Protein AF-0000000070871800 (afdb_homodimer)

Structure (mmCIF, N/CA/C/O backbone):
data_AF-0000000070871800-model_v1
#
loop_
_entity.id
_entity.type
_entity.pdbx_description
1 polymer 'PNPLA domain-containing protein'
#
loop_
_atom_site.group_PDB
_atom_site.id
_atom_site.type_symbol
_atom_site.label_atom_id
_atom_site.label_alt_id
_atom_site.label_comp_id
_atom_site.label_asym_id
_atom_site.label_entity_id
_atom_site.label_seq_id
_atom_site.pdbx_PDB_ins_code
_atom_site.Cartn_x
_atom_site.Cartn_y
_atom_site.Cartn_z
_atom_site.occupancy
_atom_site.B_iso_or_equiv
_atom_site.auth_seq_id
_atom_site.auth_comp_id
_atom_site.auth_asym_id
_atom_site.auth_atom_id
_atom_site.pdbx_PDB_model_num
ATOM 1 N N . MET A 1 1 ? -22.359 12.406 -31.828 1 23.59 1 MET A N 1
ATOM 2 C CA . MET A 1 1 ? -21.234 13.07 -32.469 1 23.59 1 MET A CA 1
ATOM 3 C C . MET A 1 1 ? -20.219 13.555 -31.438 1 23.59 1 MET A C 1
ATOM 5 O O . MET A 1 1 ? -20.328 14.68 -30.938 1 23.59 1 MET A O 1
ATOM 9 N N . LYS A 1 2 ? -19.906 12.875 -30.281 1 24.02 2 LYS A N 1
ATOM 10 C CA . LYS A 1 2 ? -19.562 13.148 -28.891 1 24.02 2 LYS A CA 1
ATOM 11 C C . LYS A 1 2 ? -18.172 13.773 -28.766 1 24.02 2 LYS A C 1
ATOM 13 O O . LYS A 1 2 ? -17.203 13.211 -29.266 1 24.02 2 LYS A O 1
ATOM 18 N N . ARG A 1 3 ? -18 15.109 -28.484 1 25.19 3 ARG A N 1
ATOM 19 C CA . ARG A 1 3 ? -16.922 16.109 -28.516 1 25.19 3 ARG A CA 1
ATOM 20 C C . ARG A 1 3 ? -15.727 15.641 -27.719 1 25.19 3 ARG A C 1
ATOM 22 O O . ARG A 1 3 ? -15.797 15.531 -26.484 1 25.19 3 ARG A O 1
ATOM 29 N N . ARG A 1 4 ? -14.859 14.859 -28.25 1 28.39 4 ARG A N 1
ATOM 30 C CA . ARG A 1 4 ? -13.562 14.266 -27.953 1 28.39 4 ARG A CA 1
ATOM 31 C C . ARG A 1 4 ? -12.555 15.328 -27.516 1 28.39 4 ARG A C 1
ATOM 33 O O . ARG A 1 4 ? -12.062 16.094 -28.344 1 28.39 4 ARG A O 1
ATOM 40 N N . VAL A 1 5 ? -12.891 16.125 -26.406 1 26.3 5 VAL A N 1
ATOM 41 C CA . VAL A 1 5 ? -12.062 17.281 -26.062 1 26.3 5 VAL A CA 1
ATOM 42 C C . VAL A 1 5 ? -10.594 16.859 -26.016 1 26.3 5 VAL A C 1
ATOM 44 O O . VAL A 1 5 ? -10.203 16.047 -25.172 1 26.3 5 VAL A O 1
ATOM 47 N N . PHE A 1 6 ? -10.023 16.625 -27.094 1 27.39 6 PHE A N 1
ATOM 48 C CA . PHE A 1 6 ? -8.602 16.578 -27.406 1 27.39 6 PHE A CA 1
ATOM 49 C C . PHE A 1 6 ? -7.883 17.797 -26.859 1 27.39 6 PHE A C 1
ATOM 51 O O . PHE A 1 6 ? -7.996 18.891 -27.406 1 27.39 6 PHE A O 1
ATOM 58 N N . LEU A 1 7 ? -7.922 18.125 -25.594 1 26.5 7 LEU A N 1
ATOM 59 C CA . LEU A 1 7 ? -7.098 19.281 -25.297 1 26.5 7 LEU A CA 1
ATOM 60 C C . LEU A 1 7 ? -5.664 19.078 -25.781 1 26.5 7 LEU A C 1
ATOM 62 O O . LEU A 1 7 ? -4.984 18.156 -25.328 1 26.5 7 LEU A O 1
ATOM 66 N N . LEU A 1 8 ? -5.316 19.406 -26.953 1 26.95 8 LEU A N 1
ATOM 67 C CA . LEU A 1 8 ? -4.047 19.875 -27.516 1 26.95 8 LEU A CA 1
ATOM 68 C C . LEU A 1 8 ? -3.262 20.672 -26.484 1 26.95 8 LEU A C 1
ATOM 70 O O . LEU A 1 8 ? -3.777 21.641 -25.906 1 26.95 8 LEU A O 1
ATOM 74 N N . ILE A 1 9 ? -2.279 19.984 -25.969 1 28.34 9 ILE A N 1
ATOM 75 C CA . ILE A 1 9 ? -1.251 20.625 -25.172 1 28.34 9 ILE A CA 1
ATOM 76 C C . ILE A 1 9 ? -0.75 21.875 -25.875 1 28.34 9 ILE A C 1
ATOM 78 O O . ILE A 1 9 ? -0.09 21.797 -26.922 1 28.34 9 ILE A O 1
ATOM 82 N N . LEU A 1 10 ? -1.666 22.812 -26.141 1 27.66 10 LEU A N 1
ATOM 83 C CA . LEU A 1 10 ? -1.104 24.125 -26.438 1 27.66 10 LEU A CA 1
ATOM 84 C C . LEU A 1 10 ? -0.038 24.516 -25.406 1 27.66 10 LEU A C 1
ATOM 86 O O . LEU A 1 10 ? -0.31 24.547 -24.203 1 27.66 10 LEU A O 1
ATOM 90 N N . LEU A 1 11 ? 1.194 24.281 -25.844 1 30.36 11 LEU A N 1
ATOM 91 C CA . LEU A 1 11 ? 2.451 24.797 -25.328 1 30.36 11 LEU A CA 1
ATOM 92 C C . LEU A 1 11 ? 2.322 26.281 -24.984 1 30.36 11 LEU A C 1
ATOM 94 O O . LEU A 1 11 ? 2.553 27.141 -25.828 1 30.36 11 LEU A O 1
ATOM 98 N N . ILE A 1 12 ? 1.156 26.719 -24.531 1 31.41 12 ILE A N 1
ATOM 99 C CA . ILE A 1 12 ? 1.242 28.125 -24.203 1 31.41 12 ILE A CA 1
ATOM 100 C C . ILE A 1 12 ? 2.283 28.328 -23.094 1 31.41 12 ILE A C 1
ATOM 102 O O . ILE A 1 12 ? 2.152 27.781 -22 1 31.41 12 ILE A O 1
ATOM 106 N N . PHE A 1 13 ? 3.484 28.688 -23.5 1 32.81 13 PHE A N 1
ATOM 107 C CA . PHE A 1 13 ? 4.578 29.359 -22.797 1 32.81 13 PHE A CA 1
ATOM 108 C C . PHE A 1 13 ? 4.047 30.453 -21.875 1 32.81 13 PHE A C 1
ATOM 110 O O . PHE A 1 13 ? 3.949 31.609 -22.297 1 32.81 13 PHE A O 1
ATOM 117 N N . THR A 1 14 ? 2.9 30.328 -21.281 1 34.12 14 THR A N 1
ATOM 118 C CA . THR A 1 14 ? 2.727 31.484 -20.391 1 34.12 14 THR A CA 1
ATOM 119 C C . THR A 1 14 ? 3.797 31.5 -19.312 1 34.12 14 THR A C 1
ATOM 121 O O . THR A 1 14 ? 4.008 30.484 -18.625 1 34.12 14 THR A O 1
ATOM 124 N N . THR A 1 15 ? 4.898 32.156 -19.5 1 36.12 15 THR A N 1
ATOM 125 C CA . THR A 1 15 ? 5.773 32.75 -18.5 1 36.12 15 THR A CA 1
ATOM 126 C C . THR A 1 15 ? 4.973 33.219 -17.281 1 36.12 15 THR A C 1
ATOM 128 O O . THR A 1 15 ? 4.578 34.375 -17.188 1 36.12 15 THR A O 1
ATOM 131 N N . SER A 1 16 ? 3.889 32.594 -16.969 1 36.38 16 SER A N 1
ATOM 132 C CA . SER A 1 16 ? 3.221 33.125 -15.805 1 36.38 16 SER A CA 1
ATOM 133 C C . SER A 1 16 ? 4.188 33.281 -14.633 1 36.38 16 SER A C 1
ATOM 135 O O . SER A 1 16 ? 5.172 32.562 -14.539 1 36.38 16 SER A O 1
ATOM 137 N N . CYS A 1 17 ? 4.188 34.438 -14.016 1 36.19 17 CYS A N 1
ATOM 138 C CA . CYS A 1 17 ? 4.773 34.844 -12.742 1 36.19 17 CYS A CA 1
ATOM 139 C C . CYS A 1 17 ? 4.695 33.719 -11.719 1 36.19 17 CYS A C 1
ATOM 141 O O . CYS A 1 17 ? 3.605 33.344 -11.281 1 36.19 17 CYS A O 1
ATOM 143 N N . THR A 1 18 ? 5.516 32.75 -11.953 1 40.75 18 THR A N 1
ATOM 144 C CA . THR A 1 18 ? 5.66 31.812 -10.836 1 40.75 18 THR A CA 1
ATOM 145 C C . THR A 1 18 ? 5.633 32.562 -9.508 1 40.75 18 THR A C 1
ATOM 147 O O . THR A 1 18 ? 6.402 33.5 -9.297 1 40.75 18 THR A O 1
ATOM 150 N N . PRO A 1 19 ? 4.578 32.688 -8.875 1 40.88 19 PRO A N 1
ATOM 151 C CA . PRO A 1 19 ? 4.707 33.375 -7.59 1 40.88 19 PRO A CA 1
ATOM 152 C C . PRO A 1 19 ? 6.055 33.125 -6.918 1 40.88 19 PRO A C 1
ATOM 154 O O . PRO A 1 19 ? 6.66 32.062 -7.105 1 40.88 19 PRO A O 1
ATOM 157 N N . LYS A 1 20 ? 6.727 34.281 -6.605 1 44.09 20 LYS A N 1
ATOM 158 C CA . LYS A 1 20 ? 7.984 34.25 -5.863 1 44.09 20 LYS A CA 1
ATOM 159 C C . LYS A 1 20 ? 7.902 33.312 -4.668 1 44.09 20 LYS A C 1
ATOM 161 O O . LYS A 1 20 ? 7.098 33.531 -3.758 1 44.09 20 LYS A O 1
ATOM 166 N N . TYR A 1 21 ? 8.078 32.031 -4.859 1 51.03 21 TYR A N 1
ATOM 167 C CA . TYR A 1 21 ? 8.227 31.109 -3.734 1 51.03 21 TYR A CA 1
ATOM 168 C C . TYR A 1 21 ? 9.156 31.703 -2.676 1 51.03 21 TYR A C 1
ATOM 170 O O . TYR A 1 21 ? 10.297 32.062 -2.977 1 51.03 21 TYR A O 1
ATOM 178 N N . ILE A 1 22 ? 8.547 32.125 -1.594 1 50.94 22 ILE A N 1
ATOM 179 C CA . ILE A 1 22 ? 9.367 32.531 -0.455 1 50.94 22 ILE A CA 1
ATOM 180 C C . ILE A 1 22 ? 9.828 31.312 0.317 1 50.94 22 ILE A C 1
ATOM 182 O O . ILE A 1 22 ? 9.016 30.609 0.913 1 50.94 22 ILE A O 1
ATOM 186 N N . PRO A 1 23 ? 11.062 30.922 0.012 1 58.34 23 PRO A N 1
ATOM 187 C CA . PRO A 1 23 ? 11.555 29.797 0.79 1 58.34 23 PRO A CA 1
ATOM 188 C C . PRO A 1 23 ? 11.383 29.984 2.295 1 58.34 23 PRO A C 1
ATOM 190 O O . PRO A 1 23 ? 11.594 31.094 2.807 1 58.34 23 PRO A O 1
ATOM 193 N N . LEU A 1 24 ? 10.609 29.156 2.838 1 63.72 24 LEU A N 1
ATOM 194 C CA . LEU A 1 24 ? 10.508 29.219 4.293 1 63.72 24 LEU A CA 1
ATOM 195 C C . LEU A 1 24 ? 11.844 28.875 4.945 1 63.72 24 LEU A C 1
ATOM 197 O O . LEU A 1 24 ? 12.578 28.016 4.453 1 63.72 24 LEU A O 1
ATOM 201 N N . ASN A 1 25 ? 12.297 29.75 5.75 1 67.25 25 ASN A N 1
ATOM 202 C CA . ASN A 1 25 ? 13.492 29.469 6.543 1 67.25 25 ASN A CA 1
ATOM 203 C C . ASN A 1 25 ? 13.266 28.297 7.496 1 67.25 25 ASN A C 1
ATOM 205 O O . ASN A 1 25 ? 12.594 28.438 8.516 1 67.25 25 ASN A O 1
ATOM 209 N N . MET A 1 26 ? 13.609 27.172 7.047 1 81.88 26 MET A N 1
ATOM 210 C CA . MET A 1 26 ? 13.453 26 7.891 1 81.88 26 MET A CA 1
ATOM 211 C C . MET A 1 26 ? 14.695 25.766 8.75 1 81.88 26 MET A C 1
ATOM 213 O O . MET A 1 26 ? 15.82 25.781 8.234 1 81.88 26 MET A O 1
ATOM 217 N N . PRO A 1 27 ? 14.469 25.641 10.055 1 86.25 27 PRO A N 1
ATOM 218 C CA . PRO A 1 27 ? 15.617 25.234 10.867 1 86.25 27 PRO A CA 1
ATOM 219 C C . PRO A 1 27 ? 16.141 23.844 10.508 1 86.25 27 PRO A C 1
ATOM 221 O O . PRO A 1 27 ? 15.422 23.047 9.906 1 86.25 27 PRO A O 1
ATOM 224 N N . ASP A 1 28 ? 17.359 23.594 10.812 1 87.75 28 ASP A N 1
ATOM 225 C CA . ASP A 1 28 ? 17.984 22.312 10.508 1 87.75 28 ASP A CA 1
ATOM 226 C C . ASP A 1 28 ? 17.375 21.188 11.32 1 87.75 28 ASP A C 1
ATOM 228 O O . ASP A 1 28 ? 17.266 20.047 10.852 1 87.75 28 ASP A O 1
ATOM 232 N N . CYS A 1 29 ? 17.047 21.547 12.578 1 89.38 29 CYS A N 1
ATOM 233 C CA . CYS A 1 29 ? 16.375 20.594 13.469 1 89.38 29 CYS A CA 1
ATOM 234 C C . CYS A 1 29 ? 15.109 21.188 14.062 1 89.38 29 CYS A C 1
ATOM 236 O O . CYS A 1 29 ? 15.016 22.406 14.242 1 89.38 29 CYS A O 1
ATOM 238 N N . PRO A 1 30 ? 14.156 20.297 14.242 1 90.75 30 PRO A N 1
ATOM 239 C CA . PRO A 1 30 ? 12.969 20.844 14.906 1 90.75 30 PRO A CA 1
ATOM 240 C C . PRO A 1 30 ? 13.258 21.297 16.328 1 90.75 30 PRO A C 1
ATOM 242 O O . PRO A 1 30 ? 14.07 20.688 17.031 1 90.75 30 PRO A O 1
ATOM 245 N N . PRO A 1 31 ? 12.641 22.422 16.688 1 91.75 31 PRO A N 1
ATOM 246 C CA . PRO A 1 31 ? 12.75 22.781 18.109 1 91.75 31 PRO A CA 1
ATOM 247 C C . PRO A 1 31 ? 12.219 21.703 19.047 1 91.75 31 PRO A C 1
ATOM 249 O O . PRO A 1 31 ? 11.477 20.812 18.609 1 91.75 31 PRO A O 1
ATOM 252 N N . PRO A 1 32 ? 12.664 21.672 20.266 1 92.25 32 PRO A N 1
ATOM 253 C CA . PRO A 1 32 ? 12.117 20.688 21.203 1 92.25 32 PRO A CA 1
ATOM 254 C C . PRO A 1 32 ? 10.594 20.781 21.328 1 92.25 32 PRO A C 1
ATOM 256 O O . PRO A 1 32 ? 10.062 21.875 21.547 1 92.25 32 PRO A O 1
ATOM 259 N N . PRO A 1 33 ? 9.945 19.766 21.125 1 93 33 PRO A N 1
ATOM 260 C CA . PRO A 1 33 ? 8.484 19.797 21.25 1 93 33 PRO A CA 1
ATOM 261 C C . PRO A 1 33 ? 8.008 19.875 22.688 1 93 33 PRO A C 1
ATOM 263 O O . PRO A 1 33 ? 8.648 19.312 23.594 1 93 33 PRO A O 1
ATOM 266 N N . PRO A 1 34 ? 6.949 20.578 22.938 1 93.38 34 PRO A N 1
ATOM 267 C CA . PRO A 1 34 ? 6.367 20.531 24.281 1 93.38 34 PRO A CA 1
ATOM 268 C C . PRO A 1 34 ? 5.891 19.141 24.672 1 93.38 34 PRO A C 1
ATOM 270 O O . PRO A 1 34 ? 5.527 18.344 23.812 1 93.38 34 PRO A O 1
ATOM 273 N N . PRO A 1 35 ? 5.926 18.859 25.922 1 94.56 35 PRO A N 1
ATOM 274 C CA . PRO A 1 35 ? 5.414 17.562 26.375 1 94.56 35 PRO A CA 1
ATOM 275 C C . PRO A 1 35 ? 3.908 17.422 26.172 1 94.56 35 PRO A C 1
ATOM 277 O O . PRO A 1 35 ? 3.166 18.406 26.312 1 94.56 35 PRO A O 1
ATOM 280 N N . ILE A 1 36 ? 3.504 16.328 25.75 1 95.56 36 ILE A N 1
ATOM 281 C CA . ILE A 1 36 ? 2.094 15.969 25.656 1 95.56 36 ILE A CA 1
ATOM 282 C C . ILE A 1 36 ? 1.732 14.969 26.75 1 95.56 36 ILE A C 1
ATOM 284 O O . ILE A 1 36 ? 2.188 13.82 26.719 1 95.56 36 ILE A O 1
ATOM 288 N N . GLU A 1 37 ? 1.031 15.453 27.703 1 93.06 37 GLU A N 1
ATOM 289 C CA . GLU A 1 37 ? 0.683 14.617 28.859 1 93.06 37 GLU A CA 1
ATOM 290 C C . GLU A 1 37 ? -0.814 14.672 29.141 1 93.06 37 GLU A C 1
ATOM 292 O O . GLU A 1 37 ? -1.507 15.586 28.688 1 93.06 37 GLU A O 1
ATOM 297 N N . ASN A 1 38 ? -1.325 13.703 29.766 1 95.31 38 ASN A N 1
ATOM 298 C CA . ASN A 1 38 ? -2.701 13.641 30.25 1 95.31 38 ASN A CA 1
ATOM 299 C C . ASN A 1 38 ? -3.701 13.797 29.109 1 95.31 38 ASN A C 1
ATOM 301 O O . ASN A 1 38 ? -4.59 14.648 29.172 1 95.31 38 ASN A O 1
ATOM 305 N N . VAL A 1 39 ? -3.492 13.016 28.094 1 98.06 39 VAL A N 1
ATOM 306 C CA . VAL A 1 39 ? -4.387 13.039 26.938 1 98.06 39 VAL A CA 1
ATOM 307 C C . VAL A 1 39 ? -5.625 12.195 27.219 1 98.06 39 VAL A C 1
ATOM 309 O O . VAL A 1 39 ? -5.543 10.969 27.312 1 98.06 39 VAL A O 1
ATOM 312 N N . ARG A 1 40 ? -6.727 12.812 27.438 1 98.25 40 ARG A N 1
ATOM 313 C CA . ARG A 1 40 ? -7.973 12.07 27.609 1 98.25 40 ARG A CA 1
ATOM 314 C C . ARG A 1 40 ? -8.484 11.547 26.266 1 98.25 40 ARG A C 1
ATOM 316 O O . ARG A 1 40 ? -8.711 10.352 26.109 1 98.25 40 ARG A O 1
ATOM 323 N N . VAL A 1 41 ? -8.633 12.445 25.25 1 98.62 41 VAL A N 1
ATOM 324 C CA . VAL A 1 41 ? -9.141 12.07 23.938 1 98.62 41 VAL A CA 1
ATOM 325 C C . VAL A 1 41 ? -8.133 12.477 22.859 1 98.62 41 VAL A C 1
ATOM 327 O O . VAL A 1 41 ? -7.832 13.664 22.688 1 98.62 41 VAL A O 1
ATOM 330 N N . ALA A 1 42 ? -7.574 11.461 22.156 1 98.88 42 ALA A N 1
ATOM 331 C CA . ALA A 1 42 ? -6.77 11.688 20.953 1 98.88 42 ALA A CA 1
ATOM 332 C C . ALA A 1 42 ? -7.605 11.492 19.703 1 98.88 42 ALA A C 1
ATOM 334 O O . ALA A 1 42 ? -8.242 10.453 19.516 1 98.88 42 ALA A O 1
ATOM 335 N N . LEU A 1 43 ? -7.617 12.516 18.906 1 98.88 43 LEU A N 1
ATOM 336 C CA . LEU A 1 43 ? -8.297 12.453 17.625 1 98.88 43 LEU A CA 1
ATOM 337 C C . LEU A 1 43 ? -7.312 12.172 16.5 1 98.88 43 LEU A C 1
ATOM 339 O O . LEU A 1 43 ? -6.324 12.891 16.328 1 98.88 43 LEU A O 1
ATOM 343 N N . VAL A 1 44 ? -7.582 11.094 15.797 1 98.88 44 VAL A N 1
ATOM 344 C CA . VAL A 1 44 ? -6.73 10.688 14.688 1 98.88 44 VAL A CA 1
ATOM 345 C C . VAL A 1 44 ? -7.422 11 13.367 1 98.88 44 VAL A C 1
ATOM 347 O O . VAL A 1 44 ? -8.523 10.516 13.102 1 98.88 44 VAL A O 1
ATOM 350 N N . LEU A 1 45 ? -6.766 11.844 12.602 1 98.69 45 LEU A N 1
ATOM 351 C CA . LEU A 1 45 ? -7.301 12.242 11.305 1 98.69 45 LEU A CA 1
ATOM 352 C C . LEU A 1 45 ? -6.531 11.586 10.164 1 98.69 45 LEU A C 1
ATOM 354 O O . LEU A 1 45 ? -5.383 11.945 9.898 1 98.69 45 LEU A O 1
ATOM 358 N N . GLY A 1 46 ? -7.18 10.688 9.445 1 98.06 46 GLY A N 1
ATOM 359 C CA . GLY A 1 46 ? -6.547 9.953 8.367 1 98.06 46 GLY A CA 1
ATOM 360 C C . GLY A 1 46 ? -6.375 10.773 7.102 1 98.06 46 GLY A C 1
ATOM 361 O O . GLY A 1 46 ? -7.02 11.805 6.938 1 98.06 46 GLY A O 1
ATOM 362 N N . GLY A 1 47 ? -5.484 10.273 6.258 1 95.75 47 GLY A N 1
ATOM 363 C CA . GLY A 1 47 ? -5.328 10.867 4.941 1 95.75 47 GLY A CA 1
ATOM 364 C C . GLY A 1 47 ? -6.383 10.406 3.951 1 95.75 47 GLY A C 1
ATOM 365 O O . GLY A 1 47 ? -7.078 9.414 4.191 1 95.75 47 GLY A O 1
ATOM 366 N N . GLY A 1 48 ? -6.484 11.211 2.857 1 90.19 48 GLY A N 1
ATOM 367 C CA . GLY A 1 48 ? -7.5 10.852 1.882 1 90.19 48 GLY A CA 1
ATOM 368 C C . GLY A 1 48 ? -7.699 11.906 0.811 1 90.19 48 GLY A C 1
ATOM 369 O O . GLY A 1 48 ? -8.727 11.93 0.136 1 90.19 48 GLY A O 1
ATOM 370 N N . GLY A 1 49 ? -6.809 12.789 0.669 1 83.75 49 GLY A N 1
ATOM 371 C CA . GLY A 1 49 ? -6.879 13.805 -0.371 1 83.75 49 GLY A CA 1
ATOM 372 C C . GLY A 1 49 ? -7.996 14.805 -0.156 1 83.75 49 GLY A C 1
ATOM 373 O O . GLY A 1 49 ? -8.148 15.344 0.942 1 83.75 49 GLY A O 1
ATOM 374 N N . PHE A 1 50 ? -8.758 15.055 -1.188 1 80.31 50 PHE A N 1
ATOM 375 C CA . PHE A 1 50 ? -9.773 16.094 -1.164 1 80.31 50 PHE A CA 1
ATOM 376 C C . PHE A 1 50 ? -11 15.648 -0.37 1 80.31 50 PHE A C 1
ATOM 378 O O . PHE A 1 50 ? -11.953 16.406 -0.202 1 80.31 50 PHE A O 1
ATOM 385 N N . LYS A 1 51 ? -10.922 14.469 0.127 1 88.94 51 LYS A N 1
ATOM 386 C CA . LYS A 1 51 ? -12.039 13.977 0.934 1 88.94 51 LYS A CA 1
ATOM 387 C C . LYS A 1 51 ? -11.961 14.508 2.361 1 88.94 51 LYS A C 1
ATOM 389 O O . LYS A 1 51 ? -12.781 14.148 3.209 1 88.94 51 LYS A O 1
ATOM 394 N N . GLY A 1 52 ? -11.086 15.359 2.594 1 92.38 52 GLY A N 1
ATOM 395 C CA . GLY A 1 52 ? -10.82 15.914 3.912 1 92.38 52 GLY A CA 1
ATOM 396 C C . GLY A 1 52 ? -11.992 16.688 4.48 1 92.38 52 GLY A C 1
ATOM 397 O O . GLY A 1 52 ? -12.086 16.891 5.691 1 92.38 52 GLY A O 1
ATOM 398 N N . MET A 1 53 ? -12.914 17.062 3.627 1 93.19 53 MET A N 1
ATOM 399 C CA . MET A 1 53 ? -14.086 17.797 4.102 1 93.19 53 MET A CA 1
ATOM 400 C C . MET A 1 53 ? -14.922 16.938 5.047 1 93.19 53 MET A C 1
ATOM 402 O O . MET A 1 53 ? -15.641 17.453 5.898 1 93.19 53 MET A O 1
ATOM 406 N N . ALA A 1 54 ? -14.82 15.68 4.895 1 95.25 54 ALA A N 1
ATOM 407 C CA . ALA A 1 54 ? -15.531 14.773 5.797 1 95.25 54 ALA A CA 1
ATOM 408 C C . ALA A 1 54 ? -15.039 14.938 7.234 1 95.25 54 ALA A C 1
ATOM 410 O O . ALA A 1 54 ? -15.82 14.812 8.18 1 95.25 54 ALA A O 1
ATOM 411 N N . HIS A 1 55 ? -13.742 15.188 7.402 1 97.62 55 HIS A N 1
ATOM 412 C CA . HIS A 1 55 ? -13.219 15.461 8.734 1 97.62 55 HIS A CA 1
ATOM 413 C C . HIS A 1 55 ? -13.945 16.641 9.375 1 97.62 55 HIS A C 1
ATOM 415 O O . HIS A 1 55 ? -14.266 16.609 10.57 1 97.62 55 HIS A O 1
ATOM 421 N N . VAL A 1 56 ? -14.227 17.656 8.609 1 97.06 56 VAL A N 1
ATOM 422 C CA . VAL A 1 56 ? -14.859 18.875 9.102 1 97.06 56 VAL A CA 1
ATOM 423 C C . VAL A 1 56 ? -16.266 18.562 9.602 1 97.06 56 VAL A C 1
ATOM 425 O O . VAL A 1 56 ? -16.688 19.062 10.656 1 97.06 56 VAL A O 1
ATOM 428 N N . GLY A 1 57 ? -16.969 17.766 8.828 1 97 57 GLY A N 1
ATOM 429 C CA . GLY A 1 57 ? -18.281 17.344 9.281 1 97 57 GLY A CA 1
ATOM 430 C C . GLY A 1 57 ? -18.266 16.641 10.625 1 97 57 GLY A C 1
ATOM 431 O O . GLY A 1 57 ? -19.078 16.938 11.5 1 97 57 GLY A O 1
ATOM 432 N N . VAL A 1 58 ? -17.359 15.742 10.805 1 97.88 58 VAL A N 1
ATOM 433 C CA . VAL A 1 58 ? -17.25 14.992 12.047 1 97.88 58 VAL A CA 1
ATOM 434 C C . VAL A 1 58 ? -16.875 15.93 13.188 1 97.88 58 VAL A C 1
ATOM 436 O O . VAL A 1 58 ? -17.391 15.82 14.297 1 97.88 58 VAL A O 1
ATOM 439 N N . LEU A 1 59 ? -15.984 16.859 12.922 1 98.06 59 LEU A N 1
ATOM 440 C CA . LEU A 1 59 ? -15.555 17.828 13.938 1 98.06 59 LEU A CA 1
ATOM 441 C C . LEU A 1 59 ? -16.734 18.656 14.438 1 98.06 59 LEU A C 1
ATOM 443 O O . LEU A 1 59 ? -16.812 18.969 15.625 1 98.06 59 LEU A O 1
ATOM 447 N N . GLU A 1 60 ? -17.578 19 13.539 1 97.69 60 GLU A N 1
ATOM 448 C CA . GLU A 1 60 ? -18.766 19.75 13.953 1 97.69 60 GLU A CA 1
ATOM 449 C C . GLU A 1 60 ? -19.625 18.938 14.914 1 97.69 60 GLU A C 1
ATOM 451 O O . GLU A 1 60 ? -20.172 19.484 15.875 1 97.69 60 GLU A O 1
ATOM 456 N N . ILE A 1 61 ? -19.781 17.656 14.609 1 97.12 61 ILE A N 1
ATOM 457 C CA . ILE A 1 61 ? -20.531 16.781 15.492 1 97.12 61 ILE A CA 1
ATOM 458 C C . ILE A 1 61 ? -19.859 16.703 16.859 1 97.12 61 ILE A C 1
ATOM 460 O O . ILE A 1 61 ? -20.547 16.719 17.891 1 97.12 61 ILE A O 1
ATOM 464 N N . PHE A 1 62 ? -18.531 16.641 16.875 1 97.5 62 PHE A N 1
ATOM 465 C CA . PHE A 1 62 ? -17.797 16.625 18.141 1 97.5 62 PHE A CA 1
ATOM 466 C C . PHE A 1 62 ? -18.125 17.875 18.953 1 97.5 62 PHE A C 1
ATOM 468 O O . PHE A 1 62 ? -18.391 17.781 20.156 1 97.5 62 PHE A O 1
ATOM 475 N N . GLU A 1 63 ? -18.125 19 18.328 1 97.44 63 GLU A N 1
ATOM 476 C CA . GLU A 1 63 ? -18.422 20.266 19 1 97.44 63 GLU A CA 1
ATOM 477 C C . GLU A 1 63 ? -19.859 20.281 19.531 1 97.44 63 GLU A C 1
ATOM 479 O O . GLU A 1 63 ? -20.094 20.672 20.672 1 97.44 63 GLU A O 1
ATOM 484 N N . ARG A 1 64 ? -20.766 19.828 18.734 1 96.44 64 ARG A N 1
ATOM 485 C CA . ARG A 1 64 ? -22.172 19.828 19.109 1 96.44 64 ARG A CA 1
ATOM 486 C C . ARG A 1 64 ? -22.422 18.969 20.359 1 96.44 64 ARG A C 1
ATOM 488 O O . ARG A 1 64 ? -23.297 19.281 21.156 1 96.44 64 ARG A O 1
ATOM 495 N N . HIS A 1 65 ? -21.609 18 20.5 1 96.69 65 HIS A N 1
ATOM 496 C CA . HIS A 1 65 ? -21.844 17.062 21.594 1 96.69 65 HIS A CA 1
ATOM 497 C C . HIS A 1 65 ? -20.828 17.281 22.703 1 96.69 65 HIS A C 1
ATOM 499 O O . HIS A 1 65 ? -20.766 16.484 23.656 1 96.69 65 HIS A O 1
ATOM 505 N N . GLY A 1 66 ? -19.984 18.219 22.547 1 96.94 66 GLY A N 1
ATOM 506 C CA . GLY A 1 66 ? -19.047 18.594 23.594 1 96.94 66 GLY A CA 1
ATOM 507 C C . GLY A 1 66 ? -17.953 17.547 23.812 1 96.94 66 GLY A C 1
ATOM 508 O O . GLY A 1 66 ? -17.516 17.344 24.953 1 96.94 66 GLY A O 1
ATOM 509 N N . ILE A 1 67 ? -17.578 16.844 22.781 1 96.81 67 ILE A N 1
ATOM 510 C CA . ILE A 1 67 ? -16.484 15.875 22.875 1 96.81 67 ILE A CA 1
ATOM 511 C C . ILE A 1 67 ? -15.148 16.594 22.875 1 96.81 67 ILE A C 1
ATOM 513 O O . ILE A 1 67 ? -14.805 17.266 21.906 1 96.81 67 ILE A O 1
ATOM 517 N N . PRO A 1 68 ? -14.414 16.469 23.891 1 97.19 68 PRO A N 1
ATOM 518 C CA . PRO A 1 68 ? -13.133 17.172 23.938 1 97.19 68 PRO A CA 1
ATOM 519 C C . PRO A 1 68 ? -12.078 16.531 23.047 1 97.19 68 PRO A C 1
ATOM 521 O O . PRO A 1 68 ? -12.164 15.344 22.734 1 97.19 68 PRO A O 1
ATOM 524 N N . ILE A 1 69 ? -11.117 17.312 22.594 1 98.44 69 ILE A N 1
ATOM 525 C CA . ILE A 1 69 ? -9.953 16.859 21.844 1 98.44 69 ILE A CA 1
ATOM 526 C C . ILE A 1 69 ? -8.68 17.391 22.484 1 98.44 69 ILE A C 1
ATOM 528 O O . ILE A 1 69 ? -8.422 18.594 22.469 1 98.44 69 ILE A O 1
ATOM 532 N N . ASP A 1 70 ? -7.852 16.484 22.984 1 98.56 70 ASP A N 1
ATOM 533 C CA . ASP A 1 70 ? -6.652 16.891 23.719 1 98.56 70 ASP A CA 1
ATOM 534 C C . ASP A 1 70 ? -5.41 16.781 22.844 1 98.56 70 ASP A C 1
ATOM 536 O O . ASP A 1 70 ? -4.371 17.359 23.156 1 98.56 70 ASP A O 1
ATOM 540 N N . LEU A 1 71 ? -5.562 15.992 21.812 1 98.81 71 LEU A N 1
ATOM 541 C CA . LEU A 1 71 ? -4.465 15.727 20.891 1 98.81 71 LEU A CA 1
ATOM 542 C C . LEU A 1 71 ? -4.988 15.391 19.5 1 98.81 71 LEU A C 1
ATOM 544 O O . LEU A 1 71 ? -5.965 14.656 19.359 1 98.81 71 LEU A O 1
ATOM 548 N N . ILE A 1 72 ? -4.375 15.992 18.562 1 98.94 72 ILE A N 1
ATOM 549 C CA . ILE A 1 72 ? -4.676 15.641 17.172 1 98.94 72 ILE A CA 1
ATOM 550 C C . ILE A 1 72 ? -3.449 15.016 16.531 1 98.94 72 ILE A C 1
ATOM 552 O O . ILE A 1 72 ? -2.34 15.539 16.641 1 98.94 72 ILE A O 1
ATOM 556 N N . VAL A 1 73 ? -3.58 13.844 15.961 1 98.88 73 VAL A N 1
ATOM 557 C CA . VAL A 1 73 ? -2.576 13.188 15.133 1 98.88 73 VAL A CA 1
ATOM 558 C C . VAL A 1 73 ? -3.092 13.055 13.703 1 98.88 73 VAL A C 1
ATOM 560 O O . VAL A 1 73 ? -4.145 12.453 13.469 1 98.88 73 VAL A O 1
ATOM 563 N N . GLY A 1 74 ? -2.357 13.648 12.758 1 98.81 74 GLY A N 1
ATOM 564 C CA . GLY A 1 74 ? -2.91 13.711 11.414 1 98.81 74 GLY A CA 1
ATOM 565 C C . GLY A 1 74 ? -1.933 13.266 10.352 1 98.81 74 GLY A C 1
ATOM 566 O O . GLY A 1 74 ? -0.729 13.508 10.461 1 98.81 74 GLY A O 1
ATOM 567 N N . THR A 1 75 ? -2.422 12.68 9.305 1 98.62 75 THR A N 1
ATOM 568 C CA . THR A 1 75 ? -1.678 12.289 8.117 1 98.62 75 THR A CA 1
ATOM 569 C C . THR A 1 75 ? -2.252 12.961 6.871 1 98.62 75 THR A C 1
ATOM 571 O O . THR A 1 75 ? -3.461 12.914 6.637 1 98.62 75 THR A O 1
ATOM 574 N N . SER A 1 76 ? -1.342 13.578 6.008 1 97.19 76 SER A N 1
ATOM 575 C CA . SER A 1 76 ? -1.749 14.195 4.75 1 97.19 76 SER A CA 1
ATOM 576 C C . SER A 1 76 ? -2.844 15.234 4.969 1 97.19 76 SER A C 1
ATOM 578 O O . SER A 1 76 ? -2.68 16.156 5.77 1 97.19 76 SER A O 1
ATOM 580 N N . VAL A 1 77 ? -3.957 15.141 4.336 1 96 77 VAL A N 1
ATOM 581 C CA . VAL A 1 77 ? -5.035 16.109 4.516 1 96 77 VAL A CA 1
ATOM 582 C C . VAL A 1 77 ? -5.492 16.109 5.969 1 96 77 VAL A C 1
ATOM 584 O O . VAL A 1 77 ? -5.938 17.141 6.484 1 96 77 VAL A O 1
ATOM 587 N N . GLY A 1 78 ? -5.375 14.992 6.605 1 98.25 78 GLY A N 1
ATOM 588 C CA . GLY A 1 78 ? -5.668 14.953 8.031 1 98.25 78 GLY A CA 1
ATOM 589 C C . GLY A 1 78 ? -4.793 15.883 8.852 1 98.25 78 GLY A C 1
ATOM 590 O O . GLY A 1 78 ? -5.262 16.5 9.812 1 98.25 78 GLY A O 1
ATOM 591 N N . SER A 1 79 ? -3.52 15.953 8.453 1 98.69 79 SER A N 1
ATOM 592 C CA . SER A 1 79 ? -2.637 16.891 9.141 1 98.69 79 SER A CA 1
ATOM 593 C C . SER A 1 79 ? -3.01 18.328 8.82 1 98.69 79 SER A C 1
ATOM 595 O O . SER A 1 79 ? -2.902 19.203 9.68 1 98.69 79 SER A O 1
ATOM 597 N N . ALA A 1 80 ? -3.439 18.594 7.621 1 97.69 80 ALA A N 1
ATOM 598 C CA . ALA A 1 80 ? -3.854 19.938 7.23 1 97.69 80 ALA A CA 1
ATOM 599 C C . ALA A 1 80 ? -5.094 20.391 8 1 97.69 80 ALA A C 1
ATOM 601 O O . ALA A 1 80 ? -5.105 21.469 8.602 1 97.69 80 ALA A O 1
ATOM 602 N N . ILE A 1 81 ? -6.078 19.516 7.996 1 98.19 81 ILE A N 1
ATOM 603 C CA . ILE A 1 81 ? -7.312 19.797 8.727 1 98.19 81 ILE A CA 1
ATOM 604 C C . ILE A 1 81 ? -7.016 19.922 10.219 1 98.19 81 ILE A C 1
ATOM 606 O O . ILE A 1 81 ? -7.539 20.812 10.898 1 98.19 81 ILE A O 1
ATOM 610 N N . GLY A 1 82 ? -6.203 18.984 10.656 1 98.81 82 GLY A N 1
ATOM 611 C CA . GLY A 1 82 ? -5.793 19.031 12.047 1 98.81 82 GLY A CA 1
ATOM 612 C C . GLY A 1 82 ? -5.117 20.328 12.422 1 98.81 82 GLY A C 1
ATOM 613 O O . GLY A 1 82 ? -5.41 20.922 13.469 1 98.81 82 GLY A O 1
ATOM 614 N N . ALA A 1 83 ? -4.25 20.828 11.586 1 98.69 83 ALA A N 1
ATOM 615 C CA . ALA A 1 83 ? -3.539 22.078 11.844 1 98.69 83 ALA A CA 1
ATOM 616 C C . ALA A 1 83 ? -4.496 23.266 11.852 1 98.69 83 ALA A C 1
ATOM 618 O O . ALA A 1 83 ? -4.453 24.094 12.766 1 98.69 83 ALA A O 1
ATOM 619 N N . LEU A 1 84 ? -5.324 23.328 10.891 1 98.44 84 LEU A N 1
ATOM 620 C CA . LEU A 1 84 ? -6.273 24.438 10.773 1 98.44 84 LEU A CA 1
ATOM 621 C C . LEU A 1 84 ? -7.227 24.453 11.969 1 98.44 84 LEU A C 1
ATOM 623 O O . LEU A 1 84 ? -7.5 25.516 12.531 1 98.44 84 LEU A O 1
ATOM 627 N N . TYR A 1 85 ? -7.719 23.266 12.336 1 98.75 85 TYR A N 1
ATOM 628 C CA . TYR A 1 85 ? -8.648 23.172 13.453 1 98.75 85 TYR A CA 1
ATOM 629 C C . TYR A 1 85 ? -7.949 23.469 14.773 1 98.75 85 TYR A C 1
ATOM 631 O O . TYR A 1 85 ? -8.492 24.172 15.633 1 98.75 85 TYR A O 1
ATOM 639 N N . ALA A 1 86 ? -6.754 22.953 14.914 1 98.75 86 ALA A N 1
ATOM 640 C CA . ALA A 1 86 ? -6 23.172 16.141 1 98.75 86 ALA A CA 1
ATOM 641 C C . ALA A 1 86 ? -5.66 24.656 16.312 1 98.75 86 ALA A C 1
ATOM 643 O O . ALA A 1 86 ? -5.523 25.141 17.438 1 98.75 86 ALA A O 1
ATOM 644 N N . ASP A 1 87 ? -5.484 25.328 15.219 1 98.62 87 ASP A N 1
ATOM 645 C CA . ASP A 1 87 ? -5.18 26.766 15.227 1 98.62 87 ASP A CA 1
ATOM 646 C C . ASP A 1 87 ? -6.387 27.578 15.688 1 98.62 87 ASP A C 1
ATOM 648 O O . ASP A 1 87 ? -6.246 28.516 16.469 1 98.62 87 ASP A O 1
ATOM 652 N N . HIS A 1 88 ? -7.527 27.266 15.211 1 97.94 88 HIS A N 1
ATOM 653 C CA . HIS A 1 88 ? -8.812 27.875 15.547 1 97.94 88 HIS A CA 1
ATOM 654 C C . HIS A 1 88 ? -9.922 26.828 15.594 1 97.94 88 HIS A C 1
ATOM 656 O O . HIS A 1 88 ? -10.625 26.609 14.602 1 97.94 88 HIS A O 1
ATOM 662 N N . PRO A 1 89 ? -10.148 26.297 16.828 1 97.88 89 PRO A N 1
ATOM 663 C CA . PRO A 1 89 ? -11.094 25.188 16.938 1 97.88 89 PRO A CA 1
ATOM 664 C C . PRO A 1 89 ? -12.547 25.625 16.766 1 97.88 89 PRO A C 1
ATOM 666 O O . PRO A 1 89 ? -13.258 25.828 17.75 1 97.88 89 PRO A O 1
ATOM 669 N N . ASN A 1 90 ? -12.922 25.766 15.57 1 98.12 90 ASN A N 1
ATOM 670 C CA . ASN A 1 90 ? -14.273 26.109 15.117 1 98.12 90 ASN A CA 1
ATOM 671 C C . ASN A 1 90 ? -14.602 25.438 13.781 1 98.12 90 ASN A C 1
ATOM 673 O O . ASN A 1 90 ? -14.156 25.906 12.734 1 98.12 90 ASN A O 1
ATOM 677 N N . ALA A 1 91 ? -15.414 24.469 13.852 1 97.75 91 ALA A N 1
ATOM 678 C CA . ALA A 1 91 ? -15.695 23.625 12.688 1 97.75 91 ALA A CA 1
ATOM 679 C C . ALA A 1 91 ? -16.422 24.422 11.609 1 97.75 91 ALA A C 1
ATOM 681 O O . ALA A 1 91 ? -16.188 24.234 10.414 1 97.75 91 ALA A O 1
ATOM 682 N N . VAL A 1 92 ? -17.297 25.234 11.961 1 96.75 92 VAL A N 1
ATOM 683 C CA . VAL A 1 92 ? -18.078 26.016 11.008 1 96.75 92 VAL A CA 1
ATOM 684 C C . VAL A 1 92 ? -17.156 26.969 10.25 1 96.75 92 VAL A C 1
ATOM 686 O O . VAL A 1 92 ? -17.266 27.109 9.031 1 96.75 92 VAL A O 1
ATOM 689 N N . ASP A 1 93 ? -16.297 27.641 10.977 1 97.06 93 ASP A N 1
ATOM 690 C CA . ASP A 1 93 ? -15.312 28.516 10.328 1 97.06 93 ASP A CA 1
ATOM 691 C C . ASP A 1 93 ? -14.414 27.734 9.383 1 97.06 93 ASP A C 1
ATOM 693 O O . ASP A 1 93 ? -14.086 28.203 8.289 1 97.06 93 ASP A O 1
ATOM 697 N N . LEU A 1 94 ? -14.016 26.609 9.875 1 97.06 94 LEU A N 1
ATOM 698 C CA . LEU A 1 94 ? -13.18 25.75 9.055 1 97.06 94 LEU A CA 1
ATOM 699 C C . LEU A 1 94 ? -13.906 25.359 7.766 1 97.06 94 LEU A C 1
ATOM 701 O O . LEU A 1 94 ? -13.312 25.391 6.684 1 97.06 94 LEU A O 1
ATOM 705 N N . LYS A 1 95 ? -15.141 24.969 7.855 1 95.81 95 LYS A N 1
ATOM 706 C CA . LYS A 1 95 ? -15.961 24.641 6.691 1 95.81 95 LYS A CA 1
ATOM 707 C C . LYS A 1 95 ? -15.961 25.797 5.688 1 95.81 95 LYS A C 1
ATOM 709 O O . LYS A 1 95 ? -15.734 25.594 4.492 1 95.81 95 LYS A O 1
ATOM 714 N N . ASN A 1 96 ? -16.203 26.938 6.176 1 94.62 96 ASN A N 1
ATOM 715 C CA . ASN A 1 96 ? -16.312 28.109 5.316 1 94.62 96 ASN A CA 1
ATOM 716 C C . ASN A 1 96 ? -15 28.375 4.578 1 94.62 96 ASN A C 1
ATOM 718 O O . ASN A 1 96 ? -15.016 28.734 3.398 1 94.62 96 ASN A O 1
ATOM 722 N N . LYS A 1 97 ? -13.922 28.234 5.277 1 92.06 97 LYS A N 1
ATOM 723 C CA . LYS A 1 97 ? -12.602 28.422 4.676 1 92.06 97 LYS A CA 1
ATOM 724 C C . LYS A 1 97 ? -12.352 27.422 3.561 1 92.06 97 LYS A C 1
ATOM 726 O O . LYS A 1 97 ? -11.883 27.781 2.482 1 92.06 97 LYS A O 1
ATOM 731 N N . LEU A 1 98 ? -12.711 26.219 3.795 1 92.5 98 LEU A N 1
ATOM 732 C CA . LEU A 1 98 ? -12.328 25.141 2.893 1 92.5 98 LEU A CA 1
ATOM 733 C C . LEU A 1 98 ? -13.305 25.031 1.726 1 92.5 98 LEU A C 1
ATOM 735 O O . LEU A 1 98 ? -12.922 24.641 0.625 1 92.5 98 LEU A O 1
ATOM 739 N N . MET A 1 99 ? -14.531 25.391 1.932 1 90.5 99 MET A N 1
ATOM 740 C CA . MET A 1 99 ? -15.539 25.328 0.88 1 90.5 99 MET A CA 1
ATOM 741 C C . MET A 1 99 ? -15.195 26.266 -0.263 1 90.5 99 MET A C 1
ATOM 743 O O . MET A 1 99 ? -15.562 26.016 -1.414 1 90.5 99 MET A O 1
ATOM 747 N N . LYS A 1 100 ? -14.469 27.234 -0.018 1 86.06 100 LYS A N 1
ATOM 748 C CA . LYS A 1 100 ? -14.164 28.281 -0.994 1 86.06 100 LYS A CA 1
ATOM 749 C C . LYS A 1 100 ? -12.93 27.922 -1.816 1 86.06 100 LYS A C 1
ATOM 751 O O . LYS A 1 100 ? -12.672 28.531 -2.855 1 86.06 100 LYS A O 1
ATOM 756 N N . VAL A 1 101 ? -12.266 26.938 -1.384 1 84.06 101 VAL A N 1
ATOM 757 C CA . VAL A 1 101 ? -10.992 26.609 -2.014 1 84.06 101 VAL A CA 1
ATOM 758 C C . VAL A 1 101 ? -11.227 25.781 -3.271 1 84.06 101 VAL A C 1
ATOM 760 O O . VAL A 1 101 ? -12.023 24.844 -3.258 1 84.06 101 VAL A O 1
ATOM 763 N N . LYS A 1 102 ? -10.562 26.219 -4.359 1 79.38 102 LYS A N 1
ATOM 764 C CA . LYS A 1 102 ? -10.617 25.438 -5.598 1 79.38 102 LYS A CA 1
ATOM 765 C C . LYS A 1 102 ? -9.336 24.625 -5.789 1 79.38 102 LYS A C 1
ATOM 767 O O . LYS A 1 102 ? -8.266 25.031 -5.336 1 79.38 102 LYS A O 1
ATOM 772 N N . LYS A 1 103 ? -9.461 23.5 -6.531 1 78.25 103 LYS A N 1
ATOM 773 C CA . LYS A 1 103 ? -8.359 22.562 -6.738 1 78.25 103 LYS A CA 1
ATOM 774 C C . LYS A 1 103 ? -7.156 23.266 -7.367 1 78.25 103 LYS A C 1
ATOM 776 O O . LYS A 1 103 ? -6.012 23.016 -6.98 1 78.25 103 LYS A O 1
ATOM 781 N N . TRP A 1 104 ? -7.383 24.125 -8.289 1 75.06 104 TRP A N 1
ATOM 782 C CA . TRP A 1 104 ? -6.305 24.781 -9.023 1 75.06 104 TRP A CA 1
ATOM 783 C C . TRP A 1 104 ? -5.582 25.797 -8.141 1 75.06 104 TRP A C 1
ATOM 785 O O . TRP A 1 104 ? -4.496 26.266 -8.492 1 75.06 104 TRP A O 1
ATOM 795 N N . GLU A 1 105 ? -6.242 26.078 -7.047 1 74.69 105 GLU A N 1
ATOM 796 C CA . GLU A 1 105 ? -5.609 27 -6.105 1 74.69 105 GLU A CA 1
ATOM 797 C C . GLU A 1 105 ? -4.652 26.266 -5.176 1 74.69 105 GLU A C 1
ATOM 799 O O . GLU A 1 105 ? -3.816 26.875 -4.516 1 74.69 105 GLU A O 1
ATOM 804 N N . ILE A 1 106 ? -4.727 24.938 -5.195 1 79.94 106 ILE A N 1
ATOM 805 C CA . ILE A 1 106 ? -3.941 24.156 -4.254 1 79.94 106 ILE A CA 1
ATOM 806 C C . ILE A 1 106 ? -2.918 23.312 -5.012 1 79.94 106 ILE A C 1
ATOM 808 O O . ILE A 1 106 ? -1.803 23.094 -4.531 1 79.94 106 ILE A O 1
ATOM 812 N N . LEU A 1 107 ? -3.295 22.969 -6.199 1 75.62 107 LEU A N 1
ATOM 813 C CA . LEU A 1 107 ? -2.432 22.094 -6.992 1 75.62 107 LEU A CA 1
ATOM 814 C C . LEU A 1 107 ? -1.709 22.891 -8.078 1 75.62 107 LEU A C 1
ATOM 816 O O . LEU A 1 107 ? -2.348 23.5 -8.938 1 75.62 107 LEU A O 1
ATOM 820 N N . ASP A 1 108 ? -0.409 22.922 -8.078 1 78.62 108 ASP A N 1
ATOM 821 C CA . ASP A 1 108 ? 0.399 23.594 -9.086 1 78.62 108 ASP A CA 1
ATOM 822 C C . ASP A 1 108 ? 0.898 22.609 -10.141 1 78.62 108 ASP A C 1
ATOM 824 O O . ASP A 1 108 ? 2.104 22.5 -10.375 1 78.62 108 ASP A O 1
ATOM 828 N N . LEU A 1 109 ? 0.019 22 -10.844 1 74.12 109 LEU A N 1
ATOM 829 C CA . LEU A 1 109 ? 0.344 20.984 -11.828 1 74.12 109 LEU A CA 1
ATOM 830 C C . LEU A 1 109 ? 1.199 21.562 -12.953 1 74.12 109 LEU A C 1
ATOM 832 O O . LEU A 1 109 ? 0.899 22.641 -13.477 1 74.12 109 LEU A O 1
ATOM 836 N N . SER A 1 110 ? 2.287 20.922 -13.219 1 75.88 110 SER A N 1
ATOM 837 C CA . SER A 1 110 ? 3.191 21.312 -14.297 1 75.88 110 SER A CA 1
ATOM 838 C C . SER A 1 110 ? 3.529 20.125 -15.188 1 75.88 110 SER A C 1
ATOM 840 O O . SER A 1 110 ? 4.137 19.141 -14.734 1 75.88 110 SER A O 1
ATOM 842 N N . ILE A 1 111 ? 3.252 20.172 -16.359 1 70.75 111 ILE A N 1
ATOM 843 C CA . ILE A 1 111 ? 3.541 19.125 -17.344 1 70.75 111 ILE A CA 1
ATOM 844 C C . ILE A 1 111 ? 5.051 18.969 -17.5 1 70.75 111 ILE A C 1
ATOM 846 O O . ILE A 1 111 ? 5.559 17.844 -17.609 1 70.75 111 ILE A O 1
ATOM 850 N N . LEU A 1 112 ? 5.684 20.125 -17.547 1 68.56 112 LEU A N 1
ATOM 851 C CA . LEU A 1 112 ? 7.137 20.109 -17.672 1 68.56 112 LEU A CA 1
ATOM 852 C C . LEU A 1 112 ? 7.77 19.328 -16.531 1 68.56 112 LEU A C 1
ATOM 854 O O . LEU A 1 112 ? 8.672 18.516 -16.75 1 68.56 112 LEU A O 1
ATOM 858 N N . ASN A 1 113 ? 7.25 19.609 -15.398 1 73.88 113 ASN A N 1
ATOM 859 C CA . ASN A 1 113 ? 7.746 18.875 -14.25 1 73.88 113 ASN A CA 1
ATOM 860 C C . ASN A 1 113 ? 7.406 17.391 -14.344 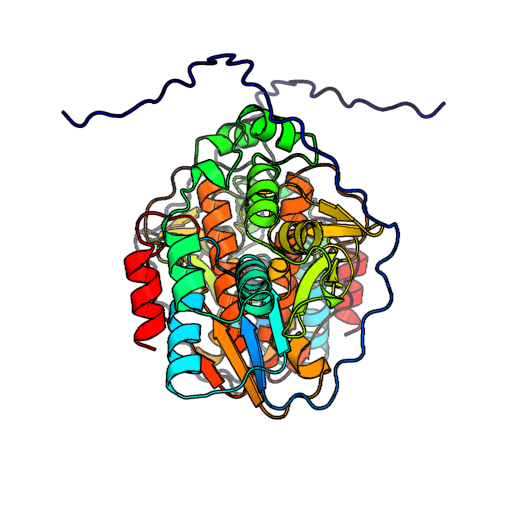1 73.88 113 ASN A C 1
ATOM 862 O O . ASN A 1 113 ? 8.164 16.531 -13.875 1 73.88 113 ASN A O 1
ATOM 866 N N . GLY A 1 114 ? 6.328 17.078 -14.914 1 70.12 114 GLY A N 1
ATOM 867 C CA . GLY A 1 114 ? 5.98 15.695 -15.18 1 70.12 114 GLY A CA 1
ATOM 868 C C . GLY A 1 114 ? 6.996 14.977 -16.047 1 70.12 114 GLY A C 1
ATOM 869 O O . GLY A 1 114 ? 7.387 13.844 -15.75 1 70.12 114 GLY A O 1
ATOM 870 N N . LEU A 1 115 ? 7.418 15.641 -17 1 66.88 115 LEU A N 1
ATOM 871 C CA . LEU A 1 115 ? 8.43 15.086 -17.891 1 66.88 115 LEU A CA 1
ATOM 872 C C . LEU A 1 115 ? 9.773 14.945 -17.172 1 66.88 115 LEU A C 1
ATOM 874 O O . LEU A 1 115 ? 10.477 13.945 -17.344 1 66.88 115 LEU A O 1
ATOM 878 N N . ARG A 1 116 ? 10.078 15.953 -16.359 1 70.56 116 ARG A N 1
ATOM 879 C CA . ARG A 1 116 ? 11.328 15.945 -15.602 1 70.56 116 ARG A CA 1
ATOM 880 C C . ARG A 1 116 ? 11.336 14.82 -14.562 1 70.56 116 ARG A C 1
ATOM 882 O O . ARG A 1 116 ? 12.406 14.391 -14.117 1 70.56 116 ARG A O 1
ATOM 889 N N . SER A 1 117 ? 10.18 14.406 -14.219 1 72.19 117 SER A N 1
ATOM 890 C CA . SER A 1 117 ? 10.031 13.391 -13.18 1 72.19 117 SER A CA 1
ATOM 891 C C . SER A 1 117 ? 10.719 12.086 -13.586 1 72.19 117 SER A C 1
ATOM 893 O O . SER A 1 117 ? 11.047 11.266 -12.727 1 72.19 117 SER A O 1
ATOM 895 N N . LEU A 1 118 ? 10.938 11.883 -14.812 1 68.25 118 LEU A N 1
ATOM 896 C CA . LEU A 1 118 ? 11.562 10.664 -15.328 1 68.25 118 LEU A CA 1
ATOM 897 C C . LEU A 1 118 ? 13.047 10.625 -14.977 1 68.25 118 LEU A C 1
ATOM 899 O O . LEU A 1 118 ? 13.641 9.547 -14.883 1 68.25 118 LEU A O 1
ATOM 903 N N . PHE A 1 119 ? 13.539 11.883 -14.68 1 69.81 119 PHE A N 1
ATOM 904 C CA . PHE A 1 119 ? 14.984 11.938 -14.539 1 69.81 119 PHE A CA 1
ATOM 905 C C . PHE A 1 119 ? 15.375 12.539 -13.188 1 69.81 119 PHE A C 1
ATOM 907 O O . PHE A 1 119 ? 16.516 12.406 -12.75 1 69.81 119 PHE A O 1
ATOM 914 N N . ASP A 1 120 ? 14.406 13.164 -12.617 1 77.38 120 ASP A N 1
ATOM 915 C CA . ASP A 1 120 ? 14.695 13.883 -11.375 1 77.38 120 ASP A CA 1
ATOM 916 C C . ASP A 1 120 ? 13.641 13.594 -10.312 1 77.38 120 ASP A C 1
ATOM 918 O O . ASP A 1 120 ? 12.609 12.984 -10.602 1 77.38 120 ASP A O 1
ATOM 922 N N . LEU A 1 121 ? 14.023 13.961 -9.156 1 77.62 121 LEU A N 1
ATOM 923 C CA . LEU A 1 121 ? 13.078 13.875 -8.055 1 77.62 121 LEU A CA 1
ATOM 924 C C . LEU A 1 121 ? 12.141 15.078 -8.047 1 77.62 121 LEU A C 1
ATOM 926 O O . LEU A 1 121 ? 11.992 15.75 -7.023 1 77.62 121 LEU A O 1
ATOM 930 N N . ILE A 1 122 ? 11.641 15.406 -9.164 1 77.19 122 ILE A N 1
ATOM 931 C CA . ILE A 1 122 ? 10.672 16.484 -9.359 1 77.19 122 ILE A CA 1
ATOM 932 C C . ILE A 1 122 ? 9.375 15.906 -9.938 1 77.19 122 ILE A C 1
ATOM 934 O O . ILE A 1 122 ? 9.391 15.297 -11.016 1 77.19 122 ILE A O 1
ATOM 938 N N . ALA A 1 123 ? 8.344 16.078 -9.18 1 79.62 123 ALA A N 1
ATOM 939 C CA . ALA A 1 123 ? 7.043 15.547 -9.602 1 79.62 123 ALA A CA 1
ATOM 940 C C . ALA A 1 123 ? 6.207 16.625 -10.281 1 79.62 123 ALA A C 1
ATOM 942 O O . ALA A 1 123 ? 6.574 17.812 -10.266 1 79.62 123 ALA A O 1
ATOM 943 N N . PRO A 1 124 ? 5.129 16.219 -10.844 1 77.06 124 PRO A N 1
ATOM 944 C CA . PRO A 1 124 ? 4.266 17.203 -11.492 1 77.06 124 PRO A CA 1
ATOM 945 C C . PRO A 1 124 ? 3.738 18.266 -10.523 1 77.06 124 PRO A C 1
ATOM 947 O O . PRO A 1 124 ? 3.418 19.375 -10.938 1 77.06 124 PRO A O 1
ATOM 950 N N . ILE A 1 125 ? 3.613 17.938 -9.266 1 80.38 125 ILE A N 1
ATOM 951 C CA . ILE A 1 125 ? 3.146 18.875 -8.258 1 80.38 125 ILE A CA 1
ATOM 952 C C . ILE A 1 125 ? 4.27 19.172 -7.258 1 80.38 125 ILE A C 1
ATOM 954 O O . ILE A 1 125 ? 4.762 18.25 -6.594 1 80.38 125 ILE A O 1
ATOM 958 N N . GLN A 1 126 ? 4.574 20.375 -7.109 1 79.31 126 GLN A N 1
ATOM 959 C CA . GLN A 1 126 ? 5.625 20.781 -6.18 1 79.31 126 GLN A CA 1
ATOM 960 C C . GLN A 1 126 ? 5.039 21.156 -4.82 1 79.31 126 GLN A C 1
ATOM 962 O O . GLN A 1 126 ? 5.738 21.109 -3.807 1 79.31 126 GLN A O 1
ATOM 967 N N . GLY A 1 127 ? 3.818 21.594 -4.828 1 84.25 127 GLY A N 1
ATOM 968 C CA . GLY A 1 127 ? 3.121 21.859 -3.58 1 84.25 127 GLY A CA 1
ATOM 969 C C . GLY A 1 127 ? 3.242 23.297 -3.131 1 84.25 127 GLY A C 1
ATOM 970 O O . GLY A 1 127 ? 2.936 23.625 -1.981 1 84.25 127 GLY A O 1
ATOM 971 N N . LEU A 1 128 ? 3.637 24.188 -3.949 1 84.62 128 LEU A N 1
ATOM 972 C CA . LEU A 1 128 ? 3.84 25.578 -3.596 1 84.62 128 LEU A CA 1
ATOM 973 C C . LEU A 1 128 ? 2.504 26.281 -3.377 1 84.62 128 LEU A C 1
ATOM 975 O O . LEU A 1 128 ? 2.381 27.125 -2.482 1 84.62 128 LEU A O 1
ATOM 979 N N . TYR A 1 129 ? 1.573 25.969 -4.219 1 85.25 129 TYR A N 1
ATOM 980 C CA . TYR A 1 129 ? 0.246 26.547 -4.043 1 85.25 129 TYR A CA 1
ATOM 981 C C . TYR A 1 129 ? -0.383 26.078 -2.736 1 85.25 129 TYR A C 1
ATOM 983 O O . TYR A 1 129 ? -1.022 26.859 -2.031 1 85.25 129 TYR A O 1
ATOM 991 N N . TYR A 1 130 ? -0.172 24.875 -2.453 1 90.12 130 TYR A N 1
ATOM 992 C CA . TYR A 1 130 ? -0.661 24.281 -1.211 1 90.12 130 TYR A CA 1
ATOM 993 C C . TYR A 1 130 ? -0.05 24.984 -0.001 1 90.12 130 TYR A C 1
ATOM 995 O O . TYR A 1 130 ? -0.762 25.344 0.938 1 90.12 130 TYR A O 1
ATOM 1003 N N . GLU A 1 131 ? 1.222 25.266 -0.027 1 91.56 131 GLU A N 1
ATOM 1004 C CA . GLU A 1 131 ? 1.913 25.969 1.048 1 91.56 131 GLU A CA 1
ATOM 1005 C C . GLU A 1 131 ? 1.366 27.391 1.221 1 91.56 131 GLU A C 1
ATOM 1007 O O . GLU A 1 131 ? 1.119 27.828 2.344 1 91.56 131 GLU A O 1
ATOM 1012 N N . ASN A 1 132 ? 1.232 28.047 0.157 1 90.81 132 ASN A N 1
ATOM 1013 C CA . ASN A 1 132 ? 0.731 29.422 0.19 1 90.81 132 ASN A CA 1
ATOM 1014 C C . ASN A 1 132 ? -0.672 29.484 0.786 1 90.81 132 ASN A C 1
ATOM 1016 O O . ASN A 1 132 ? -0.979 30.391 1.557 1 90.81 132 ASN A O 1
ATOM 1020 N N . TYR A 1 133 ? -1.425 28.594 0.396 1 91.44 133 TYR A N 1
ATOM 1021 C CA . TYR A 1 133 ? -2.779 28.547 0.935 1 91.44 133 TYR A CA 1
ATOM 1022 C C . TYR A 1 133 ? -2.758 28.359 2.449 1 91.44 133 TYR A C 1
ATOM 1024 O O . TYR A 1 133 ? -3.428 29.109 3.176 1 91.44 133 TYR A O 1
ATOM 1032 N N . LEU A 1 134 ? -2.041 27.422 2.91 1 94.25 134 LEU A N 1
ATOM 1033 C CA . LEU A 1 134 ? -1.948 27.156 4.34 1 94.25 134 LEU A CA 1
ATOM 1034 C C . LEU A 1 134 ? -1.418 28.359 5.094 1 94.25 134 LEU A C 1
ATOM 1036 O O . LEU A 1 134 ? -1.919 28.703 6.168 1 94.25 134 LEU A O 1
ATOM 1040 N N . ARG A 1 135 ? -0.46 28.984 4.5 1 93.44 135 ARG A N 1
ATOM 1041 C CA . ARG A 1 135 ? 0.133 30.172 5.121 1 93.44 135 ARG A CA 1
ATOM 1042 C C . ARG A 1 135 ? -0.908 31.266 5.312 1 93.44 135 ARG A C 1
ATOM 1044 O O . ARG A 1 135 ? -0.899 31.969 6.328 1 93.44 135 ARG A O 1
ATOM 1051 N N . LYS A 1 136 ? -1.727 31.375 4.375 1 93 136 LYS A N 1
ATOM 1052 C CA . LYS A 1 136 ? -2.75 32.406 4.414 1 93 136 LYS A CA 1
ATOM 1053 C C . LYS A 1 136 ? -3.834 32.094 5.438 1 93 136 LYS A C 1
ATOM 1055 O O . LYS A 1 136 ? -4.426 32.969 6.035 1 93 136 LYS A O 1
ATOM 1060 N N . GLN A 1 137 ? -4.051 30.859 5.691 1 94.62 137 GLN A N 1
ATOM 1061 C CA . GLN A 1 137 ? -5.199 30.453 6.496 1 94.62 137 GLN A CA 1
ATOM 1062 C C . GLN A 1 137 ? -4.809 30.266 7.957 1 94.62 137 GLN A C 1
ATOM 1064 O O . GLN A 1 137 ? -5.664 30.281 8.844 1 94.62 137 GLN A O 1
ATOM 1069 N N . LEU A 1 138 ? -3.566 30.109 8.195 1 96.88 138 LEU A N 1
ATOM 1070 C CA . LEU A 1 138 ? -3.098 29.828 9.547 1 96.88 138 LEU A CA 1
ATOM 1071 C C . LEU A 1 138 ? -2.672 31.109 10.258 1 96.88 138 LEU A C 1
ATOM 1073 O O . LEU A 1 138 ? -1.949 31.922 9.688 1 96.88 138 LEU A O 1
ATOM 1077 N N . ASN A 1 139 ? -3.141 31.219 11.484 1 97.19 139 ASN A N 1
ATOM 1078 C CA . ASN A 1 139 ? -2.662 32.312 12.328 1 97.19 139 ASN A CA 1
ATOM 1079 C C . ASN A 1 139 ? -1.304 31.984 12.945 1 97.19 139 ASN A C 1
ATOM 1081 O O . ASN A 1 139 ? -0.411 32.844 12.969 1 97.19 139 ASN A O 1
ATOM 1085 N N . SER A 1 140 ? -1.162 30.812 13.445 1 97.38 140 SER A N 1
ATOM 1086 C CA . SER A 1 140 ? 0.088 30.344 14.047 1 97.38 140 SER A CA 1
ATOM 1087 C C . SER A 1 140 ? 1.085 29.922 12.977 1 97.38 140 SER A C 1
ATOM 1089 O O . SER A 1 140 ? 0.697 29.375 11.938 1 97.38 140 SER A O 1
ATOM 1091 N N . LYS A 1 141 ? 2.33 30.094 13.273 1 96.19 141 LYS A N 1
ATOM 1092 C CA . LYS A 1 141 ? 3.379 29.688 12.336 1 96.19 141 LYS A CA 1
ATOM 1093 C C . LYS A 1 141 ? 4.055 28.406 12.789 1 96.19 141 LYS A C 1
ATOM 1095 O O . LYS A 1 141 ? 4.547 27.625 11.961 1 96.19 141 LYS A O 1
ATOM 1100 N N . GLU A 1 142 ? 4.035 28.266 14.094 1 97.25 142 GLU A N 1
ATOM 1101 C CA . GLU A 1 142 ? 4.707 27.109 14.688 1 97.25 142 GLU A CA 1
ATOM 1102 C C . GLU A 1 142 ? 3.697 26.125 15.281 1 97.25 142 GLU A C 1
ATOM 1104 O O . GLU A 1 142 ? 2.674 26.547 15.828 1 97.25 142 GLU A O 1
ATOM 1109 N N . ILE A 1 143 ? 4.012 24.859 15.25 1 98.12 143 ILE A N 1
ATOM 1110 C CA . ILE A 1 143 ? 3.119 23.812 15.711 1 98.12 143 ILE A CA 1
ATOM 1111 C C . ILE A 1 143 ? 2.879 23.953 17.219 1 98.12 143 ILE A C 1
ATOM 1113 O O . ILE A 1 143 ? 1.751 23.797 17.688 1 98.12 143 ILE A O 1
ATOM 1117 N N . GLU A 1 144 ? 3.947 24.281 17.953 1 97.06 144 GLU A N 1
ATOM 1118 C CA . GLU A 1 144 ? 3.854 24.359 19.406 1 97.06 144 GLU A CA 1
ATOM 1119 C C . GLU A 1 144 ? 2.984 25.531 19.844 1 97.06 144 GLU A C 1
ATOM 1121 O O . GLU A 1 144 ? 2.615 25.625 21.016 1 97.06 144 GLU A O 1
ATOM 1126 N N . ASP A 1 145 ? 2.625 26.469 18.938 1 97.31 145 ASP A N 1
ATOM 1127 C CA . ASP A 1 145 ? 1.804 27.625 19.266 1 97.31 145 ASP A CA 1
ATOM 1128 C C . ASP A 1 145 ? 0.321 27.328 19.047 1 97.31 145 ASP A C 1
ATOM 1130 O O . ASP A 1 145 ? -0.535 28.156 19.359 1 97.31 145 ASP A O 1
ATOM 1134 N N . LEU A 1 146 ? -0.047 26.172 18.578 1 98.19 146 LEU A N 1
ATOM 1135 C CA . LEU A 1 146 ? -1.435 25.812 18.312 1 98.19 146 LEU A CA 1
ATOM 1136 C C . LEU A 1 146 ? -2.201 25.625 19.625 1 98.19 146 LEU A C 1
ATOM 1138 O O . LEU A 1 146 ? -1.61 25.281 20.656 1 98.19 146 LEU A O 1
ATOM 1142 N N . ASN A 1 147 ? -3.531 25.797 19.562 1 97.94 147 ASN A N 1
ATOM 1143 C CA . ASN A 1 147 ? -4.379 25.703 20.75 1 97.94 147 ASN A CA 1
ATOM 1144 C C . ASN A 1 147 ? -4.566 24.25 21.188 1 97.94 147 ASN A C 1
ATOM 1146 O O . ASN A 1 147 ? -4.859 23.984 22.344 1 97.94 147 ASN A O 1
ATOM 1150 N N . ILE A 1 148 ? -4.484 23.344 20.281 1 98.25 148 ILE A N 1
ATOM 1151 C CA . ILE A 1 148 ? -4.496 21.906 20.547 1 98.25 148 ILE A CA 1
ATOM 1152 C C . ILE A 1 148 ? -3.189 21.281 20.062 1 98.25 148 ILE A C 1
ATOM 1154 O O . ILE A 1 148 ? -2.74 21.547 18.953 1 98.25 148 ILE A O 1
ATOM 1158 N N . PRO A 1 149 ? -2.551 20.438 20.891 1 98.62 149 PRO A N 1
ATOM 1159 C CA . PRO A 1 149 ? -1.345 19.75 20.422 1 98.62 149 PRO A CA 1
ATOM 1160 C C . PRO A 1 149 ? -1.584 18.953 19.125 1 98.62 149 PRO A C 1
ATOM 1162 O O . PRO A 1 149 ? -2.605 18.281 19 1 98.62 149 PRO A O 1
ATOM 1165 N N . LEU A 1 150 ? -0.611 19.094 18.188 1 98.75 150 LEU A N 1
ATOM 1166 C CA . LEU A 1 150 ? -0.712 18.453 16.891 1 98.75 150 LEU A CA 1
ATOM 1167 C C . LEU A 1 150 ? 0.542 17.641 16.578 1 98.75 150 LEU A C 1
ATOM 1169 O O . LEU A 1 150 ? 1.66 18.109 16.812 1 98.75 150 LEU A O 1
ATOM 1173 N N . VAL A 1 151 ? 0.344 16.422 16.172 1 98.81 151 VAL A N 1
ATOM 1174 C CA . VAL A 1 151 ? 1.416 15.594 15.633 1 98.81 151 VAL A CA 1
ATOM 1175 C C . VAL A 1 151 ? 1.206 15.391 14.133 1 98.81 151 VAL A C 1
ATOM 1177 O O . VAL A 1 151 ? 0.19 14.828 13.719 1 98.81 151 VAL A O 1
ATOM 1180 N N . VAL A 1 152 ? 2.158 15.852 13.367 1 98.81 152 VAL A N 1
ATOM 1181 C CA . VAL A 1 152 ? 2.137 15.695 11.922 1 98.81 152 VAL A CA 1
ATOM 1182 C C . VAL A 1 152 ? 2.926 14.445 11.523 1 98.81 152 VAL A C 1
ATOM 1184 O O . VAL A 1 152 ? 4.121 14.352 11.805 1 98.81 152 VAL A O 1
ATOM 1187 N N . VAL A 1 153 ? 2.277 13.555 10.852 1 98.81 153 VAL A N 1
ATO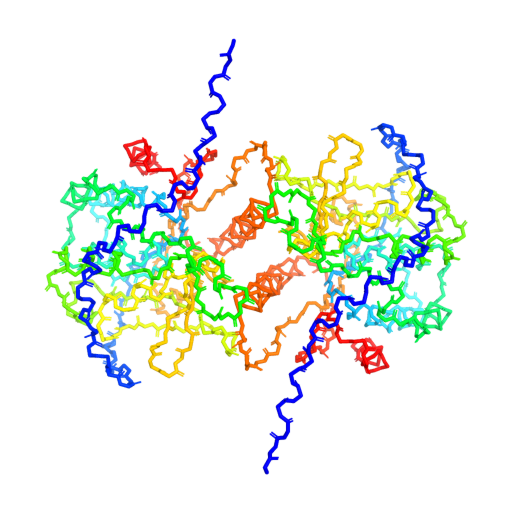M 1188 C CA . VAL A 1 153 ? 2.889 12.273 10.516 1 98.81 153 VAL A CA 1
ATOM 1189 C C . VAL A 1 153 ? 3.439 12.32 9.086 1 98.81 153 VAL A C 1
ATOM 1191 O O . VAL A 1 153 ? 2.725 12.68 8.148 1 98.81 153 VAL A O 1
ATOM 1194 N N . THR A 1 154 ? 4.684 12.023 8.906 1 98.56 154 THR A N 1
ATOM 1195 C CA . THR A 1 154 ? 5.344 11.945 7.609 1 98.56 154 THR A CA 1
ATOM 1196 C C . THR A 1 154 ? 6.117 10.633 7.477 1 98.56 154 THR A C 1
ATOM 1198 O O . THR A 1 154 ? 6.184 9.844 8.422 1 98.56 154 THR A O 1
ATOM 1201 N N . THR A 1 155 ? 6.594 10.375 6.305 1 98.19 155 THR A N 1
ATOM 1202 C CA . THR A 1 155 ? 7.43 9.211 6.051 1 98.19 155 THR A CA 1
ATOM 1203 C C . THR A 1 155 ? 8.812 9.633 5.555 1 98.19 155 THR A C 1
ATOM 1205 O O . THR A 1 155 ? 8.922 10.344 4.555 1 98.19 155 THR A O 1
ATOM 1208 N N . ASP A 1 156 ? 9.836 9.289 6.293 1 97.5 156 ASP A N 1
ATOM 1209 C CA . ASP A 1 156 ? 11.203 9.398 5.785 1 97.5 156 ASP A CA 1
ATOM 1210 C C . ASP A 1 156 ? 11.5 8.297 4.77 1 97.5 156 ASP A C 1
ATOM 1212 O O . ASP A 1 156 ? 11.789 7.156 5.145 1 97.5 156 ASP A O 1
ATOM 1216 N N . ILE A 1 157 ? 11.508 8.633 3.514 1 94.94 157 ILE A N 1
ATOM 1217 C CA . ILE A 1 157 ? 11.523 7.637 2.447 1 94.94 157 ILE A CA 1
ATOM 1218 C C . ILE A 1 157 ? 12.93 7.062 2.303 1 94.94 157 ILE A C 1
ATOM 1220 O O . ILE A 1 157 ? 13.109 5.945 1.806 1 94.94 157 ILE A O 1
ATOM 1224 N N . ILE A 1 158 ? 13.914 7.797 2.674 1 93.25 158 ILE A N 1
ATOM 1225 C CA . ILE A 1 158 ? 15.297 7.332 2.576 1 93.25 158 ILE A CA 1
ATOM 1226 C C . ILE A 1 158 ? 15.562 6.273 3.643 1 93.25 158 ILE A C 1
ATOM 1228 O O . ILE A 1 158 ? 16.156 5.227 3.354 1 93.25 158 ILE A O 1
ATOM 1232 N N . ASN A 1 159 ? 15.016 6.465 4.805 1 94.31 159 ASN A N 1
ATOM 1233 C CA . ASN A 1 159 ? 15.258 5.559 5.918 1 94.31 159 ASN A CA 1
ATOM 1234 C C . ASN A 1 159 ? 14.102 4.59 6.121 1 94.31 159 ASN A C 1
ATOM 1236 O O . ASN A 1 159 ? 14.164 3.707 6.98 1 94.31 159 ASN A O 1
ATOM 1240 N N . ASN A 1 160 ? 13.125 4.68 5.391 1 93.81 160 ASN A N 1
ATOM 1241 C CA . ASN A 1 160 ? 11.969 3.789 5.406 1 93.81 160 ASN A CA 1
ATOM 1242 C C . ASN A 1 160 ? 11.273 3.789 6.766 1 93.81 160 ASN A C 1
ATOM 1244 O O . ASN A 1 160 ? 10.906 2.732 7.277 1 93.81 160 ASN A O 1
ATOM 1248 N N . GLU A 1 161 ? 11.117 4.938 7.375 1 96.5 161 GLU A N 1
ATOM 1249 C CA . GLU A 1 161 ? 10.516 4.992 8.703 1 96.5 161 GLU A CA 1
ATOM 1250 C C . GLU A 1 161 ? 9.586 6.191 8.836 1 96.5 161 GLU A C 1
ATOM 1252 O O . GLU A 1 161 ? 9.688 7.152 8.07 1 96.5 161 GLU A O 1
ATOM 1257 N N . ILE A 1 162 ? 8.75 6.129 9.812 1 97.75 162 ILE A N 1
ATOM 1258 C CA . ILE A 1 162 ? 7.883 7.246 10.164 1 97.75 162 ILE A CA 1
ATOM 1259 C C . ILE A 1 162 ? 8.711 8.375 10.781 1 97.75 162 ILE A C 1
ATOM 1261 O O . ILE A 1 162 ? 9.625 8.117 11.57 1 97.75 162 ILE A O 1
ATOM 1265 N N . TYR A 1 163 ? 8.43 9.547 10.383 1 97.94 163 TYR A N 1
ATOM 1266 C CA . TYR A 1 163 ? 9.008 10.734 11.008 1 97.94 163 TYR A CA 1
ATOM 1267 C C . TYR A 1 163 ? 7.918 11.68 11.5 1 97.94 163 TYR A C 1
ATOM 1269 O O . TYR A 1 163 ? 7.125 12.188 10.711 1 97.94 163 TYR A O 1
ATOM 1277 N N . LEU A 1 164 ? 7.91 11.883 12.797 1 98.38 164 LEU A N 1
ATOM 1278 C CA . LEU A 1 164 ? 6.895 12.719 13.43 1 98.38 164 LEU A CA 1
ATOM 1279 C C . LEU A 1 164 ? 7.395 14.148 13.609 1 98.38 164 LEU A C 1
ATOM 1281 O O . LEU A 1 164 ? 8.531 14.359 14.039 1 98.38 164 LEU A O 1
ATOM 1285 N N . ILE A 1 165 ? 6.551 15.062 13.258 1 97.94 165 ILE A N 1
ATOM 1286 C CA . ILE A 1 165 ? 6.859 16.469 13.484 1 97.94 165 ILE A CA 1
ATOM 1287 C C . ILE A 1 165 ? 5.859 17.062 14.469 1 97.94 165 ILE A C 1
ATOM 1289 O O . ILE A 1 165 ? 4.66 17.141 14.18 1 97.94 165 ILE A O 1
ATOM 1293 N N . ARG A 1 166 ? 6.336 17.547 15.57 1 97.69 166 ARG A N 1
ATOM 1294 C CA . ARG A 1 166 ? 5.465 18.031 16.641 1 97.69 166 ARG A CA 1
ATOM 1295 C C . ARG A 1 166 ? 5.836 19.453 17.047 1 97.69 166 ARG A C 1
ATOM 1297 O O . ARG A 1 166 ? 5.273 20 18 1 97.69 166 ARG A O 1
ATOM 1304 N N . SER A 1 167 ? 6.801 20 16.391 1 97.69 167 SER A N 1
ATOM 1305 C CA . SER A 1 167 ? 7.246 21.359 16.641 1 97.69 167 SER A CA 1
ATOM 1306 C C . SER A 1 167 ? 7.871 21.969 15.383 1 97.69 167 SER A C 1
ATOM 1308 O O . SER A 1 167 ? 8.188 21.266 14.43 1 97.69 167 SER A O 1
ATOM 1310 N N . GLY A 1 168 ? 7.973 23.312 15.43 1 96.75 168 GLY A N 1
ATOM 1311 C CA . GLY A 1 168 ? 8.516 24.016 14.281 1 96.75 168 GLY A CA 1
ATOM 1312 C C . GLY A 1 168 ? 7.449 24.5 13.32 1 96.75 168 GLY A C 1
ATOM 1313 O O . GLY A 1 168 ? 6.266 24.547 13.664 1 96.75 168 GLY A O 1
ATOM 1314 N N . PRO A 1 169 ? 7.895 24.953 12.18 1 96.94 169 PRO A N 1
ATOM 1315 C CA . PRO A 1 169 ? 6.965 25.562 11.227 1 96.94 169 PRO A CA 1
ATOM 1316 C C . PRO A 1 169 ? 5.867 24.594 10.773 1 96.94 169 PRO A C 1
ATOM 1318 O O . PRO A 1 169 ? 6.16 23.469 10.383 1 96.94 169 PRO A O 1
ATOM 1321 N N . ILE A 1 170 ? 4.617 25.047 10.797 1 97.75 170 ILE A N 1
ATOM 1322 C CA . ILE A 1 170 ? 3.455 24.219 10.5 1 97.75 170 ILE A CA 1
ATOM 1323 C C . ILE A 1 170 ? 3.428 23.875 9.016 1 97.75 170 ILE A C 1
ATOM 1325 O O . ILE A 1 170 ? 3.287 22.719 8.633 1 97.75 170 ILE A O 1
ATOM 1329 N N . VAL A 1 171 ? 3.607 24.844 8.164 1 97 171 VAL A N 1
ATOM 1330 C CA . VAL A 1 171 ? 3.303 24.766 6.738 1 97 171 VAL A CA 1
ATOM 1331 C C . VAL A 1 171 ? 4.223 23.75 6.074 1 97 171 VAL A C 1
ATOM 1333 O O . VAL A 1 171 ? 3.752 22.828 5.41 1 97 171 VAL A O 1
ATOM 1336 N N . PRO A 1 172 ? 5.555 23.797 6.32 1 96.12 172 PRO A N 1
ATOM 1337 C CA . PRO A 1 172 ? 6.406 22.781 5.703 1 96.12 172 PRO A CA 1
ATOM 1338 C C . PRO A 1 172 ? 6.121 21.375 6.227 1 96.12 172 PRO A C 1
ATOM 1340 O O . PRO A 1 172 ? 6.238 20.391 5.484 1 96.12 172 PRO A O 1
ATOM 1343 N N . ALA A 1 173 ? 5.777 21.281 7.496 1 97.19 173 ALA A N 1
ATOM 1344 C CA . ALA A 1 173 ? 5.465 19.984 8.078 1 97.19 173 ALA A CA 1
ATOM 1345 C C . ALA A 1 173 ? 4.238 19.359 7.414 1 97.19 173 ALA A C 1
ATOM 1347 O O . ALA A 1 173 ? 4.266 18.203 7.008 1 97.19 173 ALA A O 1
ATOM 1348 N N . VAL A 1 174 ? 3.203 20.141 7.289 1 98 174 VAL A N 1
ATOM 1349 C CA . VAL A 1 174 ? 1.958 19.672 6.691 1 98 174 VAL A CA 1
ATOM 1350 C C . VAL A 1 174 ? 2.176 19.375 5.207 1 98 174 VAL A C 1
ATOM 1352 O O . VAL A 1 174 ? 1.645 18.391 4.676 1 98 174 VAL A O 1
ATOM 1355 N N . HIS A 1 175 ? 2.941 20.219 4.535 1 96.12 175 HIS A N 1
ATOM 1356 C CA . HIS A 1 175 ? 3.287 19.969 3.143 1 96.12 175 HIS A CA 1
ATOM 1357 C C . HIS A 1 175 ? 3.979 18.625 2.979 1 96.12 175 HIS A C 1
ATOM 1359 O O . HIS A 1 175 ? 3.605 17.828 2.111 1 96.12 175 HIS A O 1
ATOM 1365 N N . ALA A 1 176 ? 4.938 18.375 3.826 1 96.38 176 ALA A N 1
ATOM 1366 C CA . ALA A 1 176 ? 5.66 17.109 3.777 1 96.38 176 ALA A CA 1
ATOM 1367 C C . ALA A 1 176 ? 4.715 15.93 4.004 1 96.38 176 ALA A C 1
ATOM 1369 O O . ALA A 1 176 ? 4.777 14.93 3.285 1 96.38 176 ALA A O 1
ATOM 1370 N N . SER A 1 177 ? 3.848 16.078 4.934 1 98.12 177 SER A N 1
ATOM 1371 C CA . SER A 1 177 ? 2.891 15.031 5.277 1 98.12 177 SER A CA 1
ATOM 1372 C C . SER A 1 177 ? 1.93 14.758 4.125 1 98.12 177 SER A C 1
ATOM 1374 O O . SER A 1 177 ? 1.293 13.703 4.082 1 98.12 177 SER A O 1
ATOM 1376 N N . SER A 1 178 ? 1.843 15.695 3.18 1 95.81 178 SER A N 1
ATOM 1377 C CA . SER A 1 178 ? 0.862 15.602 2.104 1 95.81 178 SER A CA 1
ATOM 1378 C C . SER A 1 178 ? 1.535 15.312 0.766 1 95.81 178 SER A C 1
ATOM 1380 O O . SER A 1 178 ? 0.892 15.375 -0.284 1 95.81 178 SER A O 1
ATOM 1382 N N . ALA A 1 179 ? 2.807 15.078 0.8 1 93.88 179 ALA A N 1
ATOM 1383 C CA . ALA A 1 179 ? 3.559 14.844 -0.429 1 93.88 179 ALA A CA 1
ATOM 1384 C C . ALA A 1 179 ? 3.375 13.406 -0.914 1 93.88 179 ALA A C 1
ATOM 1386 O O . ALA A 1 179 ? 4.305 12.602 -0.853 1 93.88 179 ALA A O 1
ATOM 1387 N N . VAL A 1 180 ? 2.281 13.125 -1.535 1 90.12 180 VAL A N 1
ATOM 1388 C CA . VAL A 1 180 ? 1.889 11.781 -1.959 1 90.12 180 VAL A CA 1
ATOM 1389 C C . VAL A 1 180 ? 2.701 11.367 -3.184 1 90.12 180 VAL A C 1
ATOM 1391 O O . VAL A 1 180 ? 2.607 12 -4.238 1 90.12 180 VAL A O 1
ATOM 1394 N N . PRO A 1 181 ? 3.441 10.359 -3.027 1 89.25 181 PRO A N 1
ATOM 1395 C CA . PRO A 1 181 ? 4.09 9.828 -4.23 1 89.25 181 PRO A CA 1
ATOM 1396 C C . PRO A 1 181 ? 3.104 9.148 -5.172 1 89.25 181 PRO A C 1
ATOM 1398 O O . PRO A 1 181 ? 2.158 8.5 -4.719 1 89.25 181 PRO A O 1
ATOM 1401 N N . PRO A 1 182 ? 3.359 9.242 -6.559 1 81.5 182 PRO A N 1
ATOM 1402 C CA . PRO A 1 182 ? 4.398 10.023 -7.234 1 81.5 182 PRO A CA 1
ATOM 1403 C C . PRO A 1 182 ? 3.906 11.398 -7.68 1 81.5 182 PRO A C 1
ATOM 1405 O O . PRO A 1 182 ? 4.543 12.047 -8.516 1 81.5 182 PRO A O 1
ATOM 1408 N N . PHE A 1 183 ? 2.902 11.805 -7.125 1 82.75 183 PHE A N 1
ATOM 1409 C CA . PHE A 1 183 ? 2.246 12.992 -7.656 1 82.75 183 PHE A CA 1
ATOM 1410 C C . PHE A 1 183 ? 2.92 14.258 -7.141 1 82.75 183 PHE A C 1
ATOM 1412 O O . PHE A 1 183 ? 2.912 15.289 -7.812 1 82.75 183 PHE A O 1
ATOM 1419 N N . PHE A 1 184 ? 3.463 14.164 -5.969 1 86.69 184 PHE A N 1
ATOM 1420 C CA . PHE A 1 184 ? 4.129 15.297 -5.34 1 86.69 184 PHE A CA 1
ATOM 1421 C C . PHE A 1 184 ? 5.621 15.031 -5.191 1 86.69 184 PHE A C 1
ATOM 1423 O O . PHE A 1 184 ? 6.035 13.906 -4.926 1 86.69 184 PHE A O 1
ATOM 1430 N N . SER A 1 185 ? 6.379 16.078 -5.344 1 89.25 185 SER A N 1
ATOM 1431 C CA . SER A 1 185 ? 7.797 15.977 -5.02 1 89.25 185 SER A CA 1
ATOM 1432 C C . SER A 1 185 ? 8.008 15.742 -3.527 1 89.25 185 SER A C 1
ATOM 1434 O O . SER A 1 185 ? 7.254 16.25 -2.701 1 89.25 185 SER A O 1
ATOM 1436 N N . PRO A 1 186 ? 9.008 14.938 -3.242 1 92.25 186 PRO A N 1
ATOM 1437 C CA . PRO A 1 186 ? 9.352 14.836 -1.82 1 92.25 186 PRO A CA 1
ATOM 1438 C C . PRO A 1 186 ? 9.797 16.172 -1.225 1 92.25 186 PRO A C 1
ATOM 1440 O O . PRO A 1 186 ? 10.227 17.062 -1.958 1 92.25 186 PRO A O 1
ATOM 1443 N N . VAL A 1 187 ? 9.625 16.328 0.023 1 93 187 VAL A N 1
ATOM 1444 C CA . VAL A 1 187 ? 10 17.547 0.729 1 93 187 VAL A CA 1
ATOM 1445 C C . VAL A 1 187 ? 11.234 17.297 1.586 1 93 187 VAL A C 1
ATOM 1447 O O . VAL A 1 187 ? 11.281 16.328 2.354 1 93 187 VAL A O 1
ATOM 1450 N N . LYS A 1 188 ? 12.219 18.094 1.416 1 92.5 188 LYS A N 1
ATOM 1451 C CA . LYS A 1 188 ? 13.445 17.969 2.191 1 92.5 188 LYS A CA 1
ATOM 1452 C C . LYS A 1 188 ? 13.461 18.938 3.369 1 92.5 188 LYS A C 1
ATOM 1454 O O . LYS A 1 188 ? 13.695 20.125 3.189 1 92.5 188 LYS A O 1
ATOM 1459 N N . ILE A 1 189 ? 13.258 18.391 4.551 1 93.31 189 ILE A N 1
ATOM 1460 C CA . ILE A 1 189 ? 13.352 19.188 5.77 1 93.31 189 ILE A CA 1
ATOM 1461 C C . ILE A 1 189 ? 13.992 18.375 6.883 1 93.31 189 ILE A C 1
ATOM 1463 O O . ILE A 1 189 ? 13.891 17.141 6.891 1 93.31 189 ILE A O 1
ATOM 1467 N N . TYR A 1 190 ? 14.719 19 7.777 1 94.75 190 TYR A N 1
ATOM 1468 C CA . TYR A 1 190 ? 15.383 18.406 8.93 1 94.75 190 TYR A CA 1
ATOM 1469 C C . TYR A 1 190 ? 16.328 17.281 8.492 1 94.75 190 TYR A C 1
ATOM 1471 O O . TYR A 1 190 ? 16.375 16.219 9.125 1 94.75 190 TYR A O 1
ATOM 1479 N N . HIS A 1 191 ? 16.891 17.484 7.375 1 93.06 191 HIS A N 1
ATOM 1480 C CA . HIS A 1 191 ? 17.875 16.578 6.793 1 93.06 191 HIS A CA 1
ATOM 1481 C C . HIS A 1 191 ? 17.25 15.234 6.438 1 93.06 191 HIS A C 1
ATOM 1483 O O . HIS A 1 191 ? 17.922 14.195 6.516 1 93.06 191 HIS A O 1
ATOM 1489 N N . ARG A 1 192 ? 15.984 15.344 6.195 1 94.19 192 ARG A N 1
ATOM 1490 C CA . ARG A 1 192 ? 15.25 14.156 5.777 1 94.19 192 ARG A CA 1
ATOM 1491 C C . ARG A 1 192 ? 14.523 14.398 4.457 1 94.19 192 ARG A C 1
ATOM 1493 O O . ARG A 1 192 ? 14.203 15.539 4.117 1 94.19 192 ARG A O 1
ATOM 1500 N N . THR A 1 193 ? 14.438 13.383 3.688 1 94.62 193 THR A N 1
ATOM 1501 C CA . THR A 1 193 ? 13.57 13.391 2.518 1 94.62 193 THR A CA 1
ATOM 1502 C C . THR A 1 193 ? 12.211 12.773 2.852 1 94.62 193 THR A C 1
ATOM 1504 O O . THR A 1 193 ? 12.094 11.555 2.98 1 94.62 193 THR A O 1
ATOM 1507 N N . LEU A 1 194 ? 11.242 13.648 2.984 1 96.06 194 LEU A N 1
ATOM 1508 C CA . LEU A 1 194 ? 9.953 13.242 3.533 1 96.06 194 LEU A CA 1
ATOM 1509 C C . LEU A 1 194 ? 8.891 13.172 2.439 1 96.06 194 LEU A C 1
ATOM 1511 O O . LEU A 1 194 ? 8.906 13.977 1.506 1 96.06 194 LEU A O 1
ATOM 1515 N N . VAL A 1 195 ? 8.047 12.188 2.566 1 96.81 195 VAL A N 1
ATOM 1516 C CA . VAL A 1 195 ? 6.863 12.047 1.73 1 96.81 195 VAL A CA 1
ATOM 1517 C C . VAL A 1 195 ? 5.629 11.859 2.611 1 96.81 195 VAL A C 1
ATOM 1519 O O . VAL A 1 195 ? 5.719 11.938 3.838 1 96.81 195 VAL A O 1
ATOM 1522 N N . ASP A 1 196 ? 4.523 11.727 1.985 1 97.12 196 ASP A N 1
ATOM 1523 C CA . ASP A 1 196 ? 3.238 11.578 2.662 1 97.12 196 ASP A CA 1
ATOM 1524 C C . ASP A 1 196 ? 3.309 10.508 3.748 1 97.12 196 ASP A C 1
ATOM 1526 O O . ASP A 1 196 ? 3.836 9.422 3.518 1 97.12 196 ASP A O 1
ATOM 1530 N N . GLY A 1 197 ? 2.719 10.844 4.887 1 98.12 197 GLY A N 1
ATOM 1531 C CA . GLY A 1 197 ? 2.697 9.898 5.992 1 98.12 197 GLY A CA 1
ATOM 1532 C C . GLY A 1 197 ? 1.907 8.641 5.691 1 98.12 197 GLY A C 1
ATOM 1533 O O . GLY A 1 197 ? 2.094 7.613 6.344 1 98.12 197 GLY A O 1
ATOM 1534 N N . GLY A 1 198 ? 1.045 8.719 4.766 1 97.31 198 GLY A N 1
ATOM 1535 C CA . GLY A 1 198 ? 0.14 7.625 4.441 1 97.31 198 GLY A CA 1
ATOM 1536 C C . GLY A 1 198 ? 0.843 6.426 3.834 1 97.31 198 GLY A C 1
ATOM 1537 O O . GLY A 1 198 ? 0.267 5.34 3.748 1 97.31 198 GLY A O 1
ATOM 1538 N N . VAL A 1 199 ? 2.082 6.613 3.475 1 96.56 199 VAL A N 1
ATOM 1539 C CA . VAL A 1 199 ? 2.844 5.492 2.928 1 96.56 199 VAL A CA 1
ATOM 1540 C C . VAL A 1 199 ? 2.996 4.406 3.99 1 96.56 199 VAL A C 1
ATOM 1542 O O . VAL A 1 199 ? 2.939 3.215 3.68 1 96.56 199 VAL A O 1
ATOM 1545 N N . LEU A 1 200 ? 3.1 4.832 5.219 1 97.06 200 LEU A N 1
ATOM 1546 C CA . LEU A 1 200 ? 3.248 3.871 6.309 1 97.06 200 LEU A CA 1
ATOM 1547 C C . LEU A 1 200 ? 2.061 3.941 7.262 1 97.06 200 LEU A C 1
ATOM 1549 O O . LEU A 1 200 ? 1.677 2.934 7.855 1 97.06 200 LEU A O 1
ATOM 1553 N N . GLU A 1 201 ? 1.494 5.145 7.375 1 97.31 201 GLU A N 1
ATOM 1554 C CA . GLU A 1 201 ? 0.431 5.359 8.352 1 97.31 201 GLU A CA 1
ATOM 1555 C C . GLU A 1 201 ? -0.695 6.203 7.766 1 97.31 201 GLU A C 1
ATOM 1557 O O . GLU A 1 201 ? -0.829 7.383 8.102 1 97.31 201 GLU A O 1
ATOM 1562 N N . PRO A 1 202 ? -1.584 5.586 7.031 1 97.38 202 PRO A N 1
ATOM 1563 C CA . PRO A 1 202 ? -2.684 6.367 6.461 1 97.38 202 PRO A CA 1
ATOM 1564 C C . PRO A 1 202 ? -3.643 6.895 7.527 1 97.38 202 PRO A C 1
ATOM 1566 O O . PRO A 1 202 ? -4.184 7.996 7.383 1 97.38 202 PRO A O 1
ATOM 1569 N N . VAL A 1 203 ? -3.871 6.09 8.516 1 98.12 203 VAL A N 1
ATOM 1570 C CA . VAL A 1 203 ? -4.582 6.48 9.727 1 98.12 203 VAL A CA 1
ATOM 1571 C C . VAL A 1 203 ? -3.699 6.223 10.945 1 98.12 203 VAL A C 1
ATOM 1573 O O . VAL A 1 203 ? -3.617 5.094 11.438 1 98.12 203 VAL A O 1
ATOM 1576 N N . PRO A 1 204 ? -3.141 7.238 11.484 1 98.31 204 PRO A N 1
ATOM 1577 C CA . PRO A 1 204 ? -2.006 7.059 12.391 1 98.31 204 PRO A CA 1
ATOM 1578 C C . PRO A 1 204 ? -2.436 6.766 13.82 1 98.31 204 PRO A C 1
ATOM 1580 O O . PRO A 1 204 ? -1.979 7.43 14.758 1 98.31 204 PRO A O 1
ATOM 1583 N N . VAL A 1 205 ? -3.158 5.723 14 1 98.38 205 VAL A N 1
ATOM 1584 C CA . VAL A 1 205 ? -3.654 5.297 15.305 1 98.38 205 VAL A CA 1
ATOM 1585 C C . VAL A 1 205 ? -2.492 4.797 16.156 1 98.38 205 VAL A C 1
ATOM 1587 O O . VAL A 1 205 ? -2.414 5.105 17.344 1 98.38 205 VAL A O 1
ATOM 1590 N N . THR A 1 206 ? -1.598 4.051 15.586 1 96.88 206 THR A N 1
ATOM 1591 C CA . THR A 1 206 ? -0.453 3.52 16.312 1 96.88 206 THR A CA 1
ATOM 1592 C C . THR A 1 206 ? 0.411 4.652 16.859 1 96.88 206 THR A C 1
ATOM 1594 O O . THR A 1 206 ? 1.01 4.523 17.938 1 96.88 206 THR A O 1
ATOM 1597 N N . ILE A 1 207 ? 0.455 5.727 16.141 1 97.88 207 ILE A N 1
ATOM 1598 C CA . ILE A 1 207 ? 1.215 6.887 16.578 1 97.88 207 ILE A CA 1
ATOM 1599 C C . ILE A 1 207 ? 0.521 7.527 17.781 1 97.88 207 ILE A C 1
ATOM 1601 O O . ILE A 1 207 ? 1.172 7.883 18.766 1 97.88 207 ILE A O 1
ATOM 1605 N N . ALA A 1 208 ? -0.808 7.66 17.688 1 98.5 208 ALA A N 1
ATOM 1606 C CA . ALA A 1 208 ? -1.572 8.234 18.781 1 98.5 208 ALA A CA 1
ATOM 1607 C C . ALA A 1 208 ? -1.368 7.441 20.078 1 98.5 208 ALA A C 1
ATOM 1609 O O . ALA A 1 208 ? -1.284 8.023 21.156 1 98.5 208 ALA A O 1
ATOM 1610 N N . LYS A 1 209 ? -1.245 6.172 19.984 1 98.06 209 LYS A N 1
ATOM 1611 C CA . LYS A 1 209 ? -1.091 5.293 21.141 1 98.06 209 LYS A CA 1
ATOM 1612 C C . LYS A 1 209 ? 0.172 5.629 21.922 1 98.06 209 LYS A C 1
ATOM 1614 O O . LYS A 1 209 ? 0.222 5.441 23.141 1 98.06 209 LYS A O 1
ATOM 1619 N N . LYS A 1 210 ? 1.129 6.148 21.234 1 96.94 210 LYS A N 1
ATOM 1620 C CA . LYS A 1 210 ? 2.41 6.457 21.875 1 96.94 210 LYS A CA 1
ATOM 1621 C C . LYS A 1 210 ? 2.256 7.543 22.938 1 96.94 210 LYS A C 1
ATOM 1623 O O . LYS A 1 210 ? 3.125 7.711 23.781 1 96.94 210 LYS A O 1
ATOM 1628 N N . PHE A 1 211 ? 1.15 8.25 22.906 1 98 211 PHE A N 1
ATOM 1629 C CA . PHE A 1 211 ? 0.944 9.352 23.844 1 98 211 PHE A CA 1
ATOM 1630 C C . PHE A 1 211 ? -0.001 8.938 24.969 1 98 211 PHE A C 1
ATOM 1632 O O . PHE A 1 211 ? -0.455 9.781 25.75 1 98 211 PHE A O 1
ATOM 1639 N N . ASN A 1 212 ? -0.388 7.672 25.031 1 97.69 212 ASN A N 1
ATOM 1640 C CA . ASN A 1 212 ? -1.158 7.023 26.078 1 97.69 212 ASN A CA 1
ATOM 1641 C C . ASN A 1 212 ? -2.467 7.762 26.359 1 97.69 212 ASN A C 1
ATOM 1643 O O . ASN A 1 212 ? -2.76 8.117 27.5 1 97.69 212 ASN A O 1
ATOM 1647 N N . PRO A 1 213 ? -3.205 8.039 25.375 1 98.5 213 PRO A N 1
ATOM 1648 C CA . PRO A 1 213 ? -4.52 8.641 25.609 1 98.5 213 PRO A CA 1
ATOM 1649 C C . PRO A 1 213 ? -5.492 7.676 26.281 1 98.5 213 PRO A C 1
ATOM 1651 O O . PRO A 1 213 ? -5.324 6.457 26.188 1 98.5 213 PRO A O 1
ATOM 1654 N N . LYS A 1 214 ? -6.461 8.188 26.969 1 98.44 214 LYS A N 1
ATOM 1655 C CA . LYS A 1 214 ? -7.512 7.352 27.531 1 98.44 214 LYS A CA 1
ATOM 1656 C C . LYS A 1 214 ? -8.398 6.762 26.438 1 98.44 214 LYS A C 1
ATOM 1658 O O . LYS A 1 214 ? -8.836 5.613 26.531 1 98.44 214 LYS A O 1
ATOM 1663 N N . VAL A 1 215 ? -8.688 7.617 25.438 1 98.62 215 VAL A N 1
ATOM 1664 C CA . VAL A 1 215 ? -9.531 7.199 24.328 1 98.62 215 VAL A CA 1
ATOM 1665 C C . VAL A 1 215 ? -8.922 7.668 23.016 1 98.62 215 VAL A C 1
ATOM 1667 O O . VAL A 1 215 ? -8.445 8.797 22.906 1 98.62 215 VAL A O 1
ATOM 1670 N N . ILE A 1 216 ? -8.914 6.781 22.062 1 98.75 216 ILE A N 1
ATOM 1671 C CA . ILE A 1 216 ? -8.508 7.133 20.703 1 98.75 216 ILE A CA 1
ATOM 1672 C C . ILE A 1 216 ? -9.711 7.062 19.766 1 98.75 216 ILE A C 1
ATOM 1674 O O . ILE A 1 216 ? -10.359 6.02 19.672 1 98.75 216 ILE A O 1
ATOM 1678 N N . ILE A 1 217 ? -10.016 8.172 19.109 1 98.62 217 ILE A N 1
ATOM 1679 C CA . ILE A 1 217 ? -11.047 8.234 18.078 1 98.62 217 ILE A CA 1
ATOM 1680 C C . ILE A 1 217 ? -10.398 8.492 16.719 1 98.62 217 ILE A C 1
ATOM 1682 O O . ILE A 1 217 ? -9.68 9.477 16.531 1 98.62 217 ILE A O 1
ATOM 1686 N N . SER A 1 218 ? -10.602 7.605 15.789 1 98.44 218 SER A N 1
ATOM 1687 C CA . SER A 1 218 ? -10.039 7.781 14.453 1 98.44 218 SER A CA 1
ATOM 16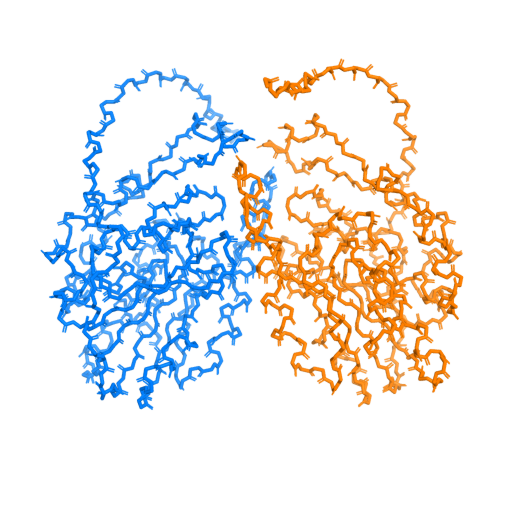88 C C . SER A 1 218 ? -11.125 8.086 13.438 1 98.44 218 SER A C 1
ATOM 1690 O O . SER A 1 218 ? -12.25 7.582 13.547 1 98.44 218 SER A O 1
ATOM 1692 N N . ILE A 1 219 ? -10.836 8.992 12.547 1 97.94 219 ILE A N 1
ATOM 1693 C CA . ILE A 1 219 ? -11.656 9.242 11.359 1 97.94 219 ILE A CA 1
ATOM 1694 C C . ILE A 1 219 ? -10.922 8.758 10.117 1 97.94 219 ILE A C 1
ATOM 1696 O O . ILE A 1 219 ? -9.898 9.336 9.727 1 97.94 219 ILE A O 1
ATOM 1700 N N . ASP A 1 220 ? -11.414 7.711 9.547 1 96.62 220 ASP A N 1
ATOM 1701 C CA . ASP A 1 220 ? -10.844 7.117 8.344 1 96.62 220 ASP A CA 1
ATOM 1702 C C . ASP A 1 220 ? -11.641 7.527 7.102 1 96.62 220 ASP A C 1
ATOM 1704 O O . ASP A 1 220 ? -12.773 7.086 6.906 1 96.62 220 ASP A O 1
ATOM 1708 N N . ILE A 1 221 ? -10.938 8.281 6.238 1 94.31 221 ILE A N 1
ATOM 1709 C CA . ILE A 1 221 ? -11.664 8.773 5.07 1 94.31 221 ILE A CA 1
ATOM 1710 C C . ILE A 1 221 ? -11.117 8.102 3.809 1 94.31 221 ILE A C 1
ATOM 1712 O O . ILE A 1 221 ? -11.367 8.57 2.693 1 94.31 221 ILE A O 1
ATOM 1716 N N . ALA A 1 222 ? -10.312 7.105 4.004 1 91.94 222 ALA A N 1
ATOM 1717 C CA . ALA A 1 222 ? -9.867 6.32 2.852 1 91.94 222 ALA A CA 1
ATOM 1718 C C . ALA A 1 222 ? -11.023 5.539 2.24 1 91.94 222 ALA A C 1
ATOM 1720 O O . ALA A 1 222 ? -11.891 5.035 2.961 1 91.94 222 ALA A O 1
ATOM 1721 N N . SER A 1 223 ? -11.055 5.473 0.957 1 89.44 223 SER A N 1
ATOM 1722 C CA . SER A 1 223 ? -12.102 4.727 0.258 1 89.44 223 SER A CA 1
ATOM 1723 C C . SER A 1 223 ? -11.547 4.027 -0.978 1 89.44 223 SER A C 1
ATOM 1725 O O . SER A 1 223 ? -10.5 4.418 -1.504 1 89.44 223 SER A O 1
ATOM 1727 N N . LYS A 1 224 ? -12.203 3.018 -1.379 1 88.25 224 LYS A N 1
ATOM 1728 C CA . LYS A 1 224 ? -11.867 2.4 -2.658 1 88.25 224 LYS A CA 1
ATOM 1729 C C . LYS A 1 224 ? -12.062 3.381 -3.811 1 88.25 224 LYS A C 1
ATOM 1731 O O . LYS A 1 224 ? -13.008 4.168 -3.811 1 88.25 224 LYS A O 1
ATOM 1736 N N . PRO A 1 225 ? -11.102 3.281 -4.742 1 84.88 225 PRO A N 1
ATOM 1737 C CA . PRO A 1 225 ? -11.289 4.145 -5.91 1 84.88 225 PRO A CA 1
ATOM 1738 C C . PRO A 1 225 ? -12.5 3.746 -6.75 1 84.88 225 PRO A C 1
ATOM 1740 O O . PRO A 1 225 ? -13.094 2.689 -6.523 1 84.88 225 PRO A O 1
ATOM 1743 N N . GLU A 1 226 ? -12.844 4.652 -7.621 1 82.5 226 GLU A N 1
ATOM 1744 C CA . GLU A 1 226 ? -13.969 4.375 -8.508 1 82.5 226 GLU A CA 1
ATOM 1745 C C . GLU A 1 226 ? -13.719 3.127 -9.344 1 82.5 226 GLU A C 1
ATOM 1747 O O . GLU A 1 226 ? -12.578 2.838 -9.711 1 82.5 226 GLU A O 1
ATOM 1752 N N . THR A 1 227 ? -14.812 2.385 -9.508 1 84.62 227 THR A N 1
ATOM 1753 C CA . THR A 1 227 ? -14.695 1.239 -10.398 1 84.62 227 THR A CA 1
ATOM 1754 C C . THR A 1 227 ? -14.727 1.688 -11.859 1 84.62 227 THR A C 1
ATOM 1756 O O . THR A 1 227 ? -15.219 2.777 -12.164 1 84.62 227 THR A O 1
ATOM 1759 N N . GLY A 1 228 ? -14.07 0.915 -12.633 1 74.75 228 GLY A N 1
ATOM 1760 C CA . GLY A 1 228 ? -14.094 1.206 -14.055 1 74.75 228 GLY A CA 1
ATOM 1761 C C . GLY A 1 228 ? -12.859 1.937 -14.539 1 74.75 228 GLY A C 1
ATOM 1762 O O . GLY A 1 228 ? -11.859 2.012 -13.828 1 74.75 228 GLY A O 1
ATOM 1763 N N . GLY A 1 229 ? -12.7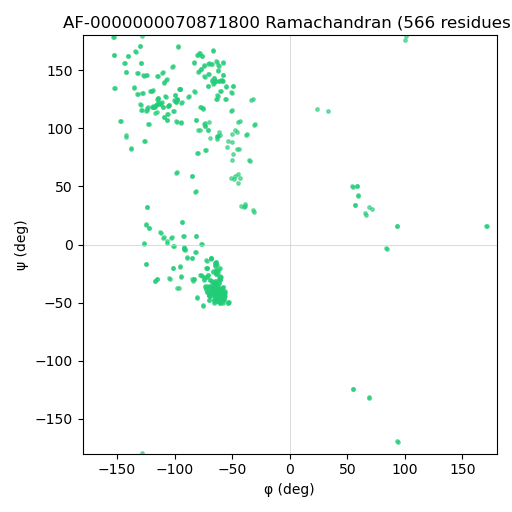03 2.193 -15.734 1 69.25 229 GLY A N 1
ATOM 1764 C CA . GLY A 1 229 ? -11.867 2.902 -16.688 1 69.25 229 GLY A CA 1
ATOM 1765 C C . GLY A 1 229 ? -10.406 2.936 -16.281 1 69.25 229 GLY A C 1
ATOM 1766 O O . GLY A 1 229 ? -10.078 3.199 -15.125 1 69.25 229 GLY A O 1
ATOM 1767 N N . LEU A 1 230 ? -9.602 2.426 -16.875 1 80.5 230 LEU A N 1
ATOM 1768 C CA . LEU A 1 230 ? -8.148 2.547 -16.891 1 80.5 230 LEU A CA 1
ATOM 1769 C C . LEU A 1 230 ? -7.664 3.047 -18.25 1 80.5 230 LEU A C 1
ATOM 1771 O O . LEU A 1 230 ? -7.926 2.414 -19.281 1 80.5 230 LEU A O 1
ATOM 1775 N N . SER A 1 231 ? -7.121 4.281 -18.203 1 76.31 231 SER A N 1
ATOM 1776 C CA . SER A 1 231 ? -6.734 4.863 -19.484 1 76.31 231 SER A CA 1
ATOM 1777 C C . SER A 1 231 ? -5.254 4.648 -19.766 1 76.31 231 SER A C 1
ATOM 1779 O O . SER A 1 231 ? -4.859 4.41 -20.906 1 76.31 231 SER A O 1
ATOM 1781 N N . ASN A 1 232 ? -4.457 4.723 -18.812 1 81.25 232 ASN A N 1
ATOM 1782 C CA . ASN A 1 232 ? -3.01 4.617 -18.969 1 81.25 232 ASN A CA 1
ATOM 1783 C C . ASN A 1 232 ? -2.355 4.094 -17.688 1 81.25 232 ASN A C 1
ATOM 1785 O O . ASN A 1 232 ? -3.043 3.807 -16.703 1 81.25 232 ASN A O 1
ATOM 1789 N N . MET A 1 233 ? -1.117 3.941 -17.719 1 81.94 233 MET A N 1
ATOM 1790 C CA . MET A 1 233 ? -0.395 3.322 -16.625 1 81.94 233 MET A CA 1
ATOM 1791 C C . MET A 1 233 ? -0.367 4.246 -15.406 1 81.94 233 MET A C 1
ATOM 1793 O O . MET A 1 233 ? -0.275 3.777 -14.266 1 81.94 233 MET A O 1
ATOM 1797 N N . LEU A 1 234 ? -0.463 5.52 -15.609 1 79.81 234 LEU A N 1
ATOM 1798 C CA . LEU A 1 234 ? -0.528 6.445 -14.484 1 79.81 234 LEU A CA 1
ATOM 1799 C C . LEU A 1 234 ? -1.814 6.246 -13.688 1 79.81 234 LEU A C 1
ATOM 1801 O O . LEU A 1 234 ? -1.792 6.238 -12.461 1 79.81 234 LEU A O 1
ATOM 1805 N N . ASN A 1 235 ? -2.854 6.094 -14.461 1 83.31 235 ASN A N 1
ATOM 1806 C CA . ASN A 1 235 ? -4.133 5.805 -13.82 1 83.31 235 ASN A CA 1
ATOM 1807 C C . ASN A 1 235 ? -4.09 4.484 -13.055 1 83.31 235 ASN A C 1
ATOM 1809 O O . ASN A 1 235 ? -4.633 4.383 -11.953 1 83.31 235 ASN A O 1
ATOM 1813 N N . LEU A 1 236 ? -3.473 3.557 -13.656 1 87.69 236 LEU A N 1
ATOM 1814 C CA . LEU A 1 236 ? -3.328 2.262 -13.008 1 87.69 236 LEU A CA 1
ATOM 1815 C C . LEU A 1 236 ? -2.521 2.391 -11.719 1 87.69 236 LEU A C 1
ATOM 1817 O O . LEU A 1 236 ? -2.875 1.792 -10.695 1 87.69 236 LEU A O 1
ATOM 1821 N N . THR A 1 237 ? -1.503 3.102 -11.773 1 86.19 237 THR A N 1
ATOM 1822 C CA . THR A 1 237 ? -0.646 3.309 -10.609 1 86.19 237 THR A CA 1
ATOM 1823 C C . THR A 1 237 ? -1.412 4.004 -9.492 1 86.19 237 THR A C 1
ATOM 1825 O O . THR A 1 237 ? -1.357 3.576 -8.336 1 86.19 237 THR A O 1
ATOM 1828 N N . TYR A 1 238 ? -2.094 5.008 -9.875 1 83.75 238 TYR A N 1
ATOM 1829 C CA . TYR A 1 238 ? -2.906 5.734 -8.906 1 83.75 238 TYR A CA 1
ATOM 1830 C C . TYR A 1 238 ? -3.922 4.809 -8.242 1 83.75 238 TYR A C 1
ATOM 1832 O O . TYR A 1 238 ? -4.09 4.832 -7.02 1 83.75 238 TYR A O 1
ATOM 1840 N N . LYS A 1 239 ? -4.617 4.102 -9.008 1 88.38 239 LYS A N 1
ATOM 1841 C CA . LYS A 1 239 ? -5.625 3.184 -8.477 1 88.38 239 LYS A CA 1
ATOM 1842 C C . LYS A 1 239 ? -4.992 2.156 -7.543 1 88.38 239 LYS A C 1
ATOM 1844 O O . LYS A 1 239 ? -5.543 1.846 -6.488 1 88.38 239 LYS A O 1
ATOM 1849 N N . SER A 1 240 ? -3.885 1.625 -7.938 1 92.06 240 SER A N 1
ATOM 1850 C CA . SER A 1 240 ? -3.189 0.645 -7.109 1 92.06 240 SER A CA 1
ATOM 1851 C C . SER A 1 240 ? -2.783 1.244 -5.766 1 92.06 240 SER A C 1
ATOM 1853 O O . SER A 1 240 ? -2.996 0.633 -4.719 1 92.06 240 SER A O 1
ATOM 1855 N N . ILE A 1 241 ? -2.232 2.426 -5.801 1 90.38 241 ILE A N 1
ATOM 1856 C CA . ILE A 1 241 ? -1.812 3.105 -4.578 1 90.38 241 ILE A CA 1
ATOM 1857 C C . ILE A 1 241 ? -3.029 3.381 -3.699 1 90.38 241 ILE A C 1
ATOM 1859 O O . ILE A 1 241 ? -2.973 3.205 -2.479 1 90.38 241 ILE A O 1
ATOM 1863 N N . SER A 1 242 ? -4.086 3.799 -4.344 1 90.19 242 SER A N 1
ATOM 1864 C CA . SER A 1 242 ? -5.316 4.039 -3.596 1 90.19 242 SER A CA 1
ATOM 1865 C C . SER A 1 242 ? -5.789 2.773 -2.889 1 90.19 242 SER A C 1
ATOM 1867 O O . SER A 1 242 ? -6.285 2.834 -1.761 1 90.19 242 SER A O 1
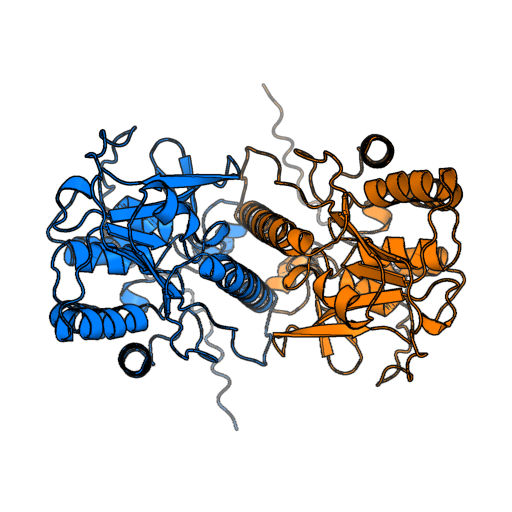ATOM 1869 N N . LEU A 1 243 ? -5.629 1.683 -3.539 1 93.19 243 LEU A N 1
ATOM 1870 C CA . LEU A 1 243 ? -6.043 0.418 -2.943 1 93.19 243 LEU A CA 1
ATOM 1871 C C . LEU A 1 243 ? -5.125 0.035 -1.788 1 93.19 243 LEU A C 1
ATOM 1873 O O . LEU A 1 243 ? -5.59 -0.414 -0.739 1 93.19 243 LEU A O 1
ATOM 1877 N N . TYR A 1 244 ? -3.803 0.196 -1.966 1 94.19 244 TYR A N 1
ATOM 1878 C CA . TYR A 1 244 ? -2.875 -0.006 -0.857 1 94.19 244 TYR A CA 1
ATOM 1879 C C . TYR A 1 244 ? -3.277 0.834 0.349 1 94.19 244 TYR A C 1
ATOM 1881 O O . TYR A 1 244 ? -3.357 0.325 1.469 1 94.19 244 TYR A O 1
ATOM 1889 N N . TYR A 1 245 ? -3.486 2.088 0.016 1 93.31 245 TYR A N 1
ATOM 1890 C CA . TYR A 1 245 ? -3.828 3.062 1.046 1 93.31 245 TYR A CA 1
ATOM 1891 C C . TYR A 1 245 ? -5.094 2.65 1.787 1 93.31 245 TYR A C 1
ATOM 1893 O O . TYR A 1 245 ? -5.129 2.656 3.02 1 93.31 245 TYR A O 1
ATOM 1901 N N . TYR A 1 246 ? -6.082 2.25 1.037 1 93.5 246 TYR A N 1
ATOM 1902 C CA . TYR A 1 246 ? -7.363 1.84 1.593 1 93.5 246 TYR A CA 1
ATOM 1903 C C . TYR A 1 246 ? -7.203 0.625 2.5 1 93.5 246 TYR A C 1
ATOM 1905 O O . TYR A 1 246 ? -7.715 0.609 3.621 1 93.5 246 TYR A O 1
ATOM 1913 N N . GLU A 1 247 ? -6.523 -0.384 2.051 1 94.81 247 GLU A N 1
ATOM 1914 C CA . GLU A 1 247 ? -6.355 -1.611 2.822 1 94.81 247 GLU A CA 1
ATOM 1915 C C . GLU A 1 247 ? -5.57 -1.353 4.105 1 94.81 247 GLU A C 1
ATOM 1917 O O . GLU A 1 247 ? -5.934 -1.854 5.172 1 94.81 247 GLU A O 1
ATOM 1922 N N . LEU A 1 248 ? -4.547 -0.584 3.996 1 95.38 248 LEU A N 1
ATOM 1923 C CA . LEU A 1 248 ? -3.732 -0.269 5.164 1 95.38 248 LEU A CA 1
ATOM 1924 C C . LEU A 1 248 ? -4.535 0.53 6.188 1 95.38 248 LEU A C 1
ATOM 1926 O O . LEU A 1 248 ? -4.445 0.279 7.391 1 95.38 248 LEU A O 1
ATOM 1930 N N . SER A 1 249 ? -5.273 1.488 5.664 1 95.81 249 SER A N 1
ATOM 1931 C CA . SER A 1 249 ? -6.105 2.305 6.543 1 95.81 249 SER A CA 1
ATOM 1932 C C . SER A 1 249 ? -7.074 1.444 7.344 1 95.81 249 SER A C 1
ATOM 1934 O O . SER A 1 249 ? -7.203 1.611 8.562 1 95.81 249 SER A O 1
ATOM 1936 N N . ARG A 1 250 ? -7.695 0.52 6.707 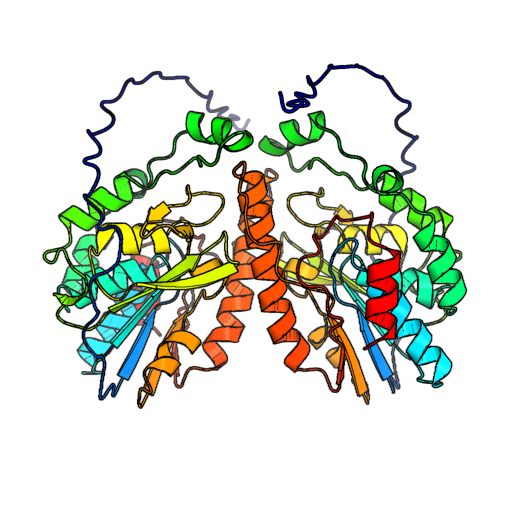1 93.44 250 ARG A N 1
ATOM 1937 C CA . ARG A 1 250 ? -8.68 -0.35 7.348 1 93.44 250 ARG A CA 1
ATOM 1938 C C . ARG A 1 250 ? -8.031 -1.175 8.461 1 93.44 250 ARG A C 1
ATOM 1940 O O . ARG A 1 250 ? -8.617 -1.353 9.523 1 93.44 250 ARG A O 1
ATOM 1947 N N . LEU A 1 251 ? -6.91 -1.625 8.227 1 93.69 251 LEU A N 1
ATOM 1948 C CA . LEU A 1 251 ? -6.227 -2.465 9.203 1 93.69 251 LEU A CA 1
ATOM 1949 C C . LEU A 1 251 ? -5.73 -1.633 10.383 1 93.69 251 LEU A C 1
ATOM 1951 O O . LEU A 1 251 ? -5.832 -2.059 11.531 1 93.69 251 LEU A O 1
ATOM 1955 N N . LYS A 1 252 ? -5.293 -0.418 10.094 1 93.81 252 LYS A N 1
ATOM 1956 C CA . LYS A 1 252 ? -4.727 0.434 11.141 1 93.81 252 LYS A CA 1
ATOM 1957 C C . LYS A 1 252 ? -5.82 0.994 12.047 1 93.81 252 LYS A C 1
ATOM 1959 O O . LYS A 1 252 ? -5.605 1.188 13.242 1 93.81 252 LYS A O 1
ATOM 1964 N N . CYS A 1 253 ? -6.945 1.182 11.539 1 94.5 253 CYS A N 1
ATOM 1965 C CA . CYS A 1 253 ? -8.031 1.776 12.305 1 94.5 253 CYS A CA 1
ATOM 1966 C C . CYS A 1 253 ? -8.578 0.794 13.336 1 94.5 253 CYS A C 1
ATOM 1968 O O . CYS A 1 253 ? -9.219 1.198 14.305 1 94.5 253 CYS A O 1
ATOM 1970 N N . GLN A 1 254 ? -8.305 -0.489 13.102 1 91.12 254 GLN A N 1
ATOM 1971 C CA . GLN A 1 254 ? -8.836 -1.516 13.992 1 91.12 254 GLN A CA 1
ATOM 1972 C C . GLN A 1 254 ? -8.266 -1.378 15.398 1 91.12 254 GLN A C 1
ATOM 1974 O O . GLN A 1 254 ? -8.852 -1.873 16.359 1 91.12 254 GLN A O 1
ATOM 1979 N N . CYS A 1 255 ? -7.23 -0.639 15.547 1 90.44 255 CYS A N 1
ATOM 1980 C CA . CYS A 1 255 ? -6.562 -0.516 16.844 1 90.44 255 CYS A CA 1
ATOM 1981 C C . CYS A 1 255 ? -7.113 0.665 17.625 1 90.44 255 CYS A C 1
ATOM 1983 O O . CYS A 1 255 ? -6.73 0.882 18.781 1 90.44 255 CYS A O 1
ATOM 1985 N N . SER A 1 256 ? -8.047 1.472 17.047 1 96.62 256 SER A N 1
ATOM 1986 C CA . SER A 1 256 ? -8.625 2.611 17.75 1 96.62 256 SER A CA 1
ATOM 1987 C C . SER A 1 256 ? -9.773 2.178 18.656 1 96.62 256 SER A C 1
ATOM 1989 O O . SER A 1 256 ? -10.289 1.063 18.516 1 96.62 256 SER A O 1
ATOM 1991 N N . ASP A 1 257 ? -10.094 2.965 19.688 1 97.75 257 ASP A N 1
ATOM 1992 C CA . ASP A 1 257 ? -11.25 2.691 20.547 1 97.75 257 ASP A CA 1
ATOM 1993 C C . ASP A 1 257 ? -12.555 2.926 19.797 1 97.75 257 ASP A C 1
ATOM 1995 O O . ASP A 1 257 ? -13.508 2.158 19.938 1 97.75 257 ASP A O 1
ATOM 1999 N N . PHE A 1 258 ? -12.602 4.008 19.016 1 97 258 PHE A N 1
ATOM 2000 C CA . PHE A 1 258 ? -13.719 4.324 18.125 1 97 258 PHE A CA 1
ATOM 2001 C C . PHE A 1 258 ? -13.211 4.688 16.734 1 97 258 PHE A C 1
ATOM 2003 O O . PHE A 1 258 ? -12.273 5.473 16.594 1 97 258 PHE A O 1
ATOM 2010 N N . ASP A 1 259 ? -13.797 4.051 15.805 1 96.38 259 ASP A N 1
ATOM 2011 C CA . ASP A 1 259 ? -13.445 4.32 14.414 1 96.38 259 ASP A CA 1
ATOM 2012 C C . ASP A 1 259 ? -14.641 4.867 13.633 1 96.38 259 ASP A C 1
ATOM 2014 O O . ASP A 1 259 ? -15.672 4.199 13.531 1 96.38 259 ASP A O 1
ATOM 2018 N N . ILE A 1 260 ? -14.484 6.062 13.148 1 96.19 260 ILE A N 1
ATOM 2019 C CA . ILE A 1 260 ? -15.508 6.695 12.328 1 96.19 260 ILE A CA 1
ATOM 2020 C C . ILE A 1 260 ? -15.125 6.582 10.852 1 96.19 260 ILE A C 1
ATOM 2022 O O . ILE A 1 260 ? -14.039 7.02 10.453 1 96.19 260 ILE A O 1
ATOM 2026 N N . HIS A 1 261 ? -16.016 6.004 10.055 1 93.75 261 HIS A N 1
ATOM 2027 C CA . HIS A 1 261 ? -15.789 5.82 8.625 1 93.75 261 HIS A CA 1
ATOM 2028 C C . HIS A 1 261 ? -16.938 6.41 7.809 1 93.75 261 HIS A C 1
ATOM 2030 O O . HIS A 1 261 ? -17.875 5.703 7.449 1 93.75 261 HIS A O 1
ATOM 2036 N N . PRO A 1 262 ? -16.797 7.676 7.477 1 92.69 262 PRO A N 1
ATOM 2037 C CA . PRO A 1 262 ? -17.828 8.227 6.605 1 92.69 262 PRO A CA 1
ATOM 2038 C C . PRO A 1 262 ? -17.969 7.469 5.285 1 92.69 262 PRO A C 1
ATOM 2040 O O . PRO A 1 262 ? -16.969 6.938 4.777 1 92.69 262 PRO A O 1
ATOM 2043 N N . ASN A 1 263 ? -19.125 7.344 4.738 1 86.94 263 ASN A N 1
ATOM 2044 C CA . ASN A 1 263 ? -19.344 6.672 3.463 1 86.94 263 ASN A CA 1
ATOM 2045 C C . ASN A 1 263 ? -18.859 7.512 2.293 1 86.94 263 ASN A C 1
ATOM 2047 O O . ASN A 1 263 ? -19.547 8.414 1.83 1 86.94 263 ASN A O 1
ATOM 2051 N N . LEU A 1 264 ? -17.719 7.137 1.808 1 85.5 264 LEU A N 1
ATOM 2052 C CA . LEU A 1 264 ? -17.109 7.949 0.767 1 85.5 264 LEU A CA 1
ATOM 2053 C C . LEU A 1 264 ? -16.797 7.113 -0.469 1 85.5 264 LEU A C 1
ATOM 2055 O O . LEU A 1 264 ? -15.953 7.492 -1.289 1 85.5 264 LEU A O 1
ATOM 2059 N N . GLU A 1 265 ? -17.375 6.004 -0.571 1 79.44 265 GLU A N 1
ATOM 2060 C CA . GLU A 1 265 ? -17.109 5.09 -1.679 1 79.44 265 GLU A CA 1
ATOM 2061 C C . GLU A 1 265 ? -17.406 5.754 -3.021 1 79.44 265 GLU A C 1
ATOM 2063 O O . GLU A 1 265 ? -18.391 6.477 -3.16 1 79.44 265 GLU A O 1
ATOM 2068 N N . GLY A 1 266 ? -16.656 5.535 -3.955 1 71.88 266 GLY A N 1
ATOM 2069 C CA . GLY A 1 266 ? -16.844 6.023 -5.309 1 71.88 266 GLY A CA 1
ATOM 2070 C C . GLY A 1 266 ? -16.328 7.43 -5.52 1 71.88 266 GLY A C 1
ATOM 2071 O O . GLY A 1 266 ? -16.391 7.961 -6.633 1 71.88 266 GLY A O 1
ATOM 2072 N N . LEU A 1 267 ? -15.852 8.008 -4.473 1 71.88 267 LEU A N 1
ATOM 2073 C CA . LEU A 1 267 ? -15.32 9.359 -4.613 1 71.88 267 LEU A CA 1
ATOM 2074 C C . LEU A 1 267 ? -13.797 9.328 -4.707 1 71.88 267 LEU A C 1
ATOM 2076 O O . LEU A 1 267 ? -13.133 8.617 -3.949 1 71.88 267 LEU A O 1
ATOM 2080 N N . GLY A 1 268 ? -13.305 10.008 -5.766 1 65.31 268 GLY A N 1
ATOM 2081 C CA . GLY A 1 268 ? -11.867 10 -5.992 1 65.31 268 GLY A CA 1
ATOM 2082 C C . GLY A 1 268 ? -11.117 10.953 -5.078 1 65.31 268 GLY A C 1
ATOM 2083 O O . GLY A 1 268 ? -11.719 11.82 -4.445 1 65.31 268 GLY A O 1
ATOM 2084 N N . LEU A 1 269 ? -9.82 10.812 -4.984 1 60.19 269 LEU A N 1
ATOM 2085 C CA . LEU A 1 269 ? -8.938 11.578 -4.117 1 60.19 269 LEU A CA 1
ATOM 2086 C C . LEU A 1 269 ? -8.945 13.055 -4.492 1 60.19 269 LEU A C 1
ATOM 2088 O O . LEU A 1 269 ? -8.742 13.922 -3.639 1 60.19 269 LEU A O 1
ATOM 2092 N N . PHE A 1 270 ? -9.32 13.305 -5.77 1 62.97 270 PHE A N 1
ATOM 2093 C CA . PHE A 1 270 ? -9.148 14.68 -6.219 1 62.97 270 PHE A CA 1
ATOM 2094 C C . PHE A 1 270 ? -10.477 15.266 -6.684 1 62.97 270 PHE A C 1
ATOM 2096 O O . PHE A 1 270 ? -10.5 16.25 -7.418 1 62.97 270 PHE A O 1
ATOM 2103 N N . ASP A 1 271 ? -11.562 14.594 -6.34 1 65.19 271 ASP A N 1
ATOM 2104 C CA . ASP A 1 271 ? -12.883 15.117 -6.688 1 65.19 271 ASP A CA 1
ATOM 2105 C C . ASP A 1 271 ? -13.227 16.344 -5.844 1 65.19 271 ASP A C 1
ATOM 2107 O O . ASP A 1 271 ? -13.664 16.203 -4.695 1 65.19 271 ASP A O 1
ATOM 2111 N N . ASP A 1 272 ? -13.039 17.5 -6.387 1 63.88 272 ASP A N 1
ATOM 2112 C CA . ASP A 1 272 ? -13.25 18.734 -5.629 1 63.88 272 ASP A CA 1
ATOM 2113 C C . ASP A 1 272 ? -14.68 19.234 -5.805 1 63.88 272 ASP A C 1
ATOM 2115 O O . ASP A 1 272 ? -15.094 20.188 -5.145 1 63.88 272 ASP A O 1
ATOM 2119 N N . ASP A 1 273 ? -15.406 18.578 -6.594 1 70.19 273 ASP A N 1
ATOM 2120 C CA . ASP A 1 273 ? -16.75 19.078 -6.875 1 70.19 273 ASP A CA 1
ATOM 2121 C C . ASP A 1 273 ? -17.781 18.469 -5.914 1 70.19 273 ASP A C 1
ATOM 2123 O O . ASP A 1 273 ? -18.953 18.797 -5.961 1 70.19 273 ASP A O 1
ATOM 2127 N N . LYS A 1 274 ? -17.25 17.797 -5.012 1 84 274 LYS A N 1
ATOM 2128 C CA . LYS A 1 274 ? -18.203 17.109 -4.129 1 84 274 LYS A CA 1
ATOM 2129 C C . LYS A 1 274 ? -17.953 17.5 -2.672 1 84 274 LYS A C 1
ATOM 2131 O O . LYS A 1 274 ? -18.219 16.703 -1.767 1 84 274 LYS A O 1
ATOM 2136 N N . LYS A 1 275 ? -17.531 18.672 -2.455 1 88.69 275 LYS A N 1
ATOM 2137 C CA . LYS A 1 275 ? -17.141 19.094 -1.114 1 88.69 275 LYS A CA 1
ATOM 2138 C C . LYS A 1 275 ? -18.328 19.078 -0.157 1 88.69 275 LYS A C 1
ATOM 2140 O O . LYS A 1 275 ? -18.203 18.609 0.975 1 88.69 275 LYS A O 1
ATOM 2145 N N . GLU A 1 276 ? -19.438 19.609 -0.646 1 89.38 276 GLU A N 1
ATOM 2146 C CA . GLU A 1 276 ? -20.625 19.641 0.203 1 89.38 276 GLU A CA 1
ATOM 2147 C C . GLU A 1 276 ? -21.062 18.234 0.58 1 89.38 276 GLU A C 1
ATOM 2149 O O . GLU A 1 276 ? -21.422 17.984 1.729 1 89.38 276 GLU A O 1
ATOM 2154 N N . LEU A 1 277 ? -21.047 17.422 -0.378 1 90.75 277 LEU A N 1
ATOM 2155 C CA . LEU A 1 277 ? -21.422 16.031 -0.132 1 90.75 277 LEU A CA 1
ATOM 2156 C C . LEU A 1 277 ? -20.484 15.391 0.881 1 90.75 277 LEU A C 1
ATOM 2158 O O . LEU A 1 277 ? -20.938 14.672 1.782 1 90.75 277 LEU A O 1
ATOM 2162 N N . LEU A 1 278 ? -19.234 15.586 0.738 1 91.81 278 LEU A N 1
ATOM 2163 C CA . LEU A 1 278 ? -18.234 15.031 1.639 1 91.81 278 LEU A CA 1
ATOM 2164 C C . LEU A 1 278 ? -18.453 15.523 3.064 1 91.81 278 LEU A C 1
ATOM 2166 O O . LEU A 1 278 ? -18.406 14.734 4.012 1 91.81 278 LEU A O 1
ATOM 2170 N N . TYR A 1 279 ? -18.719 16.797 3.197 1 93.56 279 TYR A N 1
ATOM 2171 C CA . TYR A 1 279 ? -19.016 17.391 4.492 1 93.56 279 TYR A CA 1
ATOM 2172 C C . TYR A 1 279 ? -20.234 16.75 5.121 1 93.56 279 TYR A C 1
ATOM 2174 O O . TYR A 1 279 ? -20.219 16.375 6.297 1 93.56 279 TYR A O 1
ATOM 2182 N N . GLU A 1 280 ? -21.234 16.578 4.363 1 93.38 280 GLU A N 1
ATOM 2183 C CA . GLU A 1 280 ? -22.484 15.992 4.84 1 93.38 280 GLU A CA 1
ATOM 2184 C C . GLU A 1 280 ? -22.281 14.547 5.289 1 93.38 280 GLU A C 1
ATOM 2186 O O . GLU A 1 280 ? -22.875 14.109 6.273 1 93.38 280 GLU A O 1
ATOM 2191 N N . ARG A 1 281 ? -21.484 13.883 4.594 1 91.69 281 ARG A N 1
ATOM 2192 C CA . ARG A 1 281 ? -21.219 12.492 4.953 1 91.69 281 ARG A CA 1
ATOM 2193 C C . ARG A 1 281 ? -20.422 12.406 6.254 1 91.69 281 ARG A C 1
ATOM 2195 O O . ARG A 1 281 ? -20.547 11.43 6.996 1 91.69 281 ARG A O 1
ATOM 2202 N N . GLY A 1 282 ? -19.625 13.406 6.48 1 93.31 282 GLY A N 1
ATOM 2203 C CA . GLY A 1 282 ? -18.984 13.508 7.777 1 93.31 282 GLY A CA 1
ATOM 2204 C C . GLY A 1 282 ? -19.938 13.797 8.914 1 93.31 282 GLY A C 1
ATOM 2205 O O . GLY A 1 282 ? -19.797 13.258 10.008 1 93.31 282 GLY A O 1
ATOM 2206 N N . LEU A 1 283 ? -21.016 14.539 8.602 1 92.12 283 LEU A N 1
ATOM 2207 C CA . LEU A 1 283 ? -22.016 14.906 9.594 1 92.12 283 LEU A CA 1
ATOM 2208 C C . LEU A 1 283 ? -22.859 13.703 9.984 1 92.12 283 LEU A C 1
ATOM 2210 O O . LEU A 1 283 ? -23.297 13.586 11.133 1 92.12 283 LEU A O 1
ATOM 2214 N N . LYS A 1 284 ? -23.141 12.781 8.961 1 82.94 284 LYS A N 1
ATOM 2215 C CA . LYS A 1 284 ? -24.078 11.68 9.141 1 82.94 284 LYS A CA 1
ATOM 2216 C C . LYS A 1 284 ? -23.422 10.5 9.852 1 82.94 284 LYS A C 1
ATOM 2218 O O . LYS A 1 284 ? -24.109 9.602 10.344 1 82.94 284 LYS A O 1
ATOM 2223 N N . ASN A 1 285 ? -22.188 10.5 10.109 1 69 285 ASN A N 1
ATOM 2224 C CA . ASN A 1 285 ? -21.562 9.352 10.758 1 69 285 ASN A CA 1
ATOM 2225 C C . ASN A 1 285 ? -21.438 9.562 12.266 1 69 285 ASN A C 1
ATOM 2227 O O . ASN A 1 285 ? -21.172 10.68 12.719 1 69 285 ASN A O 1
ATOM 2231 N N . MET B 1 1 ? 39.125 11.188 -10.758 1 24.12 1 MET B N 1
ATOM 2232 C CA . MET B 1 1 ? 38.625 11.906 -11.914 1 24.12 1 MET B CA 1
ATOM 2233 C C . MET B 1 1 ? 37.5 11.117 -12.594 1 24.12 1 MET B C 1
ATOM 2235 O O . MET B 1 1 ? 37.781 10.242 -13.422 1 24.12 1 MET B O 1
ATOM 2239 N N . LYS B 1 2 ? 36.5 10.586 -11.867 1 25.47 2 LYS B N 1
ATOM 2240 C CA . LYS B 1 2 ? 35.625 9.406 -11.812 1 25.47 2 LYS B CA 1
ATOM 2241 C C . LYS B 1 2 ? 34.625 9.398 -12.961 1 25.47 2 LYS B C 1
ATOM 2243 O O . LYS B 1 2 ? 33.812 10.32 -13.094 1 25.47 2 LYS B O 1
ATOM 2248 N N . ARG B 1 3 ? 34.906 8.797 -14.094 1 25.92 3 ARG B N 1
ATOM 2249 C CA . ARG B 1 3 ? 34.344 8.68 -15.43 1 25.92 3 ARG B CA 1
ATOM 2250 C C . ARG B 1 3 ? 32.875 8.312 -15.352 1 25.92 3 ARG B C 1
ATOM 2252 O O . ARG B 1 3 ? 32.5 7.273 -14.781 1 25.92 3 ARG B O 1
ATOM 2259 N N . ARG B 1 4 ? 31.938 9.336 -15.398 1 27.34 4 ARG B N 1
ATOM 2260 C CA . ARG B 1 4 ? 30.5 9.555 -15.523 1 27.34 4 ARG B CA 1
ATOM 2261 C C . ARG B 1 4 ? 29.906 8.688 -16.625 1 27.34 4 ARG B C 1
ATOM 2263 O O . ARG B 1 4 ? 30.062 8.984 -17.812 1 27.34 4 ARG B O 1
ATOM 2270 N N . VAL B 1 5 ? 30.141 7.324 -16.609 1 25.78 5 VAL B N 1
ATOM 2271 C CA . VAL B 1 5 ? 29.703 6.512 -17.734 1 25.78 5 VAL B CA 1
ATOM 2272 C C . VAL B 1 5 ? 28.234 6.836 -18.047 1 25.78 5 VAL B C 1
ATOM 2274 O O . VAL B 1 5 ? 27.359 6.641 -17.219 1 25.78 5 VAL B O 1
ATOM 2277 N N . PHE B 1 6 ? 27.969 7.906 -18.688 1 27.67 6 PHE B N 1
ATOM 2278 C CA . PHE B 1 6 ? 26.797 8.312 -19.438 1 27.67 6 PHE B CA 1
ATOM 2279 C C . PHE B 1 6 ? 26.281 7.164 -20.312 1 27.67 6 PHE B C 1
ATOM 2281 O O . PHE B 1 6 ? 26.922 6.812 -21.312 1 27.67 6 PHE B O 1
ATOM 2288 N N . LEU B 1 7 ? 25.953 6.039 -19.812 1 26.38 7 LEU B N 1
ATOM 2289 C CA . LEU B 1 7 ? 25.438 5.117 -20.812 1 26.38 7 LEU B CA 1
ATOM 2290 C C . LEU B 1 7 ? 24.359 5.793 -21.656 1 26.38 7 LEU B C 1
ATOM 2292 O O . LEU B 1 7 ? 23.328 6.215 -21.141 1 26.38 7 LEU B O 1
ATOM 2296 N N . LEU B 1 8 ? 24.688 6.465 -22.734 1 26.67 8 LEU B N 1
ATOM 2297 C CA . LEU B 1 8 ? 24 6.762 -23.984 1 26.67 8 LEU B CA 1
ATOM 2298 C C . LEU B 1 8 ? 23.031 5.641 -24.359 1 26.67 8 LEU B C 1
ATOM 2300 O O . LEU B 1 8 ? 23.422 4.473 -24.406 1 26.67 8 LEU B O 1
ATOM 2304 N N . ILE B 1 9 ? 21.781 5.965 -24.125 1 27.88 9 ILE B N 1
ATOM 2305 C CA . ILE B 1 9 ? 20.688 5.199 -24.703 1 27.88 9 ILE B CA 1
ATOM 2306 C C . ILE B 1 9 ? 20.984 4.914 -26.172 1 27.88 9 ILE B C 1
ATOM 2308 O O . ILE B 1 9 ? 20.984 5.828 -27 1 27.88 9 ILE B O 1
ATOM 2312 N N . LEU B 1 10 ? 22.078 4.207 -26.438 1 27.44 10 LEU B N 1
ATOM 2313 C CA . LEU B 1 10 ? 22.156 3.646 -27.781 1 27.44 10 LEU B CA 1
ATOM 2314 C C . LEU B 1 10 ? 20.828 2.982 -28.172 1 27.44 10 LEU B C 1
ATOM 2316 O O . LEU B 1 10 ? 20.359 2.074 -27.469 1 27.44 10 LEU B O 1
ATOM 2320 N N . LEU B 1 11 ? 20.047 3.771 -28.891 1 30.05 11 LEU B N 1
ATOM 2321 C CA . LEU B 1 11 ? 18.938 3.408 -29.766 1 30.05 11 LEU B CA 1
ATOM 2322 C C . LEU B 1 11 ? 19.266 2.148 -30.562 1 30.05 11 LEU B C 1
ATOM 2324 O O . LEU B 1 11 ? 19.828 2.23 -31.656 1 30.05 11 LEU B O 1
ATOM 2328 N N . ILE B 1 12 ? 20.031 1.253 -30 1 31.22 12 ILE B N 1
ATOM 2329 C CA . ILE B 1 12 ? 20.156 0.11 -30.906 1 31.22 12 ILE B CA 1
ATOM 2330 C C . ILE B 1 12 ? 18.781 -0.493 -31.172 1 31.22 12 ILE B C 1
ATOM 2332 O O . ILE B 1 12 ? 18.109 -0.95 -30.25 1 31.22 12 ILE B O 1
ATOM 2336 N N . PHE B 1 13 ? 18.156 -0.054 -32.25 1 32.41 13 PHE B N 1
ATOM 2337 C CA . PHE B 1 13 ? 17.109 -0.669 -33.062 1 32.41 13 PHE B CA 1
ATOM 2338 C C . PHE B 1 13 ? 17.344 -2.168 -33.219 1 32.41 13 PHE B C 1
ATOM 2340 O O . PHE B 1 13 ? 17.969 -2.613 -34.188 1 32.41 13 PHE B O 1
ATOM 2347 N N . THR B 1 14 ? 17.859 -2.863 -32.25 1 34.34 14 THR B N 1
ATOM 2348 C CA . THR B 1 14 ? 17.844 -4.266 -32.656 1 34.34 14 THR B CA 1
ATOM 2349 C C . THR B 1 14 ? 16.406 -4.754 -32.844 1 34.34 14 THR B C 1
ATOM 2351 O O . THR B 1 14 ? 15.57 -4.586 -31.938 1 34.34 14 THR B O 1
ATOM 2354 N N . THR B 1 15 ? 15.836 -4.668 -34 1 36.03 15 THR B N 1
ATOM 2355 C CA . THR B 1 15 ? 14.766 -5.508 -34.531 1 36.03 15 THR B CA 1
ATOM 2356 C C . THR B 1 15 ? 14.852 -6.918 -33.969 1 36.03 15 THR B C 1
ATOM 2358 O O . THR B 1 15 ? 15.422 -7.812 -34.594 1 36.03 15 THR B O 1
ATOM 2361 N N . SER B 1 16 ? 15.383 -7.098 -32.812 1 36.03 16 SER B N 1
ATOM 2362 C CA . SER B 1 16 ? 15.422 -8.508 -32.406 1 36.03 16 SER B CA 1
ATOM 2363 C C . SER B 1 16 ? 14.055 -9.156 -32.562 1 36.03 16 SER B C 1
ATOM 2365 O O . SER B 1 16 ? 13.023 -8.477 -32.5 1 36.03 16 SER B O 1
ATOM 2367 N N . CYS B 1 17 ? 14.031 -10.312 -33.188 1 35.97 17 CYS B N 1
ATOM 2368 C CA . CYS B 1 17 ? 12.984 -11.32 -33.281 1 35.97 17 CYS B CA 1
ATOM 2369 C C . CYS B 1 17 ? 12.18 -11.406 -32 1 35.97 17 CYS B C 1
ATOM 2371 O O . CYS B 1 17 ? 12.688 -11.859 -30.969 1 35.97 17 CYS B O 1
ATOM 2373 N N . THR B 1 18 ? 11.398 -10.398 -31.812 1 40.72 18 THR B N 1
ATOM 2374 C CA . THR B 1 18 ? 10.422 -10.602 -30.75 1 40.72 18 THR B CA 1
ATOM 2375 C C . THR B 1 18 ? 9.922 -12.047 -30.75 1 40.72 18 THR B C 1
ATOM 2377 O O . THR B 1 18 ? 9.445 -12.547 -31.766 1 40.72 18 THR B O 1
ATOM 2380 N N . PRO B 1 19 ? 10.422 -12.898 -30.031 1 40.56 19 PRO B N 1
ATOM 2381 C CA . PRO B 1 19 ? 9.812 -14.227 -30.094 1 40.56 19 PRO B CA 1
ATOM 2382 C C . PRO B 1 19 ? 8.305 -14.172 -30.328 1 40.56 19 PRO B C 1
ATOM 2384 O O . PRO B 1 19 ? 7.648 -13.203 -29.938 1 40.56 19 PRO B O 1
ATOM 2387 N N . LYS B 1 20 ? 7.902 -14.891 -31.422 1 43.66 20 LYS B N 1
ATOM 2388 C CA . LYS B 1 20 ? 6.492 -15.055 -31.75 1 43.66 20 LYS B CA 1
ATOM 2389 C C . LYS B 1 20 ? 5.66 -15.375 -30.516 1 43.66 20 LYS B C 1
ATOM 2391 O O . LYS B 1 20 ? 5.863 -16.406 -29.875 1 43.66 20 LYS B O 1
ATOM 2396 N N . TYR B 1 21 ? 5.277 -14.391 -29.734 1 50.69 21 TYR B N 1
ATOM 2397 C CA . TYR B 1 21 ? 4.316 -14.617 -28.656 1 50.69 21 TYR B CA 1
ATOM 2398 C C . TYR B 1 21 ? 3.15 -15.469 -29.141 1 50.69 21 TYR B C 1
ATOM 2400 O O . TYR B 1 21 ? 2.5 -15.141 -30.125 1 50.69 21 TYR B O 1
ATOM 2408 N N . ILE B 1 22 ? 3.152 -16.719 -28.719 1 50.84 22 ILE B N 1
ATOM 2409 C CA . ILE B 1 22 ? 1.987 -17.562 -28.969 1 50.84 22 ILE B CA 1
ATOM 2410 C C . ILE B 1 22 ? 0.882 -17.219 -27.969 1 50.84 22 ILE B C 1
ATOM 2412 O O . ILE B 1 22 ? 1.026 -17.469 -26.781 1 50.84 22 ILE B O 1
ATOM 2416 N N . PRO B 1 23 ? -0.049 -16.406 -28.453 1 58 23 PRO B N 1
ATOM 2417 C CA . PRO B 1 23 ? -1.161 -16.125 -27.547 1 58 23 PRO B CA 1
ATOM 2418 C C . PRO B 1 23 ? -1.781 -17.406 -26.969 1 58 23 PRO B C 1
ATOM 2420 O O . PRO B 1 23 ? -1.938 -18.391 -27.688 1 58 23 PRO B O 1
ATOM 2423 N N . LEU B 1 24 ? -1.649 -17.531 -25.734 1 64 24 LEU B N 1
ATOM 2424 C CA . LEU B 1 24 ? -2.334 -18.672 -25.125 1 64 24 LEU B CA 1
ATOM 2425 C C . LEU B 1 24 ? -3.844 -18.562 -25.297 1 64 24 LEU B C 1
ATOM 2427 O O . LEU B 1 24 ? -4.395 -17.453 -25.266 1 64 24 LEU B O 1
ATOM 2431 N N . ASN B 1 25 ? -4.41 -19.562 -25.844 1 67.25 25 ASN B N 1
ATOM 2432 C CA . ASN B 1 25 ? -5.863 -19.625 -25.938 1 67.25 25 ASN B CA 1
ATOM 2433 C C . ASN B 1 25 ? -6.512 -19.672 -24.562 1 67.25 25 ASN B C 1
ATOM 2435 O O . ASN B 1 25 ? -6.508 -20.703 -23.891 1 67.25 25 ASN B O 1
ATOM 2439 N N . MET B 1 26 ? -6.852 -18.547 -24.094 1 81.94 26 MET B N 1
ATOM 2440 C CA . MET B 1 26 ? -7.512 -18.484 -22.797 1 81.94 26 MET B CA 1
ATOM 2441 C C . MET B 1 26 ? -9.023 -18.641 -22.938 1 81.94 26 MET B C 1
ATOM 2443 O O . MET B 1 26 ? -9.641 -17.953 -23.766 1 81.94 26 MET B O 1
ATOM 2447 N N . PRO B 1 27 ? -9.578 -19.578 -22.172 1 86.25 27 PRO B N 1
ATOM 2448 C CA . PRO B 1 27 ? -11.047 -19.609 -22.172 1 86.25 27 PRO B CA 1
ATOM 2449 C C . PRO B 1 27 ? -11.656 -18.328 -21.594 1 86.25 27 PRO B C 1
ATOM 2451 O O . PRO B 1 27 ? -10.977 -17.594 -20.875 1 86.25 27 PRO B O 1
ATOM 2454 N N . ASP B 1 28 ? -12.852 -18.062 -21.922 1 87.56 28 ASP B N 1
ATOM 2455 C CA . ASP B 1 28 ? -13.539 -16.875 -21.469 1 87.56 28 ASP B CA 1
ATOM 2456 C C . ASP B 1 28 ? -13.805 -16.922 -19.969 1 87.56 28 ASP B C 1
ATOM 2458 O O . ASP B 1 28 ? -13.773 -15.898 -19.281 1 87.56 28 ASP B O 1
ATOM 2462 N N . CYS B 1 29 ? -14.125 -18.156 -19.531 1 89.5 29 CYS B N 1
ATOM 2463 C CA . CYS B 1 29 ? -14.336 -18.391 -18.109 1 89.5 29 CYS B CA 1
ATOM 2464 C C . CYS B 1 29 ? -13.477 -19.547 -17.594 1 89.5 29 CYS B C 1
ATOM 2466 O O . CYS B 1 29 ? -13.164 -20.469 -18.359 1 89.5 29 CYS B O 1
ATOM 2468 N N . PRO B 1 30 ? -13.055 -19.359 -16.359 1 90.75 30 PRO B N 1
ATOM 2469 C CA . PRO B 1 30 ? -12.312 -20.516 -15.836 1 90.75 30 PRO B CA 1
ATOM 2470 C C . PRO B 1 30 ? -13.18 -21.766 -15.711 1 90.75 30 PRO B C 1
ATOM 2472 O O . PRO B 1 30 ? -14.375 -21.672 -15.406 1 90.75 30 PRO B O 1
ATOM 2475 N N . PRO B 1 31 ? -12.57 -22.891 -16.047 1 91.88 31 PRO B N 1
ATOM 2476 C CA . PRO B 1 31 ? -13.32 -24.125 -15.766 1 91.88 31 PRO B CA 1
ATOM 2477 C C . PRO B 1 31 ? -13.688 -24.266 -14.289 1 91.88 31 PRO B C 1
ATOM 2479 O O . PRO B 1 31 ? -13.109 -23.594 -13.43 1 91.88 31 PRO B O 1
ATOM 2482 N N . PRO B 1 32 ? -14.711 -25.031 -13.992 1 92.25 32 PRO B N 1
ATOM 2483 C CA . PRO B 1 32 ? -15.047 -25.25 -12.586 1 92.25 32 PRO B CA 1
ATOM 2484 C C . PRO B 1 32 ? -13.883 -25.812 -11.781 1 92.25 32 PRO B C 1
ATOM 2486 O O . PRO B 1 32 ? -13.266 -26.797 -12.188 1 92.25 32 PRO B O 1
ATOM 2489 N N . PRO B 1 33 ? -13.531 -25.219 -10.781 1 93.12 33 PRO B N 1
ATOM 2490 C CA . PRO B 1 33 ? -12.422 -25.719 -9.977 1 93.12 33 PRO B CA 1
ATOM 2491 C C . PRO B 1 33 ? -12.805 -26.953 -9.156 1 93.12 33 PRO B C 1
ATOM 2493 O O . PRO B 1 33 ? -13.945 -27.078 -8.719 1 93.12 33 PRO B O 1
ATOM 2496 N N . PRO B 1 34 ? -11.898 -27.844 -8.984 1 93.44 34 PRO B N 1
ATOM 2497 C CA . PRO B 1 34 ? -12.164 -28.969 -8.078 1 93.44 34 PRO B CA 1
ATOM 2498 C C . PRO B 1 34 ? -12.391 -28.516 -6.637 1 93.44 34 PRO B C 1
ATOM 2500 O O . PRO B 1 34 ? -11.859 -27.484 -6.223 1 93.44 34 PRO B O 1
ATOM 2503 N N . PRO B 1 35 ? -13.172 -29.234 -5.938 1 94.5 35 PRO B N 1
ATOM 2504 C CA . PRO B 1 35 ? -13.359 -28.891 -4.527 1 94.5 35 PRO B CA 1
ATOM 2505 C C . PRO B 1 35 ? -12.094 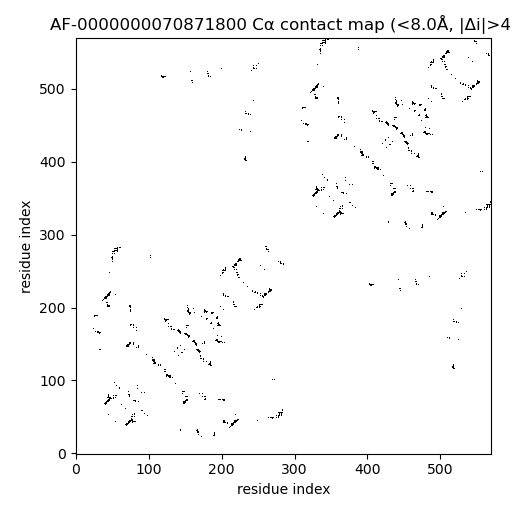-29.062 -3.697 1 94.5 35 PRO B C 1
ATOM 2507 O O . PRO B 1 35 ? -11.312 -29.984 -3.943 1 94.5 35 PRO B O 1
ATOM 2510 N N . ILE B 1 36 ? -11.852 -28.188 -2.855 1 95.5 36 ILE B N 1
ATOM 2511 C CA . ILE B 1 36 ? -10.766 -28.281 -1.88 1 95.5 36 ILE B CA 1
ATOM 2512 C C . ILE B 1 36 ? -11.352 -28.562 -0.494 1 95.5 36 ILE B C 1
ATOM 2514 O O . ILE B 1 36 ? -12.016 -27.703 0.088 1 95.5 36 ILE B O 1
ATOM 2518 N N . GLU B 1 37 ? -11.164 -29.75 -0.057 1 93 37 GLU B N 1
ATOM 2519 C CA . GLU B 1 37 ? -11.734 -30.172 1.223 1 93 37 GLU B CA 1
ATOM 2520 C C . GLU B 1 37 ? -10.68 -30.812 2.109 1 93 37 GLU B C 1
ATOM 2522 O O . GLU B 1 37 ? -9.625 -31.25 1.624 1 93 37 GLU B O 1
ATOM 2527 N N . ASN B 1 38 ? -10.867 -30.812 3.357 1 95.25 38 ASN B N 1
ATOM 2528 C CA . ASN B 1 38 ? -10.047 -31.5 4.348 1 95.25 38 ASN B CA 1
ATOM 2529 C C . ASN B 1 38 ? -8.594 -31.031 4.289 1 95.25 38 ASN B C 1
ATOM 2531 O O . ASN B 1 38 ? -7.68 -31.859 4.176 1 95.25 38 ASN B O 1
ATOM 2535 N N . VAL B 1 39 ? -8.43 -29.75 4.312 1 98 39 VAL B N 1
ATOM 2536 C CA . VAL B 1 39 ? -7.094 -29.172 4.289 1 98 39 VAL B CA 1
ATOM 2537 C C . VAL B 1 39 ? -6.492 -29.203 5.695 1 98 39 VAL B C 1
ATOM 2539 O O . VAL B 1 39 ? -6.945 -28.469 6.582 1 98 39 VAL B O 1
ATOM 2542 N N . ARG B 1 40 ? -5.562 -30.047 5.922 1 98.19 40 ARG B N 1
ATOM 2543 C CA . ARG B 1 40 ? -4.871 -30.047 7.207 1 98.19 40 ARG B CA 1
ATOM 2544 C C . ARG B 1 40 ? -3.889 -28.891 7.301 1 98.19 40 ARG B C 1
ATOM 2546 O O . ARG B 1 40 ? -3.953 -28.078 8.234 1 98.19 40 ARG B O 1
ATOM 2553 N N . VAL B 1 41 ? -2.975 -28.734 6.293 1 98.56 41 VAL B N 1
ATOM 2554 C CA . VAL B 1 41 ? -1.965 -27.688 6.281 1 98.56 41 VAL B CA 1
ATOM 2555 C C . VAL B 1 41 ? -2.076 -26.875 4.988 1 98.56 41 VAL B C 1
ATOM 2557 O O . VAL B 1 41 ? -1.9 -27.422 3.896 1 98.56 41 VAL B O 1
ATOM 2560 N N . ALA B 1 42 ? -2.426 -25.578 5.137 1 98.88 42 ALA B N 1
ATOM 2561 C CA . ALA B 1 42 ? -2.359 -24.625 4.031 1 98.88 42 ALA B CA 1
ATOM 2562 C C . ALA B 1 42 ? -1.069 -23.812 4.082 1 98.88 42 ALA B C 1
ATOM 2564 O O . ALA B 1 42 ? -0.749 -23.203 5.105 1 98.88 42 ALA B O 1
ATOM 2565 N N . LEU B 1 43 ? -0.361 -23.875 3.012 1 98.88 43 LEU B N 1
ATOM 2566 C CA . LEU B 1 43 ? 0.858 -23.094 2.877 1 98.88 43 LEU B CA 1
ATOM 2567 C C . LEU B 1 43 ? 0.596 -21.812 2.076 1 98.88 43 LEU B C 1
ATOM 2569 O O . LEU B 1 43 ? 0.095 -21.875 0.951 1 98.88 43 LEU B O 1
ATOM 2573 N N . VAL B 1 44 ? 0.898 -20.703 2.707 1 98.88 44 VAL B N 1
ATOM 2574 C CA . VAL B 1 44 ? 0.704 -19.406 2.076 1 98.88 44 VAL B CA 1
ATOM 2575 C C . VAL B 1 44 ? 2.055 -18.828 1.657 1 98.88 44 VAL B C 1
ATOM 2577 O O . VAL B 1 44 ? 2.939 -18.641 2.494 1 98.88 44 VAL B O 1
ATOM 2580 N N . LEU B 1 45 ? 2.178 -18.625 0.373 1 98.69 45 LEU B N 1
ATOM 2581 C CA . LEU B 1 45 ? 3.412 -18.078 -0.179 1 98.69 45 LEU B CA 1
ATOM 2582 C C . LEU B 1 45 ? 3.229 -16.625 -0.597 1 98.69 45 LEU B C 1
ATOM 2584 O O . LEU B 1 45 ? 2.551 -16.328 -1.587 1 98.69 45 LEU B O 1
ATOM 2588 N N . GLY B 1 46 ? 3.883 -15.711 0.093 1 98.06 46 GLY B N 1
ATOM 2589 C CA . GLY B 1 46 ? 3.756 -14.289 -0.168 1 98.06 46 GLY B CA 1
ATOM 2590 C C . GLY B 1 46 ? 4.523 -13.836 -1.396 1 98.06 46 GLY B C 1
ATOM 2591 O O . GLY B 1 46 ? 5.41 -14.539 -1.876 1 98.06 46 GLY B O 1
ATOM 2592 N N . GLY B 1 47 ? 4.137 -12.664 -1.872 1 95.62 47 GLY B N 1
ATOM 2593 C CA . GLY B 1 47 ? 4.883 -12.031 -2.947 1 95.62 47 GLY B CA 1
ATOM 2594 C C . GLY B 1 47 ? 6.133 -11.32 -2.469 1 95.62 47 GLY B C 1
ATOM 2595 O O . GLY B 1 47 ? 6.293 -11.07 -1.271 1 95.62 47 GLY B O 1
ATOM 2596 N N . GLY B 1 48 ? 7.016 -11.039 -3.467 1 90 48 GLY B N 1
ATOM 2597 C CA . GLY B 1 48 ? 8.258 -10.391 -3.074 1 90 48 GLY B CA 1
ATOM 2598 C C . GLY B 1 48 ? 9.281 -10.328 -4.191 1 90 48 GLY B C 1
ATOM 2599 O O . GLY B 1 48 ? 10.469 -10.133 -3.941 1 90 48 GLY B O 1
ATOM 2600 N N . GLY B 1 49 ? 8.875 -10.539 -5.375 1 83.62 49 GLY B N 1
ATOM 2601 C CA . GLY B 1 49 ? 9.766 -10.43 -6.52 1 83.62 49 GLY B CA 1
ATOM 2602 C C . GLY B 1 49 ? 10.82 -11.523 -6.555 1 83.62 49 GLY B C 1
ATOM 2603 O O . GLY B 1 49 ? 10.508 -12.703 -6.402 1 83.62 49 GLY B O 1
ATOM 2604 N N . PHE B 1 50 ? 12.055 -11.125 -6.754 1 80.06 50 PHE B N 1
ATOM 2605 C CA . PHE B 1 50 ? 13.141 -12.078 -6.957 1 80.06 50 PHE B CA 1
ATOM 2606 C C . PHE B 1 50 ? 13.562 -12.703 -5.637 1 80.06 50 PHE B C 1
ATOM 2608 O O . PHE B 1 50 ? 14.445 -13.57 -5.605 1 80.06 50 PHE B O 1
ATOM 2615 N N . LYS B 1 51 ? 12.914 -12.312 -4.609 1 88.81 51 LYS B N 1
ATOM 2616 C CA . LYS B 1 51 ? 13.234 -12.898 -3.309 1 88.81 51 LYS B CA 1
ATOM 2617 C C . LYS B 1 51 ? 12.555 -14.25 -3.133 1 88.81 51 LYS B C 1
ATOM 2619 O O . LYS B 1 51 ? 12.648 -14.867 -2.07 1 88.81 51 LYS B O 1
ATOM 2624 N N . GLY B 1 52 ? 11.977 -14.719 -4.129 1 92.25 52 GLY B N 1
ATOM 2625 C CA . GLY B 1 52 ? 11.203 -15.953 -4.117 1 92.25 52 GLY B CA 1
ATOM 2626 C C . GLY B 1 52 ? 12.047 -17.172 -3.811 1 92.25 52 GLY B C 1
ATOM 2627 O O . GLY B 1 52 ? 11.523 -18.219 -3.396 1 92.25 52 GLY B O 1
ATOM 2628 N N . MET B 1 53 ? 13.344 -17.047 -3.938 1 93.06 53 MET B N 1
ATOM 2629 C CA . MET B 1 53 ? 14.219 -18.172 -3.633 1 93.06 53 MET B CA 1
ATOM 2630 C C . MET B 1 53 ? 14.133 -18.547 -2.156 1 93.06 53 MET B C 1
ATOM 2632 O O . MET B 1 53 ? 14.398 -19.688 -1.784 1 93.06 53 MET B O 1
ATOM 2636 N N . ALA B 1 54 ? 13.789 -17.625 -1.356 1 95.19 54 ALA B N 1
ATOM 2637 C CA . ALA B 1 54 ? 13.609 -17.906 0.066 1 95.19 54 ALA B CA 1
ATOM 2638 C C . ALA B 1 54 ? 12.492 -18.906 0.29 1 95.19 54 ALA B C 1
ATOM 2640 O O . ALA B 1 54 ? 12.57 -19.734 1.201 1 95.19 54 ALA B O 1
ATOM 2641 N N . HIS B 1 55 ? 11.445 -18.828 -0.516 1 97.62 55 HIS B N 1
ATOM 2642 C CA . HIS B 1 55 ? 10.398 -19.844 -0.437 1 97.62 55 HIS B CA 1
ATOM 2643 C C . HIS B 1 55 ? 10.961 -21.234 -0.634 1 97.62 55 HIS B C 1
ATOM 2645 O O . HIS B 1 55 ? 10.562 -22.172 0.064 1 97.62 55 HIS B O 1
ATOM 2651 N N . VAL B 1 56 ? 11.867 -21.406 -1.557 1 97 56 VAL B N 1
ATOM 2652 C CA . VAL B 1 56 ? 12.438 -22.703 -1.895 1 97 56 VAL B CA 1
ATOM 2653 C C . VAL B 1 56 ? 13.203 -23.25 -0.694 1 97 56 VAL B C 1
ATOM 2655 O O . VAL B 1 56 ? 13.109 -24.438 -0.383 1 97 56 VAL B O 1
ATOM 2658 N N . GLY B 1 57 ? 13.969 -22.375 -0.058 1 96.94 57 GLY B N 1
ATOM 2659 C CA . GLY B 1 57 ? 14.656 -22.812 1.148 1 96.94 57 GLY B CA 1
ATOM 2660 C C . GLY B 1 57 ? 13.719 -23.328 2.217 1 96.94 57 GLY B C 1
ATOM 2661 O O . GLY B 1 57 ? 13.977 -24.391 2.811 1 96.94 57 GLY B O 1
ATOM 2662 N N . VAL B 1 58 ? 12.648 -22.656 2.463 1 97.81 58 VAL B N 1
ATOM 2663 C CA . VAL B 1 58 ? 11.695 -23.062 3.48 1 97.81 58 VAL B CA 1
ATOM 2664 C C . VAL B 1 58 ? 11.031 -24.375 3.07 1 97.81 58 VAL B C 1
ATOM 2666 O O . VAL B 1 58 ? 10.82 -25.266 3.904 1 97.81 58 VAL B O 1
ATOM 2669 N N . LEU B 1 59 ? 10.719 -24.531 1.807 1 98.06 59 LEU B N 1
ATOM 2670 C CA . LEU B 1 59 ? 10.102 -25.75 1.308 1 98.06 59 LEU B CA 1
ATOM 2671 C C . LEU B 1 59 ? 11 -26.953 1.547 1 98.06 59 LEU B C 1
ATOM 2673 O O . LEU B 1 59 ? 10.516 -28.047 1.861 1 98.06 59 LEU B O 1
ATOM 2677 N N . GLU B 1 60 ? 12.25 -26.766 1.356 1 97.62 60 GLU B N 1
ATOM 2678 C CA . GLU B 1 60 ? 13.18 -27.844 1.619 1 97.62 60 GLU B CA 1
ATOM 2679 C C . GLU B 1 60 ? 13.133 -28.281 3.082 1 97.62 60 GLU B C 1
ATOM 2681 O O . GLU B 1 60 ? 13.195 -29.469 3.387 1 97.62 60 GLU B O 1
ATOM 2686 N N . ILE B 1 61 ? 13.062 -27.297 3.977 1 97.12 61 ILE B N 1
ATOM 2687 C CA . ILE B 1 61 ? 12.953 -27.609 5.402 1 97.12 61 ILE B CA 1
ATOM 2688 C C . ILE B 1 61 ? 11.664 -28.375 5.672 1 97.12 61 ILE B C 1
ATOM 2690 O O . ILE B 1 61 ? 11.648 -29.312 6.465 1 97.12 61 ILE B O 1
ATOM 2694 N N . PHE B 1 62 ? 10.562 -27.984 5.02 1 97.5 62 PHE B N 1
ATOM 2695 C CA . PHE B 1 62 ? 9.305 -28.703 5.164 1 97.5 62 PHE B CA 1
ATOM 2696 C C . PHE B 1 62 ? 9.469 -30.156 4.773 1 97.5 62 PHE B C 1
ATOM 2698 O O . PHE B 1 62 ? 9.016 -31.047 5.496 1 97.5 62 PHE B O 1
ATOM 2705 N N . GLU B 1 63 ? 10.117 -30.406 3.674 1 97.5 63 GLU B N 1
ATOM 2706 C CA . GLU B 1 63 ? 10.344 -31.766 3.201 1 97.5 63 GLU B CA 1
ATOM 2707 C C . GLU B 1 63 ? 11.195 -32.562 4.184 1 97.5 63 GLU B C 1
ATOM 2709 O O . GLU B 1 63 ? 10.883 -33.719 4.504 1 97.5 63 GLU B O 1
ATOM 2714 N N . ARG B 1 64 ? 12.227 -31.953 4.664 1 96.44 64 ARG B N 1
ATOM 2715 C CA . ARG B 1 64 ? 13.156 -32.594 5.582 1 96.44 64 ARG B CA 1
ATOM 2716 C C . ARG B 1 64 ? 12.438 -33.031 6.859 1 96.44 64 ARG B C 1
ATOM 2718 O O . ARG B 1 64 ? 12.789 -34.062 7.453 1 96.44 64 ARG B O 1
ATOM 2725 N N . HIS B 1 65 ? 11.445 -32.312 7.203 1 96.69 65 HIS B N 1
ATOM 2726 C CA . HIS B 1 65 ? 10.773 -32.594 8.469 1 96.69 65 HIS B CA 1
ATOM 2727 C C . HIS B 1 65 ? 9.43 -33.25 8.242 1 96.69 65 HIS B C 1
ATOM 2729 O O . HIS B 1 65 ? 8.656 -33.469 9.188 1 96.69 65 HIS B O 1
ATOM 2735 N N . GLY B 1 66 ? 9.117 -33.5 7.039 1 96.88 66 GLY B N 1
ATOM 2736 C CA . GLY B 1 66 ? 7.906 -34.219 6.695 1 96.88 66 GLY B CA 1
ATOM 2737 C C . GLY B 1 66 ? 6.637 -33.438 6.965 1 96.88 66 GLY B C 1
ATOM 2738 O O . GLY B 1 66 ? 5.617 -34.031 7.355 1 96.88 66 GLY B O 1
ATOM 2739 N N . ILE B 1 67 ? 6.688 -32.156 6.836 1 96.75 67 ILE B N 1
ATOM 2740 C CA . ILE B 1 67 ? 5.5 -31.312 7.012 1 96.75 67 ILE B CA 1
ATOM 2741 C C . ILE B 1 67 ? 4.629 -31.391 5.762 1 96.75 67 ILE B C 1
ATOM 2743 O O . ILE B 1 67 ? 5.066 -31.016 4.672 1 96.75 67 ILE B O 1
ATOM 2747 N N . PRO B 1 68 ? 3.477 -31.844 5.898 1 97.12 68 PRO B N 1
ATOM 2748 C CA . PRO B 1 68 ? 2.629 -31.969 4.711 1 97.12 68 PRO B CA 1
ATOM 2749 C C . PRO B 1 68 ? 2.09 -30.625 4.23 1 97.12 68 PRO B C 1
ATOM 2751 O O . PRO B 1 68 ? 1.987 -29.672 5.016 1 97.12 68 PRO B O 1
ATOM 2754 N N . ILE B 1 69 ? 1.771 -30.531 2.955 1 98.44 69 ILE B N 1
ATOM 2755 C CA . ILE B 1 69 ? 1.13 -29.375 2.336 1 98.44 69 ILE B CA 1
ATOM 2756 C C . ILE B 1 69 ? -0.086 -29.828 1.531 1 98.44 69 ILE B C 1
ATOM 2758 O O . ILE B 1 69 ? 0.055 -30.5 0.505 1 98.44 69 ILE B O 1
ATOM 2762 N N . ASP B 1 70 ? -1.258 -29.391 1.962 1 98.56 70 ASP B N 1
ATOM 2763 C CA . ASP B 1 70 ? -2.492 -29.859 1.332 1 98.56 70 ASP B CA 1
ATOM 2764 C C . ASP B 1 70 ? -3.039 -28.812 0.366 1 98.56 70 ASP B C 1
ATOM 2766 O O . ASP B 1 70 ? -3.869 -29.125 -0.49 1 98.56 70 ASP B O 1
ATOM 2770 N N . LEU B 1 71 ? -2.59 -27.625 0.597 1 98.81 71 LEU B N 1
ATOM 2771 C CA . LEU B 1 71 ? -3.047 -26.484 -0.192 1 98.81 71 LEU B CA 1
ATOM 2772 C C . LEU B 1 71 ? -1.972 -25.406 -0.259 1 98.81 71 LEU B C 1
ATOM 2774 O O . LEU B 1 71 ? -1.32 -25.109 0.745 1 98.81 71 LEU B O 1
ATOM 2778 N N . ILE B 1 72 ? -1.789 -24.922 -1.423 1 98.94 72 ILE B N 1
ATOM 2779 C CA . ILE B 1 72 ? -0.903 -23.766 -1.59 1 98.94 72 ILE B CA 1
ATOM 2780 C C . ILE B 1 72 ? -1.708 -22.562 -2.066 1 98.94 72 ILE B C 1
ATOM 2782 O O . ILE B 1 72 ? -2.506 -22.672 -3 1 98.94 72 ILE B O 1
ATOM 2786 N N . VAL B 1 73 ? -1.622 -21.453 -1.378 1 98.88 73 VAL B N 1
ATOM 2787 C CA . VAL B 1 73 ? -2.156 -20.156 -1.789 1 98.88 73 VAL B CA 1
ATOM 2788 C C . VAL B 1 73 ? -1.01 -19.188 -2.023 1 98.88 73 VAL B C 1
ATOM 2790 O O . VAL B 1 73 ? -0.205 -18.938 -1.124 1 98.88 73 VAL B O 1
ATOM 2793 N N . GLY B 1 74 ? -0.924 -18.656 -3.242 1 98.81 74 GLY B N 1
ATOM 2794 C CA . GLY B 1 74 ? 0.257 -17.875 -3.561 1 98.81 74 GLY B CA 1
ATOM 2795 C C . GLY B 1 74 ? -0.069 -16.547 -4.215 1 98.81 74 GLY B C 1
ATOM 2796 O O . GLY B 1 74 ? -1.021 -16.453 -4.992 1 98.81 74 GLY B O 1
ATOM 2797 N N . THR B 1 75 ? 0.716 -15.547 -3.971 1 98.56 75 THR B N 1
ATOM 2798 C CA . THR B 1 75 ? 0.657 -14.227 -4.594 1 98.56 75 THR B CA 1
ATOM 2799 C C . THR B 1 75 ? 1.968 -13.906 -5.305 1 98.56 75 THR B C 1
ATOM 2801 O O . THR B 1 75 ? 3.045 -14.039 -4.723 1 98.56 75 THR B O 1
ATOM 2804 N N . SER B 1 76 ? 1.864 -13.414 -6.605 1 97.06 76 SER B N 1
ATOM 2805 C CA . SER B 1 76 ? 3.037 -12.992 -7.367 1 97.06 76 SER B CA 1
ATOM 2806 C C . SER B 1 76 ? 4.074 -14.102 -7.441 1 97.06 76 SER B C 1
ATOM 2808 O O . SER B 1 76 ? 3.768 -15.219 -7.863 1 97.06 76 SER B O 1
ATOM 2810 N N . VAL B 1 77 ? 5.289 -13.891 -7.043 1 95.81 77 VAL B N 1
ATOM 2811 C CA . VAL B 1 77 ? 6.316 -14.93 -7.102 1 95.81 77 VAL B CA 1
ATOM 2812 C C . VAL B 1 77 ? 5.902 -16.125 -6.238 1 95.81 77 VAL B C 1
ATOM 2814 O O . VAL B 1 77 ? 6.262 -17.266 -6.535 1 95.81 77 VAL B O 1
ATOM 2817 N N . GLY B 1 78 ? 5.16 -15.844 -5.211 1 98.19 78 GLY B N 1
ATOM 2818 C CA . GLY B 1 78 ? 4.621 -16.938 -4.422 1 98.19 78 GLY B CA 1
ATOM 2819 C C . GLY B 1 78 ? 3.736 -17.875 -5.223 1 98.19 78 GLY B C 1
ATOM 2820 O O . GLY B 1 78 ? 3.764 -19.094 -5.016 1 98.19 78 GLY B O 1
ATOM 2821 N N . SER B 1 79 ? 2.951 -17.281 -6.129 1 98.69 79 SER B N 1
ATOM 2822 C CA . SER B 1 79 ? 2.137 -18.125 -6.996 1 98.69 79 SER B CA 1
ATOM 2823 C C . SER B 1 79 ? 3.002 -18.906 -7.984 1 98.69 79 SER B C 1
ATOM 2825 O O . SER B 1 79 ? 2.699 -20.062 -8.312 1 98.69 79 SER B O 1
ATOM 2827 N N . ALA B 1 80 ? 4.062 -18.312 -8.453 1 97.56 80 ALA B N 1
ATOM 2828 C CA . ALA B 1 80 ? 4.973 -18.984 -9.383 1 97.56 80 ALA B CA 1
ATOM 2829 C C . ALA B 1 80 ? 5.664 -20.156 -8.711 1 97.56 80 ALA B C 1
ATOM 2831 O O . ALA B 1 80 ? 5.645 -21.281 -9.227 1 97.56 80 ALA B O 1
ATOM 2832 N N . ILE B 1 81 ? 6.223 -19.891 -7.547 1 98.12 81 ILE B N 1
ATOM 2833 C CA . ILE B 1 81 ? 6.891 -20.938 -6.781 1 98.12 81 ILE B CA 1
ATOM 2834 C C . ILE B 1 81 ? 5.883 -22.016 -6.395 1 98.12 81 ILE B C 1
ATOM 2836 O O . ILE B 1 81 ? 6.18 -23.203 -6.473 1 98.12 81 ILE B O 1
ATOM 2840 N N . GLY B 1 82 ? 4.738 -21.516 -5.953 1 98.75 82 GLY B N 1
ATOM 2841 C CA . GLY B 1 82 ? 3.678 -22.453 -5.617 1 98.75 82 GLY B CA 1
ATOM 2842 C C . GLY B 1 82 ? 3.293 -23.359 -6.773 1 98.75 82 GLY B C 1
ATOM 2843 O O . GLY B 1 82 ? 3.125 -24.562 -6.594 1 98.75 82 GLY B O 1
ATOM 2844 N N . ALA B 1 83 ? 3.189 -22.828 -7.957 1 98.69 83 ALA B N 1
ATOM 2845 C CA . ALA B 1 83 ? 2.828 -23.594 -9.141 1 98.69 83 ALA B CA 1
ATOM 2846 C C . ALA B 1 83 ? 3.912 -24.609 -9.484 1 98.69 83 ALA B C 1
ATOM 2848 O O . ALA B 1 83 ? 3.617 -25.781 -9.734 1 98.69 83 ALA B O 1
ATOM 2849 N N . LEU B 1 84 ? 5.113 -24.172 -9.508 1 98.44 84 LEU B N 1
ATOM 2850 C CA . LEU B 1 84 ? 6.23 -25.047 -9.844 1 98.44 84 LEU B CA 1
ATOM 2851 C C . LEU B 1 84 ? 6.359 -26.188 -8.844 1 98.44 84 LEU B C 1
ATOM 2853 O O . LEU B 1 84 ? 6.559 -27.344 -9.227 1 98.44 84 LEU B O 1
ATOM 2857 N N . TYR B 1 85 ? 6.223 -25.859 -7.555 1 98.69 85 TYR B N 1
ATOM 2858 C CA . TYR B 1 85 ? 6.34 -26.875 -6.512 1 98.69 85 TYR B CA 1
ATOM 2859 C C . TYR B 1 85 ? 5.148 -27.828 -6.543 1 98.69 85 TYR B C 1
ATOM 2861 O O . TYR B 1 85 ? 5.316 -29.031 -6.395 1 98.69 85 TYR B O 1
ATOM 2869 N N . ALA B 1 86 ? 3.975 -27.266 -6.742 1 98.75 86 ALA B N 1
ATOM 2870 C CA . ALA B 1 86 ? 2.773 -28.094 -6.793 1 98.75 86 ALA B CA 1
ATOM 2871 C C . ALA B 1 86 ? 2.818 -29.062 -7.98 1 98.75 86 ALA B C 1
ATOM 2873 O O . ALA B 1 86 ? 2.23 -30.141 -7.934 1 98.75 86 ALA B O 1
ATOM 2874 N N . ASP B 1 87 ? 3.455 -28.625 -9.039 1 98.62 87 ASP B N 1
ATOM 2875 C CA . ASP B 1 87 ? 3.604 -29.438 -10.242 1 98.62 87 ASP B CA 1
ATOM 2876 C C . ASP B 1 87 ? 4.539 -30.625 -9.992 1 98.62 87 ASP B C 1
ATOM 2878 O O . ASP B 1 87 ? 4.258 -31.75 -10.414 1 98.62 87 ASP B O 1
ATOM 2882 N N . HIS B 1 88 ? 5.625 -30.391 -9.352 1 97.94 88 HIS B N 1
ATOM 2883 C CA . HIS B 1 88 ? 6.633 -31.375 -8.953 1 97.94 88 HIS B CA 1
ATOM 2884 C C . HIS B 1 88 ? 7.203 -31.047 -7.578 1 97.94 88 HIS B C 1
ATOM 2886 O O . HIS B 1 88 ? 8.234 -30.391 -7.465 1 97.94 88 HIS B O 1
ATOM 2892 N N . PRO B 1 89 ? 6.582 -31.688 -6.559 1 97.88 89 PRO B N 1
ATOM 2893 C CA . PRO B 1 89 ? 6.969 -31.328 -5.191 1 97.88 89 PRO B CA 1
ATOM 2894 C C . PRO B 1 89 ? 8.344 -31.875 -4.809 1 97.88 89 PRO B C 1
ATOM 2896 O O . PRO B 1 89 ? 8.438 -32.938 -4.172 1 97.88 89 PRO B O 1
ATOM 2899 N N . ASN B 1 90 ? 9.312 -31.203 -5.207 1 98.12 90 ASN B N 1
ATOM 2900 C CA . ASN B 1 90 ? 10.719 -31.453 -4.922 1 98.12 90 ASN B CA 1
ATOM 2901 C C . ASN B 1 90 ? 11.523 -30.156 -4.832 1 98.12 90 ASN B C 1
ATOM 2903 O O . ASN B 1 90 ? 11.867 -29.562 -5.855 1 98.12 90 ASN B O 1
ATOM 2907 N N . ALA B 1 91 ? 11.859 -29.812 -3.643 1 97.69 91 ALA B N 1
ATOM 2908 C CA . ALA B 1 91 ? 12.477 -28.516 -3.381 1 97.69 91 ALA B CA 1
ATOM 2909 C C . ALA B 1 91 ? 13.859 -28.438 -4.02 1 97.69 91 ALA B C 1
ATOM 2911 O O . ALA B 1 91 ? 14.258 -27.375 -4.52 1 97.69 91 ALA B O 1
ATOM 2912 N N . VAL B 1 92 ? 14.594 -29.438 -3.982 1 96.75 92 VAL B N 1
ATOM 2913 C CA . VAL B 1 92 ? 15.945 -29.453 -4.543 1 96.75 92 VAL B CA 1
ATOM 2914 C C . VAL B 1 92 ? 15.875 -29.234 -6.055 1 96.75 92 VAL B C 1
ATOM 2916 O O . VAL B 1 92 ? 16.656 -28.469 -6.613 1 96.75 92 VAL B O 1
ATOM 2919 N N . ASP B 1 93 ? 14.992 -29.969 -6.707 1 97 93 ASP B N 1
ATOM 2920 C CA . ASP B 1 93 ? 14.805 -29.766 -8.141 1 97 93 ASP B CA 1
ATOM 2921 C C . ASP B 1 93 ? 14.383 -28.344 -8.453 1 97 93 ASP B C 1
ATOM 2923 O O . ASP B 1 93 ? 14.836 -27.75 -9.43 1 97 93 ASP B O 1
ATOM 2927 N N . LEU B 1 94 ? 13.492 -27.891 -7.652 1 97 94 LEU B N 1
ATOM 2928 C CA . LEU B 1 94 ? 13.031 -26.516 -7.82 1 97 94 LEU B CA 1
ATOM 2929 C C . LEU B 1 94 ? 14.188 -25.531 -7.695 1 97 94 LEU B C 1
ATOM 2931 O O . LEU B 1 94 ? 14.312 -24.609 -8.5 1 97 94 LEU B O 1
ATOM 2935 N N . LYS B 1 95 ? 15.016 -25.688 -6.699 1 95.69 95 LYS B N 1
ATOM 2936 C CA . LYS B 1 95 ? 16.203 -24.859 -6.516 1 95.69 95 LYS B CA 1
ATOM 2937 C C . LYS B 1 95 ? 17.062 -24.844 -7.777 1 95.69 95 LYS B C 1
ATOM 2939 O O . LYS B 1 95 ? 17.469 -23.781 -8.25 1 95.69 95 LYS B O 1
ATOM 2944 N N . ASN B 1 96 ? 17.312 -25.984 -8.273 1 94.56 96 ASN B N 1
ATOM 2945 C CA . ASN B 1 96 ? 18.172 -26.125 -9.438 1 94.56 96 ASN B CA 1
ATOM 2946 C C . ASN B 1 96 ? 17.609 -25.391 -10.648 1 94.56 96 ASN B C 1
ATOM 2948 O O . ASN B 1 96 ? 18.344 -24.766 -11.406 1 94.56 96 ASN B O 1
ATOM 2952 N N . LYS B 1 97 ? 16.344 -25.531 -10.828 1 91.94 97 LYS B N 1
ATOM 2953 C CA . LYS B 1 97 ? 15.664 -24.859 -11.938 1 91.94 97 LYS B CA 1
ATOM 2954 C C . LYS B 1 97 ? 15.789 -23.344 -11.812 1 91.94 97 LYS B C 1
ATOM 2956 O O . LYS B 1 97 ? 16.094 -22.656 -12.789 1 91.94 97 LYS B O 1
ATOM 2961 N N . LEU B 1 98 ? 15.609 -22.844 -10.648 1 92.31 98 LEU B N 1
ATOM 2962 C CA . LEU B 1 98 ? 15.492 -21.406 -10.453 1 92.31 98 LEU B CA 1
ATOM 2963 C C . LEU B 1 98 ? 16.875 -20.766 -10.352 1 92.31 98 LEU B C 1
ATOM 2965 O O . LEU B 1 98 ? 17.047 -19.609 -10.734 1 92.31 98 LEU B O 1
ATOM 2969 N N . MET B 1 99 ? 17.828 -21.469 -9.844 1 90.25 99 MET B N 1
ATOM 2970 C CA . MET B 1 99 ? 19.188 -20.938 -9.703 1 90.25 99 MET B CA 1
ATOM 2971 C C . MET B 1 99 ? 19.797 -20.609 -11.062 1 90.25 99 MET B C 1
ATOM 2973 O O . MET B 1 99 ? 20.625 -19.703 -11.172 1 90.25 99 MET B O 1
ATOM 2977 N N . LYS B 1 100 ? 19.344 -21.188 -12.047 1 86 100 LYS B N 1
ATOM 2978 C CA . LYS B 1 100 ? 19.906 -21.047 -13.383 1 86 100 LYS B CA 1
ATOM 2979 C C . LYS B 1 100 ? 19.266 -19.891 -14.133 1 86 100 LYS B C 1
ATOM 2981 O O . LYS B 1 100 ? 19.797 -19.438 -15.156 1 86 100 LYS B O 1
ATOM 2986 N N . VAL B 1 101 ? 18.25 -19.406 -13.594 1 83.5 101 VAL B N 1
ATOM 2987 C CA . VAL B 1 101 ? 17.484 -18.406 -14.32 1 83.5 101 VAL B CA 1
ATOM 2988 C C . VAL B 1 101 ? 18.125 -17.031 -14.117 1 83.5 101 VAL B C 1
ATOM 2990 O O . VAL B 1 101 ? 18.484 -16.656 -13 1 83.5 101 VAL B O 1
ATOM 2993 N N . LYS B 1 102 ? 18.297 -16.312 -15.25 1 79.06 102 LYS B N 1
ATOM 2994 C CA . LYS B 1 102 ? 18.797 -14.945 -15.195 1 79.06 102 LYS B CA 1
ATOM 2995 C C . LYS B 1 102 ? 17.656 -13.945 -15.367 1 79.06 102 LYS B C 1
ATOM 2997 O O . LYS B 1 102 ? 16.672 -14.227 -16.047 1 79.06 102 LYS B O 1
ATOM 3002 N N . LYS B 1 103 ? 17.828 -12.727 -14.797 1 77.88 103 LYS B N 1
ATOM 3003 C CA . LYS B 1 103 ? 16.812 -11.688 -14.797 1 77.88 103 LYS B CA 1
ATOM 3004 C C . LYS B 1 103 ? 16.375 -11.336 -16.219 1 77.88 103 LYS B C 1
ATOM 3006 O O . LYS B 1 103 ? 15.188 -11.156 -16.484 1 77.88 103 LYS B O 1
ATOM 3011 N N . TRP B 1 104 ? 17.297 -11.266 -17.109 1 74.62 104 TRP B N 1
ATOM 3012 C CA . TRP B 1 104 ? 17 -10.836 -18.469 1 74.62 104 TRP B CA 1
ATOM 3013 C C . TRP B 1 104 ? 16.234 -11.914 -19.234 1 74.62 104 TRP B C 1
ATOM 3015 O O . TRP B 1 104 ? 15.68 -11.656 -20.297 1 74.62 104 TRP B O 1
ATOM 3025 N N . GLU B 1 105 ? 16.25 -13.07 -18.609 1 74.25 105 GLU B N 1
ATOM 3026 C CA . GLU B 1 105 ? 15.492 -14.164 -19.219 1 74.25 105 GLU B CA 1
ATOM 3027 C C . GLU B 1 105 ? 14.023 -14.117 -18.797 1 74.25 105 GLU B C 1
ATOM 3029 O O . GLU B 1 105 ? 13.172 -14.758 -19.422 1 74.25 105 GLU B O 1
ATOM 3034 N N . ILE B 1 106 ? 13.734 -13.297 -17.812 1 78.62 106 ILE B N 1
ATOM 3035 C CA . ILE B 1 106 ? 12.383 -13.281 -17.25 1 78.62 106 ILE B CA 1
ATOM 3036 C C . ILE B 1 106 ? 11.742 -11.914 -17.516 1 78.62 106 ILE B C 1
ATOM 3038 O O . ILE B 1 106 ? 10.539 -11.828 -17.75 1 78.62 106 ILE B O 1
ATOM 3042 N N . LEU B 1 107 ? 12.586 -10.945 -17.578 1 74.56 107 LEU B N 1
ATOM 3043 C CA . LEU B 1 107 ? 12.086 -9.586 -17.734 1 74.56 107 LEU B CA 1
ATOM 3044 C C . LEU B 1 107 ? 12.305 -9.094 -19.156 1 74.56 107 LEU B C 1
ATOM 3046 O O . LEU B 1 107 ? 13.445 -9.031 -19.625 1 74.56 107 LEU B O 1
ATOM 3050 N N . ASP B 1 108 ? 11.281 -8.75 -19.859 1 77.88 108 ASP B N 1
ATOM 3051 C CA . ASP B 1 108 ? 11.359 -8.219 -21.219 1 77.88 108 ASP B CA 1
ATOM 3052 C C . ASP B 1 108 ? 11.266 -6.695 -21.219 1 77.88 108 ASP B C 1
ATOM 3054 O O . ASP B 1 108 ? 10.398 -6.121 -21.875 1 77.88 108 ASP B O 1
ATOM 3058 N N . LEU B 1 109 ? 12.172 -6.043 -20.609 1 73.38 109 LEU B N 1
ATOM 3059 C CA . LEU B 1 109 ? 12.164 -4.59 -20.453 1 73.38 109 LEU B CA 1
ATOM 3060 C C . LEU B 1 109 ? 12.25 -3.9 -21.812 1 73.38 109 LEU B C 1
ATOM 3062 O O . LEU B 1 109 ? 13.055 -4.281 -22.656 1 73.38 109 LEU B O 1
ATOM 3066 N N . SER B 1 110 ? 11.352 -3.004 -22.031 1 75 110 SER B N 1
ATOM 3067 C CA . SER B 1 110 ? 11.32 -2.209 -23.266 1 75 110 SER B CA 1
ATOM 3068 C C . SER B 1 110 ? 11.203 -0.721 -22.953 1 75 110 SER B C 1
ATOM 3070 O O . SER B 1 110 ? 10.203 -0.276 -22.375 1 75 110 SER B O 1
ATOM 3072 N N . ILE B 1 111 ? 12.07 0.024 -23.344 1 69.81 111 ILE B N 1
ATOM 3073 C CA . ILE B 1 111 ? 12.078 1.469 -23.141 1 69.81 111 ILE B CA 1
ATOM 3074 C C . ILE B 1 111 ? 10.914 2.1 -23.906 1 69.81 111 ILE B C 1
ATOM 3076 O O . ILE B 1 111 ? 10.266 3.02 -23.406 1 69.81 111 ILE B O 1
ATOM 3080 N N . LEU B 1 112 ? 10.758 1.599 -25.125 1 68 112 LEU B N 1
ATOM 3081 C CA . LEU B 1 112 ? 9.664 2.102 -25.938 1 68 112 LEU B CA 1
ATOM 3082 C C . LEU B 1 112 ? 8.328 1.934 -25.234 1 68 112 LEU B C 1
ATOM 3084 O O . LEU B 1 112 ? 7.5 2.852 -25.219 1 68 112 LEU B O 1
ATOM 3088 N N . ASN B 1 113 ? 8.211 0.781 -24.688 1 73.38 113 ASN B N 1
ATOM 3089 C CA . ASN B 1 113 ? 6.992 0.543 -23.922 1 73.38 113 ASN B CA 1
ATOM 3090 C C . ASN B 1 113 ? 6.906 1.449 -22.703 1 73.38 113 ASN B C 1
ATOM 3092 O O . ASN B 1 113 ? 5.812 1.852 -22.297 1 73.38 113 ASN B O 1
ATOM 3096 N N . GLY B 1 114 ? 7.98 1.753 -22.141 1 69.5 114 GLY B N 1
ATOM 3097 C CA . GLY B 1 114 ? 8.016 2.717 -21.047 1 69.5 114 GLY B CA 1
ATOM 3098 C C . GLY B 1 114 ? 7.477 4.078 -21.438 1 69.5 114 GLY B C 1
ATOM 3099 O O . GLY B 1 114 ? 6.695 4.68 -20.688 1 69.5 114 GLY B O 1
ATOM 3100 N N . LEU B 1 115 ? 7.844 4.473 -22.547 1 66.44 115 LEU B N 1
ATOM 3101 C CA . LEU B 1 115 ? 7.355 5.75 -23.062 1 66.44 115 LEU B CA 1
ATOM 3102 C C . LEU B 1 115 ? 5.867 5.676 -23.391 1 66.44 115 LEU B C 1
ATOM 3104 O O . LEU B 1 115 ? 5.121 6.621 -23.109 1 66.44 115 LEU B O 1
ATOM 3108 N N . ARG B 1 116 ? 5.445 4.547 -23.938 1 69.94 116 ARG B N 1
ATOM 3109 C CA . ARG B 1 116 ? 4.043 4.344 -24.281 1 69.94 116 ARG B CA 1
ATOM 3110 C C . ARG B 1 116 ? 3.168 4.293 -23.031 1 69.94 116 ARG B C 1
ATOM 3112 O O . ARG B 1 116 ? 1.962 4.535 -23.109 1 69.94 116 ARG B O 1
ATOM 3119 N N . SER B 1 117 ? 3.795 3.963 -21.969 1 71.31 117 SER B N 1
ATOM 3120 C CA . SER B 1 117 ? 3.072 3.801 -20.719 1 71.31 117 SER B CA 1
ATOM 3121 C C . SER B 1 117 ? 2.383 5.098 -20.297 1 71.31 117 SER B C 1
ATOM 3123 O O . SER B 1 117 ? 1.432 5.078 -19.516 1 71.31 117 SER B O 1
ATOM 3125 N N . LEU B 1 118 ? 2.805 6.188 -20.797 1 67.56 118 LEU B N 1
ATOM 3126 C CA . LEU B 1 118 ? 2.244 7.496 -20.469 1 67.56 118 LEU B CA 1
ATOM 3127 C C . LEU B 1 118 ? 0.861 7.664 -21.094 1 67.56 118 LEU B C 1
ATOM 3129 O O . LEU B 1 118 ? 0.04 8.438 -20.578 1 67.56 118 LEU B O 1
ATOM 3133 N N . PHE B 1 119 ? 0.654 6.805 -22.141 1 69 119 PHE B N 1
ATOM 3134 C CA . PHE B 1 119 ? -0.562 7.059 -22.906 1 69 119 PHE B CA 1
ATOM 3135 C C . PHE B 1 119 ? -1.426 5.809 -22.969 1 69 119 PHE B C 1
ATOM 3137 O O . PHE B 1 119 ? -2.609 5.883 -23.312 1 69 119 PHE B O 1
ATOM 3144 N N . ASP B 1 120 ? -0.787 4.73 -22.656 1 76.56 120 ASP B N 1
ATOM 3145 C CA . ASP B 1 120 ? -1.486 3.459 -22.812 1 76.56 120 ASP B CA 1
ATOM 3146 C C . ASP B 1 120 ? -1.288 2.574 -21.578 1 76.56 120 ASP B C 1
ATOM 3148 O O . ASP B 1 120 ? -0.494 2.9 -20.703 1 76.56 120 ASP B O 1
ATOM 3152 N N . LEU B 1 121 ? -2.105 1.602 -21.578 1 76.62 121 LEU B N 1
ATOM 3153 C CA . LEU B 1 121 ? -1.96 0.593 -20.531 1 76.62 121 LEU B CA 1
ATOM 3154 C C . LEU B 1 121 ? -0.878 -0.417 -20.906 1 76.62 121 LEU B C 1
ATOM 3156 O O . LEU B 1 121 ? -1.11 -1.627 -20.859 1 76.62 121 LEU B O 1
ATOM 3160 N N . ILE B 1 122 ? 0.204 0.058 -21.359 1 77.19 122 ILE B N 1
ATOM 3161 C CA . ILE B 1 122 ? 1.381 -0.733 -21.703 1 77.19 122 ILE B CA 1
ATOM 3162 C C . ILE B 1 122 ? 2.561 -0.306 -20.828 1 77.19 122 ILE B C 1
ATOM 3164 O O . ILE B 1 122 ? 2.955 0.862 -20.844 1 77.19 122 ILE B O 1
ATOM 3168 N N . ALA B 1 123 ? 3.031 -1.243 -20.078 1 79.06 123 ALA B N 1
ATOM 3169 C CA . ALA B 1 123 ? 4.141 -0.968 -19.172 1 79.06 123 ALA B CA 1
ATOM 3170 C C . ALA B 1 123 ? 5.473 -1.379 -19.781 1 79.06 123 ALA B C 1
ATOM 3172 O O . ALA B 1 123 ? 5.504 -2.037 -20.828 1 79.06 123 ALA B O 1
ATOM 3173 N N . PRO B 1 124 ? 6.516 -1.006 -19.156 1 76.38 124 PRO B N 1
ATOM 3174 C CA . PRO B 1 124 ? 7.832 -1.389 -19.672 1 76.38 124 PRO B CA 1
ATOM 3175 C C . PRO B 1 124 ? 8.023 -2.902 -19.75 1 76.38 124 PRO B C 1
ATOM 3177 O O . PRO B 1 124 ? 8.805 -3.393 -20.562 1 76.38 124 PRO B O 1
ATOM 3180 N N . ILE B 1 125 ? 7.352 -3.648 -18.906 1 80.25 125 ILE B N 1
ATOM 3181 C CA . ILE B 1 125 ? 7.438 -5.105 -18.922 1 80.25 125 ILE B CA 1
ATOM 3182 C C . ILE B 1 125 ? 6.086 -5.699 -19.297 1 80.25 125 ILE B C 1
ATOM 3184 O O . ILE B 1 125 ? 5.082 -5.473 -18.625 1 80.25 125 ILE B O 1
ATOM 3188 N N . GLN B 1 126 ? 6.094 -6.488 -20.281 1 78.81 126 GLN B N 1
ATOM 3189 C CA . GLN B 1 126 ? 4.871 -7.133 -20.75 1 78.81 126 GLN B CA 1
ATOM 3190 C C . GLN B 1 126 ? 4.707 -8.516 -20.125 1 78.81 126 GLN B C 1
ATOM 3192 O O . GLN B 1 126 ? 3.594 -9.039 -20.047 1 78.81 126 GLN B O 1
ATOM 3197 N N . GLY B 1 127 ? 5.797 -9.102 -19.797 1 83.69 127 GLY B N 1
ATOM 3198 C CA . GLY B 1 127 ? 5.754 -10.375 -19.094 1 83.69 127 GLY B CA 1
ATOM 3199 C C . GLY B 1 127 ? 5.816 -11.578 -20.016 1 83.69 127 GLY B C 1
ATOM 3200 O O . GLY B 1 127 ? 5.523 -12.703 -19.594 1 83.69 127 GLY B O 1
ATOM 3201 N N . LEU B 1 128 ? 6.188 -11.438 -21.219 1 84 128 LEU B N 1
ATOM 3202 C CA . LEU B 1 128 ? 6.223 -12.523 -22.203 1 84 128 LEU B CA 1
ATOM 3203 C C . LEU B 1 128 ? 7.363 -13.492 -21.906 1 84 128 LEU B C 1
ATOM 3205 O O . LEU B 1 128 ? 7.211 -14.703 -22.062 1 84 128 LEU B O 1
ATOM 3209 N N . TYR B 1 129 ? 8.477 -12.945 -21.531 1 84.62 129 TYR B N 1
ATOM 3210 C CA . TYR B 1 129 ? 9.594 -13.797 -21.172 1 84.62 129 TYR B CA 1
ATOM 3211 C C . TYR B 1 129 ? 9.266 -14.625 -19.922 1 84.62 129 TYR B C 1
ATOM 3213 O O . TYR B 1 129 ? 9.609 -15.805 -19.859 1 84.62 129 TYR B O 1
ATOM 3221 N N . TYR B 1 130 ? 8.625 -14.031 -19.062 1 89.31 130 TYR B N 1
ATOM 3222 C CA . TYR B 1 130 ? 8.172 -14.695 -17.844 1 89.31 130 TYR B CA 1
ATOM 3223 C C . TYR B 1 130 ? 7.23 -15.852 -18.172 1 89.31 130 TYR B C 1
ATOM 3225 O O . TYR B 1 130 ? 7.391 -16.953 -17.656 1 89.31 130 TYR B O 1
ATOM 3233 N N . GLU B 1 131 ? 6.305 -15.633 -19.062 1 91.31 131 GLU B N 1
ATOM 3234 C CA . GLU B 1 131 ? 5.367 -16.672 -19.484 1 91.31 131 GLU B CA 1
ATOM 3235 C C . GLU B 1 131 ? 6.094 -17.828 -20.156 1 91.31 131 GLU B C 1
ATOM 3237 O O . GLU B 1 131 ? 5.809 -19 -19.875 1 91.31 131 GLU B O 1
ATOM 3242 N N . ASN B 1 132 ? 6.949 -17.5 -21 1 90.5 132 ASN B N 1
ATOM 3243 C CA . ASN B 1 132 ? 7.703 -18.531 -21.719 1 90.5 132 ASN B CA 1
ATOM 3244 C C . ASN B 1 132 ? 8.523 -19.391 -20.766 1 90.5 132 ASN B C 1
ATOM 3246 O O . ASN B 1 132 ? 8.602 -20.609 -20.938 1 90.5 132 ASN B O 1
ATOM 3250 N N . TYR B 1 133 ? 9.094 -18.75 -19.875 1 91.31 133 TYR B N 1
ATOM 3251 C CA . TYR B 1 133 ? 9.875 -19.5 -18.891 1 91.31 133 TYR B CA 1
ATOM 3252 C C . TYR B 1 133 ? 8.992 -20.484 -18.125 1 91.31 133 TYR B C 1
ATOM 3254 O O . TYR B 1 133 ? 9.336 -21.656 -18 1 91.31 133 TYR B O 1
ATOM 3262 N N . LEU B 1 134 ? 7.922 -20.016 -17.625 1 94.12 134 LEU B N 1
ATOM 3263 C CA . LEU B 1 134 ? 7.008 -20.859 -16.859 1 94.12 134 LEU B CA 1
ATOM 3264 C C . LEU B 1 134 ? 6.512 -22.031 -17.719 1 94.12 134 LEU B C 1
ATOM 3266 O O . LEU B 1 134 ? 6.426 -23.156 -17.234 1 94.12 134 LEU B O 1
ATOM 3270 N N . ARG B 1 135 ? 6.227 -21.719 -18.938 1 93.31 135 ARG B N 1
ATOM 3271 C CA . ARG B 1 135 ? 5.742 -22.75 -19.859 1 93.31 135 ARG B CA 1
ATOM 3272 C C . ARG B 1 135 ? 6.77 -23.875 -20.016 1 93.31 135 ARG B C 1
ATOM 3274 O O . ARG B 1 135 ? 6.406 -25.047 -20.109 1 93.31 135 ARG B O 1
ATOM 3281 N N . LYS B 1 136 ? 7.961 -23.484 -20.062 1 92.81 136 LYS B N 1
ATOM 3282 C CA . LYS B 1 136 ? 9.039 -24.453 -20.25 1 92.81 136 LYS B CA 1
ATOM 3283 C C . LYS B 1 136 ? 9.266 -25.281 -19 1 92.81 136 LYS B C 1
ATOM 3285 O O . LYS B 1 136 ? 9.656 -26.453 -19.078 1 92.81 136 LYS B O 1
ATOM 3290 N N . GLN B 1 137 ? 8.969 -24.75 -17.875 1 94.5 137 GLN B N 1
ATOM 3291 C CA . GLN B 1 137 ? 9.336 -25.406 -16.625 1 94.5 137 GLN B CA 1
ATOM 3292 C C . GLN B 1 137 ? 8.18 -26.25 -16.078 1 94.5 137 GLN B C 1
ATOM 3294 O O . GLN B 1 137 ? 8.391 -27.141 -15.25 1 94.5 137 GLN B O 1
ATOM 3299 N N . LEU B 1 138 ? 7.023 -25.984 -16.531 1 96.88 138 LEU B N 1
ATOM 3300 C CA . LEU B 1 138 ? 5.844 -26.656 -16 1 96.88 138 LEU B CA 1
ATOM 3301 C C . LEU B 1 138 ? 5.477 -27.859 -16.859 1 96.88 138 LEU B C 1
ATOM 3303 O O . LEU B 1 138 ? 5.434 -27.766 -18.094 1 96.88 138 LEU B O 1
ATOM 3307 N N . ASN B 1 139 ? 5.215 -28.969 -16.172 1 97.19 139 ASN B N 1
ATOM 3308 C CA . ASN B 1 139 ? 4.68 -30.125 -16.859 1 97.19 139 ASN B CA 1
ATOM 3309 C C . ASN B 1 139 ? 3.176 -30 -17.094 1 97.19 139 ASN B C 1
ATOM 3311 O O . ASN B 1 139 ? 2.688 -30.312 -18.188 1 97.19 139 ASN B O 1
ATOM 3315 N N . SER B 1 140 ? 2.465 -29.609 -16.094 1 97.38 140 SER B N 1
ATOM 3316 C CA . SER B 1 140 ? 1.022 -29.406 -16.188 1 97.38 140 SER B CA 1
ATOM 3317 C C . SER B 1 140 ? 0.69 -28.078 -16.859 1 97.38 140 SER B C 1
ATOM 3319 O O . SER B 1 140 ? 1.409 -27.094 -16.688 1 97.38 140 SER B O 1
ATOM 3321 N N . LYS B 1 141 ? -0.414 -28.062 -17.531 1 96.19 141 LYS B N 1
ATOM 3322 C CA . LYS B 1 141 ? -0.851 -26.844 -18.203 1 96.19 141 LYS B CA 1
ATOM 3323 C C . LYS B 1 141 ? -1.987 -26.172 -17.438 1 96.19 141 LYS B C 1
ATOM 3325 O O . LYS B 1 141 ? -2.143 -24.953 -17.484 1 96.19 141 LYS B O 1
ATOM 3330 N N . GLU B 1 142 ? -2.721 -27.031 -16.781 1 97.25 142 GLU B N 1
ATOM 3331 C CA . GLU B 1 142 ? -3.887 -26.547 -16.047 1 97.25 142 GLU B CA 1
ATOM 3332 C C . GLU B 1 142 ? -3.674 -26.641 -14.539 1 97.25 142 GLU B C 1
ATOM 3334 O O . GLU B 1 142 ? -3.041 -27.594 -14.055 1 97.25 142 GLU B O 1
ATOM 3339 N N . ILE B 1 143 ? -4.258 -25.734 -13.797 1 98.12 143 ILE B N 1
ATOM 3340 C CA . ILE B 1 143 ? -4.09 -25.656 -12.352 1 98.12 143 ILE B CA 1
ATOM 3341 C C . ILE B 1 143 ? -4.664 -26.922 -11.695 1 98.12 143 ILE B C 1
ATOM 3343 O O . ILE B 1 143 ? -4.066 -27.469 -10.766 1 98.12 143 ILE B O 1
ATOM 3347 N N . GLU B 1 144 ? -5.824 -27.359 -12.203 1 97.12 144 GLU B N 1
ATOM 3348 C CA . GLU B 1 144 ? -6.516 -28.5 -11.586 1 97.12 144 GLU B CA 1
ATOM 3349 C C . GLU B 1 144 ? -5.738 -29.797 -11.781 1 97.12 144 GLU B C 1
ATOM 3351 O O . GLU B 1 144 ? -6.047 -30.812 -11.156 1 97.12 144 GLU B O 1
ATOM 3356 N N . ASP B 1 145 ? -4.707 -29.812 -12.648 1 97.31 145 ASP B N 1
ATOM 3357 C CA . ASP B 1 145 ? -3.906 -31.016 -12.922 1 97.31 145 ASP B CA 1
ATOM 3358 C C . ASP B 1 145 ? -2.691 -31.078 -11.992 1 97.31 145 ASP B C 1
ATOM 3360 O O . ASP B 1 145 ? -1.942 -32.062 -12.016 1 97.31 145 ASP B O 1
ATOM 3364 N N . LEU B 1 146 ? -2.463 -30.109 -11.164 1 98.19 146 LEU B N 1
ATOM 3365 C CA . LEU B 1 146 ? -1.319 -30.078 -10.258 1 98.19 146 LEU B CA 1
ATOM 3366 C C . LEU B 1 146 ? -1.466 -31.125 -9.156 1 98.19 146 LEU B C 1
ATOM 3368 O O . LEU B 1 146 ? -2.584 -31.484 -8.781 1 98.19 146 LEU B O 1
ATOM 3372 N N . ASN B 1 147 ? -0.318 -31.547 -8.586 1 97.94 147 ASN B N 1
ATOM 3373 C CA . ASN B 1 147 ? -0.308 -32.594 -7.562 1 97.94 147 ASN B CA 1
ATOM 3374 C C . ASN B 1 147 ? -0.787 -32.031 -6.219 1 97.94 147 ASN B C 1
ATOM 3376 O O . ASN B 1 147 ? -1.252 -32.812 -5.367 1 97.94 147 ASN B O 1
ATOM 3380 N N . ILE B 1 148 ? -0.622 -30.797 -5.98 1 98.25 148 ILE B N 1
ATOM 3381 C CA . ILE B 1 148 ? -1.145 -30.094 -4.816 1 98.25 148 ILE B CA 1
ATOM 3382 C C . ILE B 1 148 ? -2.094 -28.984 -5.266 1 98.25 148 ILE B C 1
ATOM 3384 O O . ILE B 1 148 ? -1.773 -28.219 -6.18 1 98.25 148 ILE B O 1
ATOM 3388 N N . PRO B 1 149 ? -3.281 -28.891 -4.656 1 98.62 149 PRO B N 1
ATOM 3389 C CA . PRO B 1 149 ? -4.172 -27.781 -5.008 1 98.62 149 PRO B CA 1
ATOM 3390 C C . PRO B 1 149 ? -3.51 -26.422 -4.844 1 98.62 149 PRO B C 1
ATOM 3392 O O . PRO B 1 149 ? -2.811 -26.172 -3.855 1 98.62 149 PRO B O 1
ATOM 3395 N N . LEU B 1 150 ? -3.748 -25.547 -5.859 1 98.75 150 LEU B N 1
ATOM 3396 C CA . LEU B 1 150 ? -3.141 -24.219 -5.891 1 98.75 150 LEU B CA 1
ATOM 3397 C C . LEU B 1 150 ? -4.199 -23.141 -6.098 1 98.75 150 LEU B C 1
ATOM 3399 O O . LEU B 1 150 ? -5.086 -23.297 -6.941 1 98.75 150 LEU B O 1
ATOM 3403 N N . VAL B 1 151 ? -4.156 -22.141 -5.273 1 98.81 151 VAL B N 1
ATOM 3404 C CA . VAL B 1 151 ? -4.949 -20.922 -5.477 1 98.81 151 VAL B CA 1
ATOM 3405 C C . VAL B 1 151 ? -4.027 -19.766 -5.848 1 98.81 151 VAL B C 1
ATOM 3407 O O . VAL B 1 151 ? -3.146 -19.391 -5.074 1 98.81 151 VAL B O 1
ATOM 3410 N N . VAL B 1 152 ? -4.246 -19.25 -7.023 1 98.81 152 VAL B N 1
ATOM 3411 C CA . VAL B 1 152 ? -3.49 -18.094 -7.512 1 98.81 152 VAL B CA 1
ATOM 3412 C C . VAL B 1 152 ? -4.25 -16.812 -7.195 1 98.81 152 VAL B C 1
ATOM 3414 O O . VAL B 1 152 ? -5.387 -16.625 -7.641 1 98.81 152 VAL B O 1
ATOM 3417 N N . VAL B 1 153 ? -3.619 -15.93 -6.484 1 98.81 153 VAL B N 1
ATOM 3418 C CA . VAL B 1 153 ? -4.277 -14.711 -6.023 1 98.81 153 VAL B CA 1
ATOM 3419 C C . VAL B 1 153 ? -3.939 -13.555 -6.957 1 98.81 153 VAL B C 1
ATOM 3421 O O . VAL B 1 153 ? -2.768 -13.289 -7.234 1 98.81 153 VAL B O 1
ATOM 3424 N N . THR B 1 154 ? -4.914 -12.891 -7.484 1 98.5 154 THR B N 1
ATOM 3425 C CA . THR B 1 154 ? -4.77 -11.719 -8.336 1 98.5 154 THR B CA 1
ATOM 3426 C C . THR B 1 154 ? -5.672 -10.586 -7.848 1 98.5 154 THR B C 1
ATOM 3428 O O . THR B 1 154 ? -6.445 -10.758 -6.906 1 98.5 154 THR B O 1
ATOM 3431 N N . THR B 1 155 ? -5.496 -9.438 -8.406 1 98.12 155 THR B N 1
ATOM 3432 C CA . THR B 1 155 ? -6.348 -8.297 -8.117 1 98.12 155 THR B CA 1
ATOM 3433 C C . THR B 1 155 ? -7.066 -7.82 -9.375 1 98.12 155 THR B C 1
ATOM 3435 O O . THR B 1 155 ? -6.426 -7.512 -10.383 1 98.12 155 THR B O 1
ATOM 3438 N N . ASP B 1 156 ? -8.367 -7.855 -9.375 1 97.44 156 ASP B N 1
ATOM 3439 C CA . ASP B 1 156 ? -9.156 -7.18 -10.398 1 97.44 156 ASP B CA 1
ATOM 3440 C C . ASP B 1 156 ? -9.148 -5.668 -10.18 1 97.44 156 ASP B C 1
ATOM 3442 O O . ASP B 1 156 ? -9.898 -5.148 -9.344 1 97.44 156 ASP B O 1
ATOM 3446 N N . ILE B 1 157 ? -8.398 -4.973 -10.969 1 94.75 157 ILE B N 1
ATOM 3447 C CA . ILE B 1 157 ? -8.109 -3.566 -10.703 1 94.75 157 ILE B CA 1
ATOM 3448 C C . ILE B 1 157 ? -9.312 -2.715 -11.102 1 94.75 157 ILE B C 1
ATOM 3450 O O . ILE B 1 157 ? -9.5 -1.607 -10.594 1 94.75 157 ILE B O 1
ATOM 3454 N N . ILE B 1 158 ? -10.094 -3.172 -12.008 1 93.06 158 ILE B N 1
ATOM 3455 C CA . ILE B 1 158 ? -11.266 -2.434 -12.453 1 93.06 158 ILE B CA 1
ATOM 3456 C C . ILE B 1 158 ? -12.344 -2.473 -11.375 1 93.06 158 ILE B C 1
ATOM 3458 O O . ILE B 1 158 ? -12.953 -1.447 -11.055 1 93.06 158 ILE B O 1
ATOM 3462 N N . ASN B 1 159 ? -12.477 -3.586 -10.719 1 94.25 159 ASN B N 1
ATOM 3463 C CA . ASN B 1 159 ? -13.523 -3.76 -9.719 1 94.25 159 ASN B CA 1
ATOM 3464 C C . ASN B 1 159 ? -12.977 -3.617 -8.305 1 94.25 159 ASN B C 1
ATOM 3466 O O . ASN B 1 159 ? -13.734 -3.676 -7.332 1 94.25 159 ASN B O 1
ATOM 3470 N N . ASN B 1 160 ? -11.773 -3.41 -8.156 1 93.69 160 ASN B N 1
ATOM 3471 C CA . ASN B 1 160 ? -11.109 -3.178 -6.883 1 93.69 160 ASN B CA 1
ATOM 3472 C C . ASN B 1 160 ? -11.289 -4.359 -5.934 1 93.69 160 ASN B C 1
ATOM 3474 O O . ASN B 1 160 ? -11.555 -4.176 -4.746 1 93.69 160 ASN B O 1
ATOM 3478 N N . GLU B 1 161 ? -11.172 -5.566 -6.43 1 96.5 161 GLU B N 1
ATOM 3479 C CA . GLU B 1 161 ? -11.391 -6.734 -5.582 1 96.5 161 GLU B CA 1
ATOM 3480 C C . GLU B 1 161 ? -10.391 -7.84 -5.895 1 96.5 161 GLU B C 1
ATOM 3482 O O . GLU B 1 161 ? -9.797 -7.859 -6.973 1 96.5 161 GLU B O 1
ATOM 3487 N N . ILE B 1 162 ? -10.266 -8.75 -4.988 1 97.75 162 ILE B N 1
ATOM 3488 C CA . ILE B 1 162 ? -9.453 -9.945 -5.184 1 97.75 162 ILE B CA 1
ATOM 3489 C C . ILE B 1 162 ? -10.133 -10.875 -6.188 1 97.75 162 ILE B C 1
ATOM 3491 O O . ILE B 1 162 ? -11.352 -11.039 -6.16 1 97.75 162 ILE B O 1
ATOM 3495 N N . TYR B 1 163 ? -9.375 -11.391 -7.062 1 97.94 163 TYR B N 1
ATOM 3496 C CA . TYR B 1 163 ? -9.836 -12.43 -7.973 1 97.94 163 TYR B CA 1
ATOM 3497 C C . TYR B 1 163 ? -8.977 -13.68 -7.863 1 97.94 163 TYR B C 1
ATOM 3499 O O . TYR B 1 163 ? -7.773 -13.641 -8.141 1 97.94 163 TYR B O 1
ATOM 3507 N N . LEU B 1 164 ? -9.609 -14.75 -7.473 1 98.38 164 LEU B N 1
ATOM 3508 C CA . LEU B 1 164 ? -8.914 -16.016 -7.262 1 98.38 164 LEU B CA 1
ATOM 3509 C C . LEU B 1 164 ? -9.016 -16.906 -8.492 1 98.38 164 LEU B C 1
ATOM 3511 O O . LEU B 1 164 ? -10.086 -17.047 -9.078 1 98.38 164 LEU B O 1
ATOM 3515 N N . ILE B 1 165 ? -7.902 -17.453 -8.859 1 97.94 165 ILE B N 1
ATOM 3516 C CA . ILE B 1 165 ? -7.883 -18.422 -9.961 1 97.94 165 ILE B CA 1
ATOM 3517 C C . ILE B 1 165 ? -7.449 -19.781 -9.438 1 97.94 165 ILE B C 1
ATOM 3519 O O . ILE B 1 165 ? -6.32 -19.953 -8.969 1 97.94 165 ILE B O 1
ATOM 3523 N N . ARG B 1 166 ? -8.297 -20.766 -9.578 1 97.69 166 ARG B N 1
ATOM 3524 C CA . ARG B 1 166 ? -8.047 -22.078 -9.016 1 97.69 166 ARG B CA 1
ATOM 3525 C C . ARG B 1 166 ? -8.156 -23.172 -10.078 1 97.69 166 ARG B C 1
ATOM 3527 O O . ARG B 1 166 ? -8.07 -24.359 -9.773 1 97.69 166 ARG B O 1
ATOM 3534 N N . SER B 1 167 ? -8.43 -22.75 -11.266 1 97.75 167 SER B N 1
ATOM 3535 C CA . SER B 1 167 ? -8.547 -23.656 -12.398 1 97.75 167 SER B CA 1
ATOM 3536 C C . SER B 1 167 ? -8.203 -22.969 -13.711 1 97.75 167 SER B C 1
ATOM 3538 O O . SER B 1 167 ? -8.141 -21.734 -13.766 1 97.75 167 SER B O 1
ATOM 3540 N N . GLY B 1 168 ? -7.938 -23.812 -14.719 1 96.75 168 GLY B N 1
ATOM 3541 C CA . GLY B 1 168 ? -7.559 -23.281 -16.016 1 96.75 168 GLY B CA 1
ATOM 3542 C C . GLY B 1 168 ? -6.059 -23.172 -16.203 1 96.75 168 GLY B C 1
ATOM 3543 O O . GLY B 1 168 ? -5.289 -23.766 -15.445 1 96.75 168 GLY B O 1
ATOM 3544 N N . PRO B 1 169 ? -5.672 -22.5 -17.266 1 96.94 169 PRO B N 1
ATOM 3545 C CA . PRO B 1 169 ? -4.25 -22.438 -17.609 1 96.94 169 PRO B CA 1
ATOM 3546 C C . PRO B 1 169 ? -3.398 -21.812 -16.5 1 96.94 169 PRO B C 1
ATOM 3548 O O . PRO B 1 169 ? -3.732 -20.734 -16 1 96.94 169 PRO B O 1
ATOM 3551 N N . ILE B 1 170 ? -2.295 -22.453 -16.141 1 97.75 170 ILE B N 1
ATOM 3552 C CA . ILE B 1 170 ? -1.435 -22.031 -15.039 1 97.75 170 ILE B CA 1
ATOM 3553 C C . ILE B 1 170 ? -0.706 -20.75 -15.414 1 97.75 170 ILE B C 1
ATOM 3555 O O . ILE B 1 170 ? -0.71 -19.781 -14.648 1 97.75 170 ILE B O 1
ATOM 3559 N N . VAL B 1 171 ? -0.124 -20.688 -16.562 1 96.88 171 VAL B N 1
ATOM 3560 C CA . VAL B 1 171 ? 0.863 -19.688 -16.953 1 96.88 171 VAL B CA 1
ATOM 3561 C C . VAL B 1 171 ? 0.21 -18.297 -16.984 1 96.88 171 VAL B C 1
ATOM 3563 O O . VAL B 1 171 ? 0.688 -17.375 -16.344 1 96.88 171 VAL B O 1
ATOM 3566 N N . PRO B 1 172 ? -0.978 -18.156 -17.625 1 95.94 172 PRO B N 1
ATOM 3567 C CA . PRO B 1 172 ? -1.604 -16.828 -17.609 1 95.94 172 PRO B CA 1
ATOM 3568 C C . PRO B 1 172 ? -2.043 -16.406 -16.203 1 95.94 172 PRO B C 1
ATOM 3570 O O . PRO B 1 172 ? -2.006 -15.219 -15.875 1 95.94 172 PRO B O 1
ATOM 3573 N N . ALA B 1 173 ? -2.469 -17.359 -15.422 1 97.12 173 ALA B N 1
ATOM 3574 C CA . ALA B 1 173 ? -2.889 -17.062 -14.055 1 97.12 173 ALA B CA 1
ATOM 3575 C C . ALA B 1 173 ? -1.725 -16.531 -13.227 1 97.12 173 ALA B C 1
ATOM 3577 O O . ALA B 1 173 ? -1.848 -15.492 -12.57 1 97.12 173 ALA B O 1
ATOM 3578 N N . VAL B 1 174 ? -0.615 -17.203 -13.289 1 97.94 174 VAL B N 1
ATOM 3579 C CA . VAL B 1 174 ? 0.57 -16.812 -12.531 1 97.94 174 VAL B CA 1
ATOM 3580 C C . VAL B 1 174 ? 1.11 -15.492 -13.062 1 97.94 174 VAL B C 1
ATOM 3582 O O . VAL B 1 174 ? 1.549 -14.641 -12.289 1 97.94 174 VAL B O 1
ATOM 3585 N N . HIS B 1 175 ? 1.085 -15.328 -14.383 1 96 175 HIS B N 1
ATOM 3586 C CA . HIS B 1 175 ? 1.489 -14.055 -14.984 1 96 175 HIS B CA 1
ATOM 3587 C C . HIS B 1 175 ? 0.655 -12.898 -14.438 1 96 175 HIS B C 1
ATOM 3589 O O . HIS B 1 175 ? 1.202 -11.875 -14.031 1 96 175 HIS B O 1
ATOM 3595 N N . ALA B 1 176 ? -0.632 -13.102 -14.414 1 96.25 176 ALA B N 1
ATOM 3596 C CA . ALA B 1 176 ? -1.529 -12.07 -13.898 1 96.25 176 ALA B CA 1
ATOM 3597 C C . ALA B 1 176 ? -1.221 -11.758 -12.438 1 96.25 176 ALA B C 1
ATOM 3599 O O . ALA B 1 176 ? -1.161 -10.586 -12.047 1 96.25 176 ALA B O 1
ATOM 3600 N N . SER B 1 177 ? -0.989 -12.766 -11.688 1 98.06 177 SER B N 1
ATOM 3601 C CA . SER B 1 177 ? -0.699 -12.625 -10.266 1 98.06 177 SER B CA 1
ATOM 3602 C C . SER B 1 177 ? 0.609 -11.875 -10.039 1 98.06 177 SER B C 1
ATOM 3604 O O . SER B 1 177 ? 0.852 -11.352 -8.945 1 98.06 177 SER B O 1
ATOM 3606 N N . SER B 1 178 ? 1.449 -11.797 -11.07 1 95.62 178 SER B N 1
ATOM 3607 C CA . SER B 1 178 ? 2.785 -11.227 -10.938 1 95.62 178 SER B CA 1
ATOM 3608 C C . SER B 1 178 ? 2.887 -9.883 -11.656 1 95.62 178 SER B C 1
ATOM 3610 O O . SER B 1 178 ? 3.98 -9.328 -11.797 1 95.62 178 SER B O 1
ATOM 3612 N N . ALA B 1 179 ? 1.783 -9.414 -12.141 1 93.75 179 ALA B N 1
ATOM 3613 C CA . ALA B 1 179 ? 1.78 -8.164 -12.898 1 93.75 179 ALA B CA 1
ATOM 3614 C C . ALA B 1 179 ? 1.793 -6.957 -11.953 1 93.75 179 ALA B C 1
ATOM 3616 O O . ALA B 1 179 ? 0.792 -6.246 -11.836 1 93.75 179 ALA B O 1
ATOM 3617 N N . VAL B 1 180 ? 2.924 -6.629 -11.43 1 89.94 180 VAL B N 1
ATOM 3618 C CA . VAL B 1 180 ? 3.096 -5.59 -10.422 1 89.94 180 VAL B CA 1
ATOM 3619 C C . VAL B 1 180 ? 2.996 -4.211 -11.07 1 89.94 180 VAL B C 1
ATOM 3621 O O . VAL B 1 180 ? 3.814 -3.861 -11.93 1 89.94 180 VAL B O 1
ATOM 3624 N N . PRO B 1 181 ? 2.037 -3.488 -10.68 1 88.94 181 PRO B N 1
ATOM 3625 C CA . PRO B 1 181 ? 2.023 -2.102 -11.148 1 88.94 181 PRO B CA 1
ATOM 3626 C C . PRO B 1 181 ? 3.125 -1.253 -10.516 1 88.94 181 PRO B C 1
ATOM 3628 O O . PRO B 1 181 ? 3.461 -1.443 -9.344 1 88.94 181 PRO B O 1
ATOM 3631 N N . PRO B 1 182 ? 3.691 -0.235 -11.297 1 81.25 182 PRO B N 1
ATOM 3632 C CA . PRO B 1 182 ? 3.445 0.055 -12.711 1 81.25 182 PRO B CA 1
ATOM 3633 C C . PRO B 1 182 ? 4.453 -0.625 -13.641 1 81.25 182 PRO B C 1
ATOM 3635 O O . PRO B 1 182 ? 4.57 -0.252 -14.812 1 81.25 182 PRO B O 1
ATOM 3638 N N . PHE B 1 183 ? 5.066 -1.562 -13.172 1 82.31 183 PHE B N 1
ATOM 3639 C CA . PHE B 1 183 ? 6.199 -2.104 -13.906 1 82.31 183 PHE B CA 1
ATOM 3640 C C . PHE B 1 183 ? 5.73 -3.09 -14.969 1 82.31 183 PHE B C 1
ATOM 3642 O O . PHE B 1 183 ? 6.387 -3.254 -16 1 82.31 183 PHE B O 1
ATOM 3649 N N . PHE B 1 184 ? 4.648 -3.715 -14.688 1 86.31 184 PHE B N 1
ATOM 3650 C CA . PHE B 1 184 ? 4.09 -4.703 -15.602 1 86.31 184 PHE B CA 1
ATOM 3651 C C . PHE B 1 184 ? 2.746 -4.242 -16.141 1 86.31 184 PHE B C 1
ATOM 3653 O O . PHE B 1 184 ? 1.964 -3.609 -15.438 1 86.31 184 PHE B O 1
ATOM 3660 N N . SER B 1 185 ? 2.512 -4.582 -17.375 1 88.88 185 SER B N 1
ATOM 3661 C CA . SER B 1 185 ? 1.178 -4.363 -17.938 1 88.88 185 SER B CA 1
ATOM 3662 C C . SER B 1 185 ? 0.143 -5.246 -17.25 1 88.88 185 SER B C 1
ATOM 3664 O O . SER B 1 185 ? 0.443 -6.383 -16.859 1 88.88 185 SER B O 1
ATOM 3666 N N . PRO B 1 186 ? -1.031 -4.68 -17.078 1 91.94 186 PRO B N 1
ATOM 3667 C CA . PRO B 1 186 ? -2.092 -5.559 -16.578 1 91.94 186 PRO B CA 1
ATOM 3668 C C . PRO B 1 186 ? -2.402 -6.703 -17.547 1 91.94 186 PRO B C 1
ATOM 3670 O O . PRO B 1 186 ? -2.1 -6.613 -18.734 1 91.94 186 PRO B O 1
ATOM 3673 N N . VAL B 1 187 ? -2.896 -7.75 -17.047 1 92.75 187 VAL B N 1
ATOM 3674 C CA . VAL B 1 187 ? -3.236 -8.93 -17.844 1 92.75 187 VAL B CA 1
ATOM 3675 C C . VAL B 1 187 ? -4.754 -9.055 -17.953 1 92.75 187 VAL B C 1
ATOM 3677 O O . VAL B 1 187 ? -5.465 -8.992 -16.953 1 92.75 187 VAL B O 1
ATOM 3680 N N . LYS B 1 188 ? -5.215 -9.172 -19.141 1 92.31 188 LYS B N 1
ATOM 3681 C CA . LYS B 1 188 ? -6.652 -9.312 -19.375 1 92.31 188 LYS B CA 1
ATOM 3682 C C . LYS B 1 188 ? -7.031 -10.773 -19.594 1 92.31 188 LYS B C 1
ATOM 3684 O O . LYS B 1 188 ? -6.797 -11.328 -20.672 1 92.31 188 LYS B O 1
ATOM 3689 N N . ILE B 1 189 ? -7.656 -11.352 -18.594 1 93.25 189 ILE B N 1
ATOM 3690 C CA . ILE B 1 189 ? -8.156 -12.719 -18.703 1 93.25 189 ILE B CA 1
ATOM 3691 C C . ILE B 1 189 ? -9.5 -12.844 -17.984 1 93.25 189 ILE B C 1
ATOM 3693 O O . ILE B 1 189 ? -9.766 -12.102 -17.031 1 93.25 189 ILE B O 1
ATOM 3697 N N . TYR B 1 190 ? -10.383 -13.695 -18.453 1 94.69 190 TYR B N 1
ATOM 3698 C CA . TYR B 1 190 ? -11.695 -13.977 -17.875 1 94.69 190 TYR B CA 1
ATOM 3699 C C . TYR B 1 190 ? -12.523 -12.703 -17.75 1 94.69 190 TYR B C 1
ATOM 3701 O O . TYR B 1 190 ? -13.188 -12.484 -16.734 1 94.69 190 TYR B O 1
ATOM 3709 N N . HIS B 1 191 ? -12.32 -11.852 -18.672 1 92.94 191 HIS B N 1
ATOM 3710 C CA . HIS B 1 191 ? -13.047 -10.594 -18.797 1 92.94 191 HIS B CA 1
ATOM 3711 C C . HIS B 1 191 ? -12.727 -9.656 -17.641 1 92.94 191 HIS B C 1
ATOM 3713 O O . HIS B 1 191 ? -13.586 -8.891 -17.188 1 92.94 191 HIS B O 1
ATOM 3719 N N . ARG B 1 192 ? -11.562 -9.914 -17.125 1 94.12 192 ARG B N 1
ATOM 3720 C CA . ARG B 1 192 ? -11.078 -9.062 -16.047 1 94.12 192 ARG B CA 1
ATOM 3721 C C . ARG B 1 192 ? -9.727 -8.453 -16.391 1 94.12 192 ARG B C 1
ATOM 3723 O O . ARG B 1 192 ? -8.977 -9.008 -17.203 1 94.12 192 ARG B O 1
ATOM 3730 N N . THR B 1 193 ? -9.516 -7.273 -15.938 1 94.5 193 THR B N 1
ATOM 3731 C CA . THR B 1 193 ? -8.195 -6.668 -15.969 1 94.5 193 THR B CA 1
ATOM 3732 C C . THR B 1 193 ? -7.461 -6.895 -14.648 1 94.5 193 THR B C 1
ATOM 3734 O O . THR B 1 193 ? -7.777 -6.266 -13.641 1 94.5 193 THR B O 1
ATOM 3737 N N . LEU B 1 194 ? -6.512 -7.801 -14.711 1 95.94 194 LEU B N 1
ATOM 3738 C CA . LEU B 1 194 ? -5.895 -8.305 -13.492 1 95.94 194 LEU B CA 1
ATOM 3739 C C . LEU B 1 194 ? -4.477 -7.754 -13.336 1 95.94 194 LEU B C 1
ATOM 3741 O O . LEU B 1 194 ? -3.764 -7.578 -14.32 1 95.94 194 LEU B O 1
ATOM 3745 N N . VAL B 1 195 ? -4.137 -7.453 -12.102 1 96.69 195 VAL B N 1
ATOM 3746 C CA . VAL B 1 195 ? -2.779 -7.086 -11.719 1 96.69 195 VAL B CA 1
ATOM 3747 C C . VAL B 1 195 ? -2.322 -7.945 -10.547 1 96.69 195 VAL B C 1
ATOM 3749 O O . VAL B 1 195 ? -3.029 -8.867 -10.133 1 96.69 195 VAL B O 1
ATOM 3752 N N . ASP B 1 196 ? -1.13 -7.707 -10.109 1 97 196 ASP B N 1
ATOM 3753 C CA . ASP B 1 196 ? -0.512 -8.461 -9.023 1 97 196 ASP B CA 1
ATOM 3754 C C . ASP B 1 196 ? -1.449 -8.562 -7.824 1 97 196 ASP B C 1
ATOM 3756 O O . ASP B 1 196 ? -2.043 -7.562 -7.406 1 97 196 ASP B O 1
ATOM 3760 N N . GLY B 1 197 ? -1.507 -9.773 -7.27 1 98.06 197 GLY B N 1
ATOM 3761 C CA . GLY B 1 197 ? -2.346 -9.992 -6.102 1 98.06 197 GLY B CA 1
ATOM 3762 C C . GLY B 1 197 ? -1.901 -9.195 -4.887 1 98.06 197 GLY B C 1
ATOM 3763 O O . GLY B 1 197 ? -2.686 -8.969 -3.965 1 98.06 197 GLY B O 1
ATOM 3764 N N . GLY B 1 198 ? -0.693 -8.812 -4.867 1 97.25 198 GLY B N 1
ATOM 3765 C CA . GLY B 1 198 ? -0.096 -8.141 -3.725 1 97.25 198 GLY B CA 1
ATOM 3766 C C . GLY B 1 198 ? -0.66 -6.75 -3.486 1 97.25 198 GLY B C 1
ATOM 3767 O O . GLY B 1 198 ? -0.454 -6.164 -2.422 1 97.25 198 GLY B O 1
ATOM 3768 N N . VAL B 1 199 ? -1.407 -6.258 -4.449 1 96.44 199 VAL B N 1
ATOM 3769 C CA . VAL B 1 199 ? -2.025 -4.949 -4.273 1 96.44 199 VAL B CA 1
ATOM 3770 C C . VAL B 1 199 ? -3.02 -4.996 -3.115 1 96.44 199 VAL B C 1
ATOM 3772 O O . VAL B 1 199 ? -3.137 -4.035 -2.35 1 96.44 199 VAL B O 1
ATOM 3775 N N . LEU B 1 200 ? -3.637 -6.129 -2.965 1 97 200 LEU B N 1
ATOM 3776 C CA . LEU B 1 200 ? -4.605 -6.273 -1.883 1 97 200 LEU B CA 1
ATOM 3777 C C . LEU B 1 200 ? -4.156 -7.34 -0.891 1 97 200 LEU B C 1
ATOM 3779 O O . LEU B 1 200 ? -4.445 -7.246 0.304 1 97 200 LEU B O 1
ATOM 3783 N N . GLU B 1 201 ? -3.438 -8.344 -1.415 1 97.19 201 GLU B N 1
ATOM 3784 C CA . GLU B 1 201 ? -3.057 -9.477 -0.583 1 97.19 201 GLU B CA 1
ATOM 3785 C C . GLU B 1 201 ? -1.611 -9.891 -0.841 1 97.19 201 GLU B C 1
ATOM 3787 O O . GLU B 1 201 ? -1.358 -10.914 -1.484 1 97.19 201 GLU B O 1
ATOM 3792 N N . PRO B 1 202 ? -0.68 -9.219 -0.218 1 97.31 202 PRO B N 1
ATOM 3793 C CA . PRO B 1 202 ? 0.718 -9.594 -0.437 1 97.31 202 PRO B CA 1
ATOM 3794 C C . PRO B 1 202 ? 1.055 -10.969 0.141 1 97.31 202 PRO B C 1
ATOM 3796 O O . PRO B 1 202 ? 1.862 -11.703 -0.432 1 97.31 202 PRO B O 1
ATOM 3799 N N . VAL B 1 203 ? 0.484 -11.234 1.271 1 98.06 203 VAL B N 1
ATOM 3800 C CA . VAL B 1 203 ? 0.506 -12.562 1.883 1 98.06 203 VAL B CA 1
ATOM 3801 C C . VAL B 1 203 ? -0.923 -13.047 2.113 1 98.06 203 VAL B C 1
ATOM 3803 O O . VAL B 1 203 ? -1.56 -12.68 3.102 1 98.06 203 VAL B O 1
ATOM 3806 N N . PRO B 1 204 ? -1.38 -13.922 1.3 1 98.25 204 PRO B N 1
ATOM 3807 C CA . PRO B 1 204 ? -2.822 -14.164 1.202 1 98.25 204 PRO B CA 1
ATOM 3808 C C . PRO B 1 204 ? -3.33 -15.148 2.256 1 98.25 204 PRO B C 1
ATOM 3810 O O . PRO B 1 204 ? -4.008 -16.125 1.919 1 98.25 204 PRO B O 1
ATOM 3813 N N . VAL B 1 205 ? -3.141 -14.812 3.48 1 98.31 205 VAL B N 1
ATOM 3814 C CA . VAL B 1 205 ? -3.564 -15.633 4.613 1 98.31 205 VAL B CA 1
ATOM 3815 C C . VAL B 1 205 ? -5.09 -15.625 4.711 1 98.31 205 VAL B C 1
ATOM 3817 O O . VAL B 1 205 ? -5.707 -16.672 4.949 1 98.31 205 VAL B O 1
ATOM 3820 N N . THR B 1 206 ? -5.707 -14.492 4.535 1 96.81 206 THR B N 1
ATOM 3821 C CA . THR B 1 206 ? -7.16 -14.383 4.613 1 96.81 206 THR B CA 1
ATOM 3822 C C . THR B 1 206 ? -7.828 -15.25 3.555 1 96.81 206 THR B C 1
ATOM 3824 O O . THR B 1 206 ? -8.914 -15.789 3.779 1 96.81 206 THR B O 1
ATOM 3827 N N . ILE B 1 207 ? -7.168 -15.375 2.43 1 97.88 207 ILE B N 1
ATOM 3828 C CA . ILE B 1 207 ? -7.695 -16.219 1.363 1 97.88 207 ILE B CA 1
ATOM 3829 C C . ILE B 1 207 ? -7.609 -17.688 1.78 1 97.88 207 ILE B C 1
ATOM 3831 O O . ILE B 1 207 ? -8.555 -18.453 1.59 1 97.88 207 ILE B O 1
ATOM 3835 N N . ALA B 1 208 ? -6.465 -18.062 2.363 1 98.5 208 ALA B N 1
ATOM 3836 C CA . ALA B 1 208 ? -6.289 -19.438 2.82 1 98.5 208 ALA B CA 1
ATOM 3837 C C . ALA B 1 208 ? -7.363 -19.828 3.834 1 98.5 208 ALA B C 1
ATOM 3839 O O . ALA B 1 208 ? -7.855 -20.953 3.828 1 98.5 208 ALA B O 1
ATOM 3840 N N . LYS B 1 209 ? -7.758 -18.938 4.656 1 98 209 LYS B N 1
ATOM 3841 C CA . LYS B 1 209 ? -8.75 -19.188 5.703 1 98 209 LYS B CA 1
ATOM 3842 C C . LYS B 1 209 ? -10.078 -19.625 5.109 1 98 209 LYS B C 1
ATOM 3844 O O . LYS B 1 209 ? -10.828 -20.375 5.738 1 98 209 LYS B O 1
ATOM 3849 N N . LYS B 1 210 ? -10.336 -19.188 3.922 1 96.88 210 LYS B N 1
ATOM 3850 C CA . LYS B 1 210 ? -11.609 -19.484 3.273 1 96.88 210 LYS B CA 1
ATOM 3851 C C . LYS B 1 210 ? -11.75 -20.984 3.016 1 96.88 210 LYS B C 1
ATOM 3853 O O . LYS B 1 210 ? -12.859 -21.469 2.783 1 96.88 210 LYS B O 1
ATOM 3858 N N . PHE B 1 211 ? -10.672 -21.703 3.096 1 98 211 PHE B N 1
ATOM 3859 C CA . PHE B 1 211 ? -10.703 -23.141 2.805 1 98 211 PHE B CA 1
ATOM 3860 C C . PHE B 1 211 ? -10.664 -23.953 4.09 1 98 211 PHE B C 1
ATOM 3862 O O . PHE B 1 211 ? -10.492 -25.172 4.051 1 98 211 PHE B O 1
ATOM 3869 N N . ASN B 1 212 ? -10.727 -23.297 5.242 1 97.62 212 ASN B N 1
ATOM 3870 C CA . ASN B 1 212 ? -10.859 -23.875 6.578 1 97.62 212 ASN B CA 1
ATOM 3871 C C . ASN B 1 212 ? -9.758 -24.891 6.859 1 97.62 212 ASN B C 1
ATOM 3873 O O . ASN B 1 212 ? -10.047 -26.031 7.25 1 97.62 212 ASN B O 1
ATOM 3877 N N . PRO B 1 213 ? -8.562 -24.562 6.633 1 98.5 213 PRO B N 1
ATOM 3878 C CA . PRO B 1 213 ? -7.484 -25.469 7.004 1 98.5 213 PRO B CA 1
ATOM 3879 C C . PRO B 1 213 ? -7.336 -25.625 8.516 1 98.5 213 PRO B C 1
ATOM 3881 O O . PRO B 1 213 ? -7.754 -24.75 9.273 1 98.5 213 PRO B O 1
ATOM 3884 N N . LYS B 1 214 ? -6.793 -26.719 8.961 1 98.44 214 LYS B N 1
ATOM 3885 C CA . LYS B 1 214 ? -6.496 -26.891 10.375 1 98.44 214 LYS B CA 1
ATOM 3886 C C . LYS B 1 214 ? -5.363 -25.969 10.812 1 98.44 214 LYS B C 1
ATOM 3888 O O . LYS B 1 214 ? -5.387 -25.422 11.922 1 98.44 214 LYS B O 1
ATOM 3893 N N . VAL B 1 215 ? -4.363 -25.859 9.922 1 98.56 215 VAL B N 1
ATOM 3894 C CA . VAL B 1 215 ? -3.201 -25.016 10.211 1 98.56 215 VAL B CA 1
ATOM 3895 C C . VAL B 1 215 ? -2.848 -24.188 8.984 1 98.56 215 VAL B C 1
ATOM 3897 O O . VAL B 1 215 ? -2.869 -24.688 7.855 1 98.56 215 VAL B O 1
ATOM 3900 N N . ILE B 1 216 ? -2.594 -22.922 9.227 1 98.75 216 ILE B N 1
ATOM 3901 C CA . ILE B 1 216 ? -2.088 -22.047 8.172 1 98.75 216 ILE B CA 1
ATOM 3902 C C . ILE B 1 216 ? -0.645 -21.656 8.477 1 98.75 216 ILE B C 1
ATOM 3904 O O . ILE B 1 216 ? -0.358 -21.109 9.539 1 98.75 216 ILE B O 1
ATOM 3908 N N . ILE B 1 217 ? 0.258 -21.953 7.551 1 98.62 217 ILE B N 1
ATOM 3909 C CA . ILE B 1 217 ? 1.648 -21.516 7.625 1 98.62 217 ILE B CA 1
ATOM 3910 C C . ILE B 1 217 ? 1.935 -20.516 6.512 1 98.62 217 ILE B C 1
ATOM 3912 O O . ILE B 1 217 ? 1.733 -20.812 5.332 1 98.62 217 ILE B O 1
ATOM 3916 N N . SER B 1 218 ? 2.338 -19.344 6.871 1 98.44 218 SER B N 1
ATOM 3917 C CA . SER B 1 218 ? 2.656 -18.328 5.871 1 98.44 218 SER B CA 1
ATOM 3918 C C . SER B 1 218 ? 4.156 -18.078 5.801 1 98.44 218 SER B C 1
ATOM 3920 O O . SER B 1 218 ? 4.852 -18.141 6.816 1 98.44 218 SER B O 1
ATOM 3922 N N . ILE B 1 219 ? 4.656 -17.922 4.609 1 97.88 219 ILE B N 1
ATOM 3923 C CA . ILE B 1 219 ? 6.012 -17.438 4.367 1 97.88 219 ILE B CA 1
ATOM 3924 C C . ILE B 1 219 ? 5.965 -16.016 3.793 1 97.88 219 ILE B C 1
ATOM 3926 O O . ILE B 1 219 ? 5.516 -15.82 2.664 1 97.88 219 ILE B O 1
ATOM 3930 N N . ASP B 1 220 ? 6.383 -15.094 4.586 1 96.62 220 ASP B N 1
ATOM 3931 C CA . ASP B 1 220 ? 6.41 -13.68 4.203 1 96.62 220 ASP B CA 1
ATOM 3932 C C . ASP B 1 220 ? 7.82 -13.25 3.807 1 96.62 220 ASP B C 1
ATOM 3934 O O . ASP B 1 220 ? 8.711 -13.148 4.66 1 96.62 220 ASP B O 1
ATOM 3938 N N . ILE B 1 221 ? 7.941 -12.898 2.52 1 94.25 221 ILE B N 1
ATOM 3939 C CA . ILE B 1 221 ? 9.281 -12.555 2.061 1 94.25 221 ILE B CA 1
ATOM 3940 C C . ILE B 1 221 ? 9.344 -11.062 1.729 1 94.25 221 ILE B C 1
ATOM 3942 O O . ILE B 1 221 ? 10.273 -10.609 1.055 1 94.25 221 ILE B O 1
ATOM 3946 N N . ALA B 1 222 ? 8.312 -10.367 2.1 1 91.88 222 ALA B N 1
ATOM 3947 C CA . ALA B 1 222 ? 8.359 -8.914 1.944 1 91.88 222 ALA B CA 1
ATOM 3948 C C . ALA B 1 222 ? 9.398 -8.297 2.883 1 91.88 222 ALA B C 1
ATOM 3950 O O . ALA B 1 222 ? 9.555 -8.742 4.02 1 91.88 222 ALA B O 1
ATOM 3951 N N . SER B 1 223 ? 10.094 -7.32 2.416 1 89.38 223 SER B N 1
ATOM 3952 C CA . SER B 1 223 ? 11.094 -6.633 3.225 1 89.38 223 SER B CA 1
ATOM 3953 C C . SER B 1 223 ? 11.133 -5.141 2.91 1 89.38 223 SER B C 1
ATOM 3955 O O . SER B 1 223 ? 10.695 -4.715 1.838 1 89.38 223 SER B O 1
ATOM 3957 N N . LYS B 1 224 ? 11.586 -4.414 3.814 1 88.31 224 LYS B N 1
ATOM 3958 C CA . LYS B 1 224 ? 11.836 -3.002 3.537 1 88.31 224 LYS B CA 1
ATOM 3959 C C . LYS B 1 224 ? 12.883 -2.832 2.439 1 88.31 224 LYS B C 1
ATOM 3961 O O . LYS B 1 224 ? 13.859 -3.582 2.383 1 88.31 224 LYS B O 1
ATOM 3966 N N . PRO B 1 225 ? 12.594 -1.832 1.601 1 85.12 225 PRO B N 1
ATOM 3967 C CA . PRO B 1 225 ? 13.609 -1.576 0.577 1 85.12 225 PRO B CA 1
ATOM 3968 C C . PRO B 1 225 ? 14.922 -1.044 1.161 1 85.12 225 PRO B C 1
ATOM 3970 O O . PRO B 1 225 ? 14.977 -0.708 2.348 1 85.12 225 PRO B O 1
ATOM 3973 N N . GLU B 1 226 ? 15.906 -1.06 0.322 1 82.81 226 GLU B N 1
ATOM 3974 C CA . GLU B 1 226 ? 17.203 -0.549 0.754 1 82.81 226 GLU B CA 1
ATOM 3975 C C . GLU B 1 226 ? 17.109 0.917 1.17 1 82.81 226 GLU B C 1
ATOM 3977 O O . GLU B 1 226 ? 16.312 1.676 0.609 1 82.81 226 GLU B O 1
ATOM 3982 N N . THR B 1 227 ? 17.859 1.19 2.232 1 84.88 227 THR B N 1
ATOM 3983 C CA . THR B 1 227 ? 17.938 2.594 2.617 1 84.88 227 THR B CA 1
ATOM 3984 C C . THR B 1 227 ? 18.875 3.361 1.689 1 84.88 227 THR B C 1
ATOM 3986 O O . THR B 1 227 ? 19.734 2.764 1.031 1 84.88 227 THR B O 1
ATOM 3989 N N . GLY B 1 228 ? 18.562 4.598 1.574 1 75.06 228 GLY B N 1
ATOM 3990 C CA . GLY B 1 228 ? 19.438 5.441 0.774 1 75.06 228 GLY B CA 1
ATOM 3991 C C . GLY B 1 228 ? 18.906 5.711 -0.617 1 75.06 228 GLY B C 1
ATOM 3992 O O . GLY B 1 228 ? 17.719 5.484 -0.884 1 75.06 228 GLY B O 1
ATOM 3993 N N . GLY B 1 229 ? 19.5 6.406 -1.421 1 69.5 229 GLY B N 1
ATOM 3994 C CA . GLY B 1 229 ? 19.531 6.945 -2.77 1 69.5 229 GLY B CA 1
ATOM 3995 C C . GLY B 1 229 ? 18.156 7 -3.426 1 69.5 229 GLY B C 1
ATOM 3996 O O . GLY B 1 229 ? 17.391 6.051 -3.328 1 69.5 229 GLY B O 1
ATOM 3997 N N . LEU B 1 230 ? 17.672 7.965 -3.729 1 80.81 230 LEU B N 1
ATOM 3998 C CA . LEU B 1 230 ? 16.562 8.297 -4.613 1 80.81 230 LEU B CA 1
ATOM 3999 C C . LEU B 1 230 ? 17.047 9.102 -5.812 1 80.81 230 LEU B C 1
ATOM 4001 O O . LEU B 1 230 ? 17.625 10.18 -5.648 1 80.81 230 LEU B O 1
ATOM 4005 N N . SER B 1 231 ? 16.922 8.461 -6.984 1 76.75 231 SER B N 1
ATOM 4006 C CA . SER B 1 231 ? 17.469 9.141 -8.156 1 76.75 231 SER B CA 1
ATOM 4007 C C . SER B 1 231 ? 16.375 9.883 -8.914 1 76.75 231 SER B C 1
ATOM 4009 O O . SER B 1 231 ? 16.609 10.984 -9.43 1 76.75 231 SER B O 1
ATOM 4011 N N . ASN B 1 232 ? 15.258 9.375 -9 1 81.62 232 ASN B N 1
ATOM 4012 C CA . ASN B 1 232 ? 14.148 9.945 -9.758 1 81.62 232 ASN B CA 1
ATOM 4013 C C . ASN B 1 232 ? 12.805 9.523 -9.188 1 81.62 232 ASN B C 1
ATOM 4015 O O . ASN B 1 232 ? 12.742 8.797 -8.195 1 81.62 232 ASN B O 1
ATOM 4019 N N . MET B 1 233 ? 11.805 9.984 -9.766 1 82.25 233 MET B N 1
ATOM 4020 C CA . MET B 1 233 ? 10.461 9.773 -9.234 1 82.25 233 MET B CA 1
ATOM 4021 C C . MET B 1 233 ? 10.031 8.312 -9.406 1 82.25 233 MET B C 1
ATOM 4023 O O . MET B 1 233 ? 9.219 7.809 -8.633 1 82.25 233 MET B O 1
ATOM 4027 N N . LEU B 1 234 ? 10.57 7.637 -10.367 1 80.12 234 LEU B N 1
ATOM 4028 C CA . LEU B 1 234 ? 10.266 6.219 -10.531 1 80.12 234 LEU B CA 1
ATOM 4029 C C . LEU B 1 234 ? 10.812 5.41 -9.352 1 80.12 234 LEU B C 1
ATOM 4031 O O . LEU B 1 234 ? 10.125 4.527 -8.836 1 80.12 234 LEU B O 1
ATOM 4035 N N . ASN B 1 235 ? 12.008 5.777 -9.016 1 83.62 235 ASN B N 1
ATOM 4036 C CA . ASN B 1 235 ? 12.602 5.141 -7.844 1 83.62 235 ASN B CA 1
ATOM 4037 C C . ASN B 1 235 ? 11.797 5.418 -6.582 1 83.62 235 ASN B C 1
ATOM 4039 O O . ASN B 1 235 ? 11.609 4.531 -5.746 1 83.62 235 ASN B O 1
ATOM 4043 N N . LEU B 1 236 ? 11.383 6.613 -6.48 1 87.88 236 LEU B N 1
ATOM 4044 C CA . LEU B 1 236 ? 10.562 6.992 -5.336 1 87.88 236 LEU B CA 1
ATOM 4045 C C . LEU B 1 236 ? 9.258 6.191 -5.312 1 87.88 236 LEU B C 1
ATOM 4047 O O . LEU B 1 236 ? 8.828 5.727 -4.254 1 87.88 236 LEU B O 1
ATOM 4051 N N . THR B 1 237 ? 8.68 6.055 -6.41 1 86.31 237 THR B N 1
ATOM 4052 C CA . THR B 1 237 ? 7.43 5.316 -6.527 1 86.31 237 THR B CA 1
ATOM 4053 C C . THR B 1 237 ? 7.625 3.854 -6.148 1 86.31 237 THR B C 1
ATOM 4055 O O . THR B 1 237 ? 6.844 3.297 -5.371 1 86.31 237 THR B O 1
ATOM 4058 N N . TYR B 1 238 ? 8.656 3.32 -6.68 1 83.69 238 TYR B N 1
ATOM 4059 C CA . TYR B 1 238 ? 8.977 1.934 -6.363 1 83.69 238 TYR B CA 1
ATOM 4060 C C . TYR B 1 238 ? 9.18 1.749 -4.863 1 83.69 238 TYR B C 1
ATOM 4062 O O . TYR B 1 238 ? 8.664 0.795 -4.273 1 83.69 238 TYR B O 1
ATOM 4070 N N . LYS B 1 239 ? 9.953 2.562 -4.297 1 88.5 239 LYS B N 1
ATOM 4071 C CA . LYS B 1 239 ? 10.211 2.471 -2.863 1 88.5 239 LYS B CA 1
ATOM 4072 C C . LYS B 1 239 ? 8.93 2.607 -2.057 1 88.5 239 LYS B C 1
ATOM 4074 O O . LYS B 1 239 ? 8.719 1.882 -1.083 1 88.5 239 LYS B O 1
ATOM 4079 N N . SER B 1 240 ? 8.109 3.537 -2.43 1 92.19 240 SER B N 1
ATOM 4080 C CA . SER B 1 240 ? 6.84 3.74 -1.735 1 92.19 240 SER B CA 1
ATOM 4081 C C . SER B 1 240 ? 5.957 2.498 -1.822 1 92.19 240 SER B C 1
ATOM 4083 O O . SER B 1 240 ? 5.398 2.059 -0.816 1 92.19 240 SER B O 1
ATOM 4085 N N . ILE B 1 241 ? 5.859 1.938 -2.99 1 90.38 241 ILE B N 1
ATOM 4086 C CA . ILE B 1 241 ? 5.055 0.738 -3.193 1 90.38 241 ILE B CA 1
ATOM 4087 C C . ILE B 1 241 ? 5.625 -0.412 -2.367 1 90.38 241 ILE B C 1
ATOM 4089 O O . ILE B 1 241 ? 4.875 -1.174 -1.752 1 90.38 241 ILE B O 1
ATOM 4093 N N . SER B 1 242 ? 6.93 -0.498 -2.381 1 90.25 242 SER B N 1
ATOM 4094 C CA . SER B 1 242 ? 7.574 -1.533 -1.579 1 90.25 242 SER B CA 1
ATOM 4095 C C . SER B 1 242 ? 7.227 -1.386 -0.102 1 90.25 242 SER B C 1
ATOM 4097 O O . SER B 1 242 ? 7.031 -2.381 0.598 1 90.25 242 SER B O 1
ATOM 4099 N N . LEU B 1 243 ? 7.152 -0.176 0.326 1 93.25 243 LEU B N 1
ATOM 4100 C CA . LEU B 1 243 ? 6.816 0.066 1.725 1 93.25 243 LEU B CA 1
ATOM 4101 C C . LEU B 1 243 ? 5.355 -0.281 2 1 93.25 243 LEU B C 1
ATOM 4103 O O . LEU B 1 243 ? 5.043 -0.896 3.021 1 93.25 243 LEU B O 1
ATOM 4107 N N . TYR B 1 244 ? 4.438 0.117 1.098 1 94.19 244 TYR B N 1
ATOM 4108 C CA . TYR B 1 244 ? 3.049 -0.307 1.218 1 94.19 244 TYR B CA 1
ATOM 4109 C C . TYR B 1 244 ? 2.949 -1.824 1.329 1 94.19 244 TYR B C 1
ATOM 4111 O O . TYR B 1 244 ? 2.271 -2.344 2.219 1 94.19 244 TYR B O 1
ATOM 4119 N N . TYR B 1 245 ? 3.631 -2.426 0.387 1 93.25 245 TYR B N 1
ATOM 4120 C CA . TYR B 1 245 ? 3.617 -3.881 0.298 1 93.25 245 TYR B CA 1
ATOM 4121 C C . TYR B 1 245 ? 4.113 -4.512 1.594 1 93.25 245 TYR B C 1
ATOM 4123 O O . TYR B 1 245 ? 3.475 -5.422 2.133 1 93.25 245 TYR B O 1
ATOM 4131 N N . TYR B 1 246 ? 5.199 -4 2.088 1 93.5 246 TYR B N 1
ATOM 4132 C CA . TYR B 1 246 ? 5.812 -4.504 3.312 1 93.5 246 TYR B CA 1
ATOM 4133 C C . TYR B 1 246 ? 4.859 -4.359 4.496 1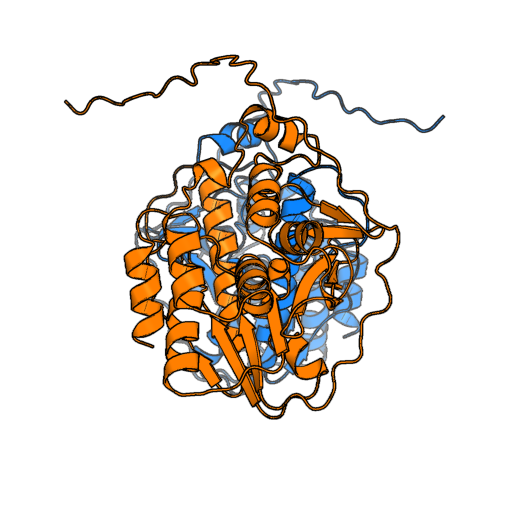 93.5 246 TYR B C 1
ATOM 4135 O O . TYR B 1 246 ? 4.66 -5.305 5.262 1 93.5 246 TYR B O 1
ATOM 4143 N N . GLU B 1 247 ? 4.285 -3.201 4.68 1 94.88 247 GLU B N 1
ATOM 4144 C CA . GLU B 1 247 ? 3.398 -2.947 5.809 1 94.88 247 GLU B CA 1
ATOM 4145 C C . GLU B 1 247 ? 2.156 -3.83 5.746 1 94.88 247 GLU B C 1
ATOM 4147 O O . GLU B 1 247 ? 1.735 -4.395 6.758 1 94.88 247 GLU B O 1
ATOM 4152 N N . LEU B 1 248 ? 1.606 -3.953 4.59 1 95.38 248 LEU B N 1
ATOM 4153 C CA . LEU B 1 248 ? 0.418 -4.781 4.422 1 95.38 248 LEU B CA 1
ATOM 4154 C C . LEU B 1 248 ? 0.731 -6.246 4.707 1 95.38 248 LEU B C 1
ATOM 4156 O O . LEU B 1 248 ? -0.056 -6.938 5.355 1 95.38 248 LEU B O 1
ATOM 4160 N N . SER B 1 249 ? 1.863 -6.668 4.176 1 95.75 249 SER B N 1
ATOM 4161 C CA . SER B 1 249 ? 2.279 -8.047 4.402 1 95.75 249 SER B CA 1
ATOM 4162 C C . SER B 1 249 ? 2.385 -8.359 5.891 1 95.75 249 SER B C 1
ATOM 4164 O O . SER B 1 249 ? 1.879 -9.383 6.355 1 95.75 249 SER B O 1
ATOM 4166 N N . ARG B 1 250 ? 2.967 -7.484 6.633 1 93.38 250 ARG B N 1
ATOM 4167 C CA . ARG B 1 250 ? 3.166 -7.676 8.062 1 93.38 250 ARG B CA 1
ATOM 4168 C C . ARG B 1 250 ? 1.831 -7.793 8.789 1 93.38 250 ARG B C 1
ATOM 4170 O O . ARG B 1 250 ? 1.678 -8.625 9.695 1 93.38 250 ARG B O 1
ATOM 4177 N N . LEU B 1 251 ? 0.934 -7.035 8.414 1 93.69 251 LEU B N 1
ATOM 4178 C CA . LEU B 1 251 ? -0.365 -7.035 9.078 1 93.69 251 LEU B CA 1
ATOM 4179 C C . LEU B 1 251 ? -1.166 -8.281 8.703 1 93.69 251 LEU B C 1
ATOM 4181 O O . LEU B 1 251 ? -1.828 -8.875 9.562 1 93.69 251 LEU B O 1
ATOM 4185 N N . LYS B 1 252 ? -1.027 -8.711 7.461 1 93.56 252 LYS B N 1
ATOM 4186 C CA . LYS B 1 252 ? -1.806 -9.844 6.977 1 93.56 252 LYS B CA 1
ATOM 4187 C C . LYS B 1 252 ? -1.266 -11.156 7.539 1 93.56 252 LYS B C 1
ATOM 4189 O O . LYS B 1 252 ? -2.029 -12.094 7.789 1 93.56 252 LYS B O 1
ATOM 4194 N N . CYS B 1 253 ? -0.04 -11.219 7.785 1 94.44 253 CYS B N 1
ATOM 4195 C CA . CYS B 1 253 ? 0.58 -12.445 8.258 1 94.44 253 CYS B CA 1
ATOM 4196 C C . CYS B 1 253 ? 0.19 -12.734 9.703 1 94.44 253 CYS B C 1
ATOM 4198 O O . CYS B 1 253 ? 0.283 -13.875 10.164 1 94.44 253 CYS B O 1
ATOM 4200 N N . GLN B 1 254 ? -0.254 -11.68 10.391 1 91.06 254 GLN B N 1
ATOM 4201 C CA . GLN B 1 254 ? -0.588 -11.836 11.805 1 91.06 254 GLN B CA 1
ATOM 4202 C C . GLN B 1 254 ? -1.767 -12.789 11.992 1 91.06 254 GLN B C 1
ATOM 4204 O O . GLN B 1 254 ? -1.959 -13.344 13.078 1 91.06 254 GLN B O 1
ATOM 4209 N N . CYS B 1 255 ? -2.471 -13.062 10.953 1 90.31 255 CYS B N 1
ATOM 4210 C CA . CYS B 1 255 ? -3.666 -13.898 11.047 1 90.31 255 CYS B CA 1
ATOM 4211 C C . CYS B 1 255 ? -3.326 -15.367 10.828 1 90.31 255 CYS B C 1
ATOM 4213 O O . CYS B 1 255 ? -4.191 -16.234 10.953 1 90.31 255 CYS B O 1
ATOM 4215 N N . SER B 1 256 ? -2.051 -15.711 10.492 1 96.56 256 SER B N 1
ATOM 4216 C CA . SER B 1 256 ? -1.654 -17.094 10.273 1 96.56 256 SER B CA 1
ATOM 4217 C C . SER B 1 256 ? -1.342 -17.797 11.594 1 96.56 256 SER B C 1
ATOM 4219 O O . SER B 1 256 ? -1.169 -17.141 12.625 1 96.56 256 SER B O 1
ATOM 4221 N N . ASP B 1 257 ? -1.436 -19.141 11.633 1 97.75 257 ASP B N 1
ATOM 4222 C CA . ASP B 1 257 ? -1.05 -19.906 12.82 1 97.75 257 ASP B CA 1
ATOM 4223 C C . ASP B 1 257 ? 0.462 -19.875 13.031 1 97.75 257 ASP B C 1
ATOM 4225 O O . ASP B 1 257 ? 0.933 -19.75 14.164 1 97.75 257 ASP B O 1
ATOM 4229 N N . PHE B 1 258 ? 1.214 -19.984 11.945 1 96.94 258 PHE B N 1
ATOM 4230 C CA . PHE B 1 258 ? 2.664 -19.844 11.938 1 96.94 258 PHE B CA 1
ATOM 4231 C C . PHE B 1 258 ? 3.109 -18.922 10.805 1 96.94 258 PHE B C 1
ATOM 4233 O O . PHE B 1 258 ? 2.648 -19.047 9.672 1 96.94 258 PHE B O 1
ATOM 4240 N N . ASP B 1 259 ? 3.906 -17.984 11.195 1 96.25 259 ASP B N 1
ATOM 4241 C CA . ASP B 1 259 ? 4.445 -17.047 10.211 1 96.25 259 ASP B CA 1
ATOM 4242 C C . ASP B 1 259 ? 5.965 -17.156 10.125 1 96.25 259 ASP B C 1
ATOM 4244 O O . ASP B 1 259 ? 6.664 -16.938 11.125 1 96.25 259 ASP B O 1
ATOM 4248 N N . ILE B 1 260 ? 6.426 -17.516 8.969 1 96.19 260 ILE B N 1
ATOM 4249 C CA . ILE B 1 260 ? 7.859 -17.594 8.703 1 96.19 260 ILE B CA 1
ATOM 4250 C C . ILE B 1 260 ? 8.312 -16.344 7.953 1 96.19 260 ILE B C 1
ATOM 4252 O O . ILE B 1 260 ? 7.785 -16.031 6.887 1 96.19 260 ILE B O 1
ATOM 4256 N N . HIS B 1 261 ? 9.297 -15.648 8.523 1 93.75 261 HIS B N 1
ATOM 4257 C CA . HIS B 1 261 ? 9.836 -14.43 7.926 1 93.75 261 HIS B CA 1
ATOM 4258 C C . HIS B 1 261 ? 11.344 -14.516 7.758 1 93.75 261 HIS B C 1
ATOM 4260 O O . HIS B 1 261 ? 12.094 -14.078 8.633 1 93.75 261 HIS B O 1
ATOM 4266 N N . PRO B 1 262 ? 11.766 -15.023 6.633 1 92.69 262 PRO B N 1
ATOM 4267 C CA . PRO B 1 262 ? 13.211 -15.023 6.418 1 92.69 262 PRO B CA 1
ATOM 4268 C C . PRO B 1 262 ? 13.812 -13.617 6.48 1 92.69 262 PRO B C 1
ATOM 4270 O O . PRO B 1 262 ? 13.156 -12.641 6.109 1 92.69 262 PRO B O 1
ATOM 4273 N N . ASN B 1 263 ? 15.008 -13.469 6.969 1 86.94 263 ASN B N 1
ATOM 4274 C CA . ASN B 1 263 ? 15.688 -12.18 7.035 1 86.94 263 ASN B CA 1
ATOM 4275 C C . ASN B 1 263 ? 16.156 -11.719 5.656 1 86.94 263 ASN B C 1
ATOM 4277 O O . ASN B 1 263 ? 17.203 -12.148 5.18 1 86.94 263 ASN B O 1
ATOM 4281 N N . LEU B 1 264 ? 15.406 -10.82 5.117 1 85.56 264 LEU B N 1
ATOM 4282 C CA . LEU B 1 264 ? 15.703 -10.406 3.75 1 85.56 264 LEU B CA 1
ATOM 4283 C C . LEU B 1 264 ? 15.891 -8.898 3.67 1 85.56 264 LEU B C 1
ATOM 4285 O O . LEU B 1 264 ? 15.773 -8.305 2.594 1 85.56 264 LEU B O 1
ATOM 4289 N N . GLU B 1 265 ? 16.094 -8.281 4.746 1 79.81 265 GLU B N 1
ATOM 4290 C CA . GLU B 1 265 ? 16.234 -6.832 4.793 1 79.81 265 GLU B CA 1
ATOM 4291 C C . GLU B 1 265 ? 17.375 -6.355 3.898 1 79.81 265 GLU B C 1
ATOM 4293 O O . GLU B 1 265 ? 18.438 -6.984 3.854 1 79.81 265 GLU B O 1
ATOM 4298 N N . GLY B 1 266 ? 17.234 -5.34 3.256 1 72.19 266 GLY B N 1
ATOM 4299 C CA . GLY B 1 266 ? 18.266 -4.719 2.434 1 72.19 266 GLY B CA 1
ATOM 4300 C C . GLY B 1 266 ? 18.344 -5.312 1.039 1 72.19 266 GLY B C 1
ATOM 4301 O O . GLY B 1 266 ? 19.141 -4.855 0.214 1 72.19 266 GLY B O 1
ATOM 4302 N N . LEU B 1 267 ? 17.562 -6.301 0.82 1 72.19 267 LEU B N 1
ATOM 4303 C CA . LEU B 1 267 ? 17.578 -6.898 -0.51 1 72.19 267 LEU B CA 1
ATOM 4304 C C . LEU B 1 267 ? 16.406 -6.391 -1.351 1 72.19 267 LEU B C 1
ATOM 4306 O O . LEU B 1 267 ? 15.281 -6.305 -0.865 1 72.19 267 LEU B O 1
ATOM 4310 N N . GLY B 1 268 ? 16.781 -5.926 -2.557 1 65.31 268 GLY B N 1
ATOM 4311 C CA . GLY B 1 268 ? 15.758 -5.359 -3.424 1 65.31 268 GLY B CA 1
ATOM 4312 C C . GLY B 1 268 ? 14.93 -6.414 -4.129 1 65.31 268 GLY B C 1
ATOM 4313 O O . GLY B 1 268 ? 15.297 -7.59 -4.156 1 65.31 268 GLY B O 1
ATOM 4314 N N . LEU B 1 269 ? 13.812 -6.031 -4.688 1 60.09 269 LEU B N 1
ATOM 4315 C CA . LEU B 1 269 ? 12.844 -6.895 -5.355 1 60.09 269 LEU B CA 1
ATOM 4316 C C . LEU B 1 269 ? 13.461 -7.551 -6.59 1 60.09 269 LEU B C 1
ATOM 4318 O O . LEU B 1 269 ? 13.062 -8.656 -6.973 1 60.09 269 LEU B O 1
ATOM 4322 N N . PHE B 1 270 ? 14.516 -6.871 -7.102 1 62.94 270 PHE B N 1
ATOM 4323 C CA . PHE B 1 270 ? 15 -7.352 -8.391 1 62.94 270 PHE B CA 1
ATOM 4324 C C . PHE B 1 270 ? 16.469 -7.75 -8.305 1 62.94 270 PHE B C 1
ATOM 4326 O O . PHE B 1 270 ? 17.156 -7.836 -9.328 1 62.94 270 PHE B O 1
ATOM 4333 N N . ASP B 1 271 ? 16.969 -7.879 -7.09 1 65.12 271 ASP B N 1
ATOM 4334 C CA . ASP B 1 271 ? 18.344 -8.312 -6.914 1 65.12 271 ASP B CA 1
ATOM 4335 C C . ASP B 1 271 ? 18.516 -9.789 -7.266 1 65.12 271 ASP B C 1
ATOM 4337 O O . ASP B 1 271 ? 18.203 -10.672 -6.453 1 65.12 271 ASP B O 1
ATOM 4341 N N . ASP B 1 272 ? 18.969 -10.07 -8.43 1 63.84 272 ASP B N 1
ATOM 4342 C CA . ASP B 1 272 ? 19.078 -11.445 -8.898 1 63.84 272 ASP B CA 1
ATOM 4343 C C . ASP B 1 272 ? 20.453 -12.039 -8.562 1 63.84 272 ASP B C 1
ATOM 4345 O O . ASP B 1 272 ? 20.688 -13.234 -8.766 1 63.84 272 ASP B O 1
ATOM 4349 N N . ASP B 1 273 ? 21.266 -11.25 -8.031 1 69.62 273 ASP B N 1
ATOM 4350 C CA . ASP B 1 273 ? 22.625 -11.734 -7.781 1 69.62 273 ASP B CA 1
ATOM 4351 C C . ASP B 1 273 ? 22.75 -12.32 -6.375 1 69.62 273 ASP B C 1
ATOM 4353 O O . ASP B 1 273 ? 23.797 -12.828 -6 1 69.62 273 ASP B O 1
ATOM 4357 N N . LYS B 1 274 ? 21.672 -12.406 -5.789 1 83.81 274 LYS B N 1
ATOM 4358 C CA . LYS B 1 274 ? 21.75 -12.875 -4.406 1 83.81 274 LYS B CA 1
ATOM 4359 C C . LYS B 1 274 ? 20.875 -14.102 -4.195 1 83.81 274 LYS B C 1
ATOM 4361 O O . LYS B 1 274 ? 20.391 -14.336 -3.088 1 83.81 274 LYS B O 1
ATOM 4366 N N . LYS B 1 275 ? 20.75 -14.891 -5.199 1 88.69 275 LYS B N 1
ATOM 4367 C CA . LYS B 1 275 ? 19.828 -16.016 -5.152 1 88.69 275 LYS B CA 1
ATOM 4368 C C . LYS B 1 275 ? 20.25 -17.031 -4.09 1 88.69 275 LYS B C 1
ATOM 4370 O O . LYS B 1 275 ? 19.406 -17.516 -3.328 1 88.69 275 LYS B O 1
ATOM 4375 N N . GLU B 1 276 ? 21.531 -17.328 -4.09 1 89.31 276 GLU B N 1
ATOM 4376 C CA . GLU B 1 276 ? 22.031 -18.281 -3.111 1 89.31 276 GLU B CA 1
ATOM 4377 C C . GLU B 1 276 ? 21.797 -17.797 -1.685 1 89.31 276 GLU B C 1
ATOM 4379 O O . GLU B 1 276 ? 21.391 -18.578 -0.815 1 89.31 276 GLU B O 1
ATOM 4384 N N . LEU B 1 277 ? 22.078 -16.578 -1.506 1 90.75 277 LEU B N 1
ATOM 4385 C CA . LEU B 1 277 ? 21.859 -15.992 -0.189 1 90.75 277 LEU B CA 1
ATOM 4386 C C . LEU B 1 277 ? 20.391 -16.062 0.203 1 90.75 277 LEU B C 1
ATOM 4388 O O . LEU B 1 277 ? 20.062 -16.391 1.346 1 90.75 277 LEU B O 1
ATOM 4392 N N . LEU B 1 278 ? 19.531 -15.742 -0.668 1 91.81 278 LEU B N 1
ATOM 4393 C CA . LEU B 1 278 ? 18.094 -15.773 -0.429 1 91.81 278 LEU B CA 1
ATOM 4394 C C . LEU B 1 278 ? 17.625 -17.188 -0.061 1 91.81 278 LEU B C 1
ATOM 4396 O O . LEU B 1 278 ? 16.859 -17.359 0.888 1 91.81 278 LEU B O 1
ATOM 4400 N N . TYR B 1 279 ? 18.109 -18.156 -0.803 1 93.5 279 TYR B N 1
ATOM 4401 C CA . TYR B 1 279 ? 17.812 -19.562 -0.527 1 93.5 279 TYR B CA 1
ATOM 4402 C C . TYR B 1 279 ? 18.281 -19.938 0.873 1 93.5 279 TYR B C 1
ATOM 4404 O O . TYR B 1 279 ? 17.531 -20.562 1.634 1 93.5 279 TYR B O 1
ATOM 4412 N N . GLU B 1 280 ? 19.438 -19.562 1.217 1 93.38 280 GLU B N 1
ATOM 4413 C CA . GLU B 1 280 ? 20.016 -19.891 2.518 1 93.38 280 GLU B CA 1
ATOM 4414 C C . GLU B 1 280 ? 19.219 -19.266 3.652 1 93.38 280 GLU B C 1
ATOM 4416 O O . GLU B 1 280 ? 19.031 -19.859 4.711 1 93.38 280 GLU B O 1
ATOM 4421 N N . ARG B 1 281 ? 18.766 -18.109 3.422 1 91.69 281 ARG B N 1
ATOM 4422 C CA . ARG B 1 281 ? 17.984 -17.438 4.438 1 91.69 281 ARG B CA 1
ATOM 4423 C C . ARG B 1 281 ? 16.625 -18.109 4.621 1 91.69 281 ARG B C 1
ATOM 4425 O O . ARG B 1 281 ? 16.047 -18.078 5.715 1 91.69 281 ARG B O 1
ATOM 4432 N N . GLY B 1 282 ? 16.141 -18.672 3.566 1 93.25 282 GLY B N 1
ATOM 4433 C CA . GLY B 1 282 ? 14.953 -19.5 3.689 1 93.25 282 GLY B CA 1
ATOM 4434 C C . GLY B 1 282 ? 15.188 -20.781 4.473 1 93.25 282 GLY B C 1
ATOM 4435 O O . GLY B 1 282 ? 14.336 -21.203 5.258 1 93.25 282 GLY B O 1
ATOM 4436 N N . LEU B 1 283 ? 16.406 -21.328 4.375 1 92.19 283 LEU B N 1
ATOM 4437 C CA . LEU B 1 283 ? 16.781 -22.547 5.066 1 92.19 283 LEU B CA 1
ATOM 4438 C C . LEU B 1 283 ? 16.906 -22.312 6.566 1 92.19 283 LEU B C 1
ATOM 4440 O O . LEU B 1 283 ? 16.609 -23.203 7.367 1 92.19 283 LEU B O 1
ATOM 4444 N N . LYS B 1 284 ? 17.422 -21.078 6.969 1 83 284 LYS B N 1
ATOM 4445 C CA . LYS B 1 284 ? 17.766 -20.781 8.352 1 83 284 LYS B CA 1
ATOM 4446 C C . LYS B 1 284 ? 16.531 -20.375 9.156 1 83 284 LYS B C 1
ATOM 4448 O O . LYS B 1 284 ? 16.562 -20.359 10.391 1 83 284 LYS B O 1
ATOM 4453 N N . ASN B 1 285 ? 15.406 -20.203 8.602 1 69.19 285 ASN B N 1
ATOM 4454 C CA . ASN B 1 285 ? 14.242 -19.797 9.367 1 69.19 285 ASN B CA 1
ATOM 4455 C C . ASN B 1 285 ? 13.375 -20.984 9.766 1 69.19 285 ASN B C 1
ATOM 4457 O O . ASN B 1 285 ? 13.227 -21.938 8.992 1 69.19 285 ASN B O 1
#

Nearest PDB structures (foldseek):
  5fya-assembly1_A  TM=8.392E-01  e=3.265E-19  Pseudomonas aeruginosa PAO1
  5fya-assembly1_B  TM=8.371E-01  e=9.506E-18  Pseudomonas aeruginosa PAO1
  5fqu-assembly1_B  TM=8.357E-01  e=1.539E-17  Pseudomonas aeruginosa PAO1
  5fqu-assembly1_A  TM=8.307E-01  e=1.449E-17  Pseudomonas aeruginosa PAO1
  4kyi-assembly4_G  TM=5.702E-01  e=4.759E-08  Legionella pneumophila subsp. pneumophila str. Philadelphia 1

Secondary structure (DSSP, 8-state):
---------------------------SSPPPPPP----SEEEEE---GGGGHHHHHHHHHHHHTT---SEEEEETHHHHHHHHHHHS--HHHHHHHHHT--GGGT----HHHHHHTTTSS--SB--HHHHHHHHHH-S-SBGGGSSS-EEEEEEETTTTEEEEE-SSBHHHHHHHHT--TTTB--EEETTEEEEEGGGT-SS-HHHHHTT--SEEEEE----PPPSS---SHHHHHHHHHHHHHHHHHHHHHTTSSEEE----TT--TT-GGGHHHHHHHHHH-/---------------------------SSPPPPPP----SEEEEE---GGGGHHHHHHHHHHHHTT---SEEEEETHHHHHHHHHHHS--HHHHHHHHHT--GGGT----HHHHHHTTTSS--SB--HHHHHHHHHH-S-SBGGGSSS-EEEEEEETTTTEEEEE-SSBHHHHHHHHT--TTTB--EEETTEEEEEGGGT-SS-HHHHHTT--SEEEEE----PPPSS---SHHHHHHHHHHHHHHHHHHHHHTTSSEEE----TT--TT-GGGHHHHHHHHHH-

InterPro domains:
  IPR002641 Patatin-like phospholipase domain [PF01734] (43-208)
  IPR002641 Patatin-like phospholipase domain [PS51635] (43-209)
  IPR016035 Acyl transferase/acyl hydrolase/lysophospholipase [SSF52151] (37-228)
  IPR050301 Neuropathy target esterase [PTHR14226] (41-225)

Solvent-accessible surface area (backbone atoms only — not comparable to full-atom values): 29264 Å² total; per-residue (Å²): 138,80,85,73,81,68,78,69,81,70,78,68,78,68,82,61,80,64,71,81,76,71,78,74,88,70,61,69,58,68,54,85,53,75,87,76,70,89,27,52,28,31,37,25,27,17,22,38,49,52,44,43,38,20,56,42,20,37,46,38,52,31,59,76,69,65,55,73,67,51,30,35,29,13,6,17,36,15,20,46,53,44,50,53,36,24,56,49,83,41,39,67,62,50,44,58,60,55,70,70,60,53,65,76,59,36,48,48,75,32,69,67,33,43,63,42,15,76,67,26,66,37,24,26,20,71,44,61,34,38,39,52,50,47,56,71,72,41,86,59,59,36,35,69,68,33,79,31,51,47,38,34,32,20,21,26,64,40,72,72,42,79,41,79,43,45,29,35,57,38,50,66,50,35,48,21,8,48,12,40,74,60,51,24,22,62,33,77,54,57,91,32,49,21,21,19,7,39,54,82,30,25,28,36,40,73,62,48,54,75,52,60,40,75,38,39,38,31,42,44,52,55,36,51,56,52,67,48,87,73,65,17,32,62,52,45,37,51,49,46,50,37,39,37,42,27,55,46,27,59,61,36,43,68,76,36,78,38,69,42,66,43,81,46,69,60,47,47,51,75,48,69,87,43,47,68,59,33,23,50,33,13,53,75,96,137,82,81,75,78,69,78,69,82,71,78,69,78,68,80,62,80,65,72,81,76,73,78,73,89,70,62,69,58,67,55,85,52,74,88,78,70,87,27,53,27,31,38,23,27,18,22,39,50,52,43,43,38,20,55,41,18,37,47,38,52,31,60,76,68,65,54,73,68,51,30,36,31,12,6,16,36,15,20,46,53,42,49,51,36,24,56,50,84,39,40,68,61,49,45,59,60,55,70,70,59,52,65,76,59,36,48,49,75,33,68,67,33,42,62,42,13,76,67,26,67,36,22,27,20,70,44,62,34,38,40,52,50,47,56,71,72,42,87,60,57,35,35,68,68,32,80,30,52,47,37,34,31,21,20,26,64,39,72,71,40,80,39,78,43,45,29,36,58,38,50,65,50,36,48,20,8,48,12,40,74,61,51,24,23,62,32,78,55,56,92,33,50,21,22,19,7,40,55,83,31,23,28,37,39,75,63,50,54,76,52,61,38,75,35,39,39,33,39,43,52,55,35,50,57,52,67,50,85,72,64,18,34,62,52,47,36,50,50,46,50,37,39,37,41,26,57,47,26,58,60,36,42,67,76,34,79,39,69,44,64,42,80,45,70,62,49,49,52,76,47,68,87,42,47,68,59,33,22,50,33,12,53,75,95

Organism: Reticulomyxa filosa (NCBI:txid46433)

Foldseek 3Di:
DDCPPPPDPPPPPPPPPPDPLDPDPADLAFDDFDAQAAAAEEEWEFDFALLLLLVLLLLVVCVVVVPDHQEYEYFASSLLLVQLCQQPVDSVVSLVLSLPDDLVQFFQFDVVQCVCVVPDLGARGAGSSNLVSSVVRGPDQWQNPGNHFYWQWKAQVVVGGIDIDRIDGSSLSNSLLNADPPHYRFRQHSNTGIHHRLVQPRTPQVVVCVRPHSFYEYEDAQEQEADDDDDDVVSVVQNVVSVVSNVNSVVSQVPGPHYHYFPDYHPHSSPNVCSVVSSVSSNVD/DDPPPPPPPPPPPPPPPPDPLDPDPADLAFDDFDAQAAAAEEEWEFDFALLLLLVLLLLVVCVVVVPDHQEYEYFASRLLLVQLCQQPVDSVVVLVLSLPDDLVQFFQFDVVQCVCVVPDLGARGAGSSNLVSSVVRGPDQWQNPGNHFYWQWKAQPVVGGIDIDRIDGSSLSNSLLNADPPHYRFRQHSNTGIHHRLVQPRTPQVVVCVRPHSFYEYEDAQEQEADDDDDDVVSVVQNVVSVVSNVNSVVSQVPGPHYHYFPDYHPHSSPNVCSVVSSVSSNVD

Radius of gyration: 24.66 Å; Cα contacts (8 Å, |Δi|>4): 1282; chains: 2; bounding box: 63×69×65 Å

Sequence (570 aa):
MKRRVFLLILLIFTTSCTPKYIPLNMPDCPPPPPPIENVRVALVLGGGGFKGMAHVGVLEIFERHGIPIDLIVGTSVGSAIGALYADHPNAVDLKNKLMKVKKWEILDLSILNGLRSLFDLIAPIQGLYYENYLRKQLNSKEIEDLNIPLVVVTTDIINNEIYLIRSGPIVPAVHASSAVPPFFSPVKIYHRTLVDGGVLEPVPVTIAKKFNPKVIISIDIASKPETGGLSNMLNLTYKSISLYYYELSRLKCQCSDFDIHPNLEGLGLFDDDKKELLYERGLKNMKRRVFLLILLIFTTSCTPKYIPLNMPDCPPPPPPIENVRVALVLGGGGFKGMAHVGVLEIFERHGIPIDLIVGTSVGSAIGALYADHPNAVDLKNKLMKVKKWEILDLSILNGLRSLFDLIAPIQGLYYENYLRKQLNSKEIEDLNIPLVVVTTDIINNEIYLIRSGPIVPAVHASSAVPPFFSPVKIYHRTLVDGGVLEPVPVTIAKKFNPKVIISIDIASKPETGGLSNMLNLTYKSISLYYYELSRLKCQCSDFDIHPNLEGLGLFDDDKKELLYERGLKN

pLDDT: mean 86.28, std 17.99, range [23.59, 98.94]